Protein AF-A0AAU9JAR5-F1 (afdb_monomer_lite)

Organism: NCBI:txid1481888

Foldseek 3Di:
DVVVVVLVVVLCVCVVLVVPLQNVLSVLVVVVVVVVPPDDDDDDDDDPQPDDPVVLVVVPPVSVVVNVVVVVVVVVVVVVLVVVLVVLVVVVVVLVVVLVVCVVVVPVVVNVVVVVVVVVSVVVSCVSVVPPPPCPVPPLPPDLVVLVVLLVQLVVCLVVVVVSVNLVSLVVLLVSLLVDDPVCNQVSLLSNLVSVSNVPCLLVQLPDPDSSSLLSSLSVLLSSLLDPSSLCSQCPPPVLSSLVSLLCQLVVDDAQHSNNLSSLSNLLSNLLADLVSLLSCLVVVVLVCLLPVHQLCCQVVVPDHDLSSLLSSLSSNLSSLQHPNNLVCLQPPNVLVVSLVSLLSRLQRLPHDLNSNLSSLLVNLSSVVNDDPVCLVVVLVSLVSSLVSLVPDPPDDPLSNVLSVVSSVCSNVSARADEPRPDDDPPDDPHPHRDDPSVDDCVVVVVD

Structure (mmCIF, N/CA/C/O backbone):
data_AF-A0AAU9JAR5-F1
#
_entry.id   AF-A0AAU9JAR5-F1
#
loop_
_atom_site.group_PDB
_atom_site.id
_atom_site.type_symbol
_atom_site.label_atom_id
_atom_site.label_alt_id
_atom_site.label_comp_id
_atom_site.label_asym_id
_atom_site.label_entity_id
_atom_site.label_seq_id
_atom_site.pdbx_PDB_ins_code
_atom_site.Cartn_x
_atom_site.Cartn_y
_atom_site.Cartn_z
_atom_site.occupancy
_atom_site.B_iso_or_equiv
_atom_site.auth_seq_id
_atom_site.auth_comp_id
_atom_site.auth_asym_id
_atom_site.auth_atom_id
_atom_site.pdbx_PDB_model_num
ATOM 1 N N . MET A 1 1 ? -8.017 31.859 9.453 1.00 36.22 1 MET A N 1
ATOM 2 C CA . MET A 1 1 ? -8.599 32.103 8.118 1.00 36.22 1 MET A CA 1
ATOM 3 C C . MET A 1 1 ? -8.003 31.166 7.077 1.00 36.22 1 MET A C 1
ATOM 5 O O . MET A 1 1 ? -8.760 30.722 6.234 1.00 36.22 1 MET A O 1
ATOM 9 N N . GLU A 1 2 ? -6.726 30.785 7.183 1.00 38.53 2 GLU A N 1
ATOM 10 C CA . GLU A 1 2 ? -6.069 29.878 6.222 1.00 38.53 2 GLU A CA 1
ATOM 11 C C . GLU A 1 2 ? -6.663 28.449 6.184 1.00 38.53 2 GLU A C 1
ATOM 13 O O . GLU A 1 2 ? -6.839 27.905 5.105 1.00 38.53 2 GLU A O 1
ATOM 18 N N . ASP A 1 3 ? -7.097 27.876 7.316 1.00 60.53 3 ASP A N 1
ATOM 19 C CA . ASP A 1 3 ? -7.613 26.487 7.370 1.00 60.53 3 ASP A CA 1
ATOM 20 C C . ASP A 1 3 ? -8.984 26.292 6.674 1.00 60.53 3 ASP A C 1
ATOM 22 O O . ASP A 1 3 ? -9.252 25.236 6.111 1.00 60.53 3 ASP A O 1
ATOM 26 N N . LEU A 1 4 ? -9.857 27.310 6.658 1.00 65.69 4 LEU A N 1
ATOM 27 C CA . LEU A 1 4 ? -11.181 27.192 6.021 1.00 65.69 4 LEU A CA 1
ATOM 28 C C . LEU A 1 4 ? -11.080 27.289 4.493 1.00 65.69 4 LEU A C 1
ATOM 30 O O . LEU A 1 4 ? -11.737 26.537 3.782 1.00 65.69 4 LEU A O 1
ATOM 34 N N . HIS A 1 5 ? -10.214 28.180 4.006 1.00 60.34 5 HIS A N 1
ATOM 35 C CA . HIS A 1 5 ? -9.987 28.366 2.578 1.00 60.34 5 HIS A CA 1
ATOM 36 C C . HIS A 1 5 ? -9.327 27.131 1.956 1.00 60.34 5 HIS A C 1
ATOM 38 O O . HIS A 1 5 ? -9.782 26.656 0.923 1.00 60.34 5 HIS A O 1
ATOM 44 N N . THR A 1 6 ? -8.332 26.533 2.624 1.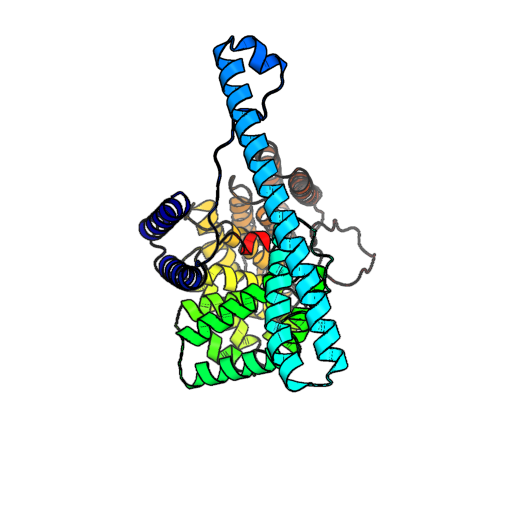00 61.34 6 THR A N 1
ATOM 45 C CA . THR A 1 6 ? -7.733 25.264 2.179 1.00 61.34 6 THR A CA 1
ATOM 46 C C . THR A 1 6 ? -8.759 24.130 2.150 1.00 61.34 6 THR A C 1
ATOM 48 O O . THR A 1 6 ? -8.786 23.354 1.202 1.00 61.34 6 THR A O 1
ATOM 51 N N . GLN A 1 7 ? -9.649 24.040 3.144 1.00 77.00 7 GLN A N 1
ATOM 52 C CA . GLN A 1 7 ? -10.715 23.031 3.150 1.00 77.00 7 GLN A CA 1
ATOM 53 C C . GLN A 1 7 ? -11.737 23.242 2.025 1.00 77.00 7 GLN A C 1
ATOM 55 O O . GLN A 1 7 ? -12.214 22.263 1.457 1.00 77.00 7 GLN A O 1
ATOM 60 N N . GLU A 1 8 ? -12.079 24.489 1.696 1.00 75.25 8 GLU A N 1
ATOM 61 C CA . GLU A 1 8 ? -12.925 24.811 0.541 1.00 75.25 8 GLU A CA 1
ATOM 62 C C . GLU A 1 8 ? -12.232 24.461 -0.776 1.00 75.25 8 GLU A C 1
ATOM 64 O O . GLU A 1 8 ? -12.854 23.813 -1.610 1.00 75.25 8 GLU A O 1
ATOM 69 N N . LEU A 1 9 ? -10.938 24.765 -0.917 1.00 66.75 9 LEU A N 1
ATOM 70 C CA . LEU A 1 9 ? -10.139 24.395 -2.089 1.00 66.75 9 LEU A CA 1
ATOM 71 C C . LEU A 1 9 ? -10.027 22.875 -2.259 1.00 66.75 9 LEU A C 1
ATOM 73 O O . LEU A 1 9 ? -10.159 22.376 -3.372 1.00 66.75 9 LEU A O 1
ATOM 77 N N . ILE A 1 10 ? -9.844 22.117 -1.171 1.00 69.94 10 ILE A N 1
ATOM 78 C CA . ILE A 1 10 ? -9.844 20.646 -1.216 1.00 69.94 10 ILE A CA 1
ATOM 79 C C . ILE 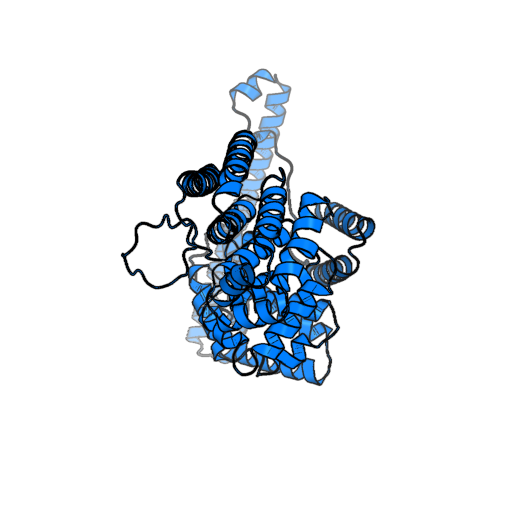A 1 10 ? -11.231 20.131 -1.617 1.00 69.94 10 ILE A C 1
ATOM 81 O O . ILE A 1 10 ? -11.331 19.254 -2.470 1.00 69.94 10 ILE A O 1
ATOM 85 N N . LYS A 1 11 ? -12.321 20.679 -1.064 1.00 81.44 11 LYS A N 1
ATOM 86 C CA . LYS A 1 11 ? -13.685 20.286 -1.463 1.00 81.44 11 LYS A CA 1
ATOM 87 C C . LYS A 1 11 ? -13.966 20.608 -2.922 1.00 81.44 11 LYS A C 1
ATOM 89 O O . LYS A 1 11 ? -14.567 19.785 -3.607 1.00 81.44 11 LYS A O 1
ATOM 94 N N . GLU A 1 12 ? -13.547 21.776 -3.387 1.00 64.62 12 GLU A N 1
ATOM 95 C CA . GLU A 1 12 ? -13.691 22.209 -4.772 1.00 64.62 12 GLU A CA 1
ATOM 96 C C . GLU A 1 12 ? -12.890 21.298 -5.702 1.00 64.62 12 GLU A C 1
ATOM 98 O O . GLU A 1 12 ? -13.456 20.785 -6.659 1.00 64.62 12 GLU A O 1
ATOM 103 N N . TYR A 1 13 ? -11.637 20.983 -5.358 1.00 72.62 13 TYR A N 1
ATOM 104 C CA . TYR A 1 13 ? -10.805 20.015 -6.073 1.00 72.62 13 TYR A CA 1
ATOM 105 C C . TYR A 1 13 ? -11.474 18.636 -6.151 1.00 72.62 13 TYR A C 1
ATOM 107 O O . TYR A 1 13 ? -11.646 18.083 -7.237 1.00 72.62 13 TYR A O 1
ATOM 115 N N . LEU A 1 14 ? -11.912 18.092 -5.012 1.00 68.19 14 LEU A N 1
ATOM 116 C CA . LEU A 1 14 ? -12.557 16.779 -4.949 1.00 68.19 14 LEU A CA 1
ATOM 117 C C . LEU A 1 14 ? -13.881 16.752 -5.726 1.00 68.19 14 LEU A C 1
ATOM 119 O O . LEU A 1 14 ? -14.188 15.762 -6.383 1.00 68.19 14 LEU A O 1
ATOM 123 N N . THR A 1 15 ? -14.646 17.845 -5.692 1.00 73.94 15 THR A N 1
ATOM 124 C CA . THR A 1 15 ? -15.900 17.982 -6.447 1.00 73.94 15 THR A CA 1
ATOM 125 C C . THR A 1 15 ? -15.630 18.095 -7.946 1.00 73.94 15 THR A C 1
ATOM 127 O O . THR A 1 15 ? -16.274 17.411 -8.737 1.00 73.94 15 THR A O 1
ATOM 130 N N . TYR A 1 16 ? -14.661 18.925 -8.335 1.00 63.78 16 TYR A N 1
ATOM 131 C CA . TYR A 1 16 ? -14.277 19.167 -9.724 1.00 63.78 16 TYR A CA 1
ATOM 132 C C . TYR A 1 16 ? -13.780 17.892 -10.410 1.00 63.78 16 TYR A C 1
ATOM 134 O O . TYR A 1 16 ? -14.128 17.628 -11.559 1.00 63.78 16 TYR A O 1
ATOM 142 N N . HIS A 1 17 ? -13.014 17.071 -9.690 1.00 60.94 17 HIS A N 1
ATOM 143 C CA . HIS A 1 17 ? -12.482 15.811 -10.204 1.00 60.94 17 HIS A CA 1
ATOM 144 C C . HIS A 1 17 ? -13.424 14.609 -10.039 1.00 60.94 17 HIS A C 1
ATOM 146 O O . HIS A 1 17 ? -13.068 13.511 -10.451 1.00 60.94 17 HIS A O 1
ATOM 152 N N . GLY A 1 18 ? -14.629 14.798 -9.490 1.00 67.75 18 GLY A N 1
ATOM 153 C CA . GLY A 1 18 ? -15.628 13.732 -9.379 1.00 67.75 18 GLY A CA 1
ATOM 154 C C . GLY A 1 18 ? -15.388 12.727 -8.248 1.00 67.75 18 GLY A C 1
ATOM 155 O O . GLY A 1 18 ? -16.130 11.749 -8.162 1.00 67.75 18 GLY A O 1
ATOM 156 N N . PHE A 1 19 ? -14.446 13.010 -7.339 1.00 76.50 19 PHE A N 1
ATOM 157 C CA . PHE A 1 19 ? -14.057 12.163 -6.206 1.00 76.50 19 PHE A CA 1
ATOM 158 C C . PHE A 1 19 ? -15.104 12.162 -5.077 1.00 76.50 19 PHE A C 1
ATOM 160 O O . PHE A 1 19 ? -14.820 12.492 -3.922 1.00 76.50 19 PHE A O 1
ATOM 167 N N . SER A 1 20 ? -16.341 11.800 -5.408 1.00 75.38 20 SER A N 1
ATOM 168 C CA . SER A 1 20 ? -17.511 11.822 -4.520 1.00 75.38 20 SER A CA 1
ATOM 169 C C . SER A 1 20 ? -17.309 10.994 -3.245 1.00 75.38 20 SER A C 1
ATOM 171 O O . SER A 1 20 ? -17.613 11.460 -2.148 1.00 75.38 20 SER A O 1
ATOM 173 N N . SER A 1 21 ? -16.693 9.817 -3.370 1.00 63.91 21 SER A N 1
ATOM 174 C CA . SER A 1 21 ? -16.364 8.932 -2.245 1.00 63.91 21 SER A CA 1
ATOM 175 C C . SER A 1 21 ? -15.329 9.547 -1.287 1.00 63.91 21 SER A C 1
ATOM 177 O O . SER A 1 21 ? -15.489 9.518 -0.063 1.00 63.91 21 SER A O 1
ATOM 179 N N . THR A 1 22 ? -14.280 10.163 -1.838 1.00 75.81 22 THR A N 1
ATOM 180 C CA . THR A 1 22 ? -13.228 10.849 -1.073 1.00 75.81 22 THR A CA 1
ATOM 181 C C . THR A 1 22 ? -13.774 12.108 -0.404 1.00 75.81 22 THR A C 1
ATOM 183 O O . THR A 1 22 ? -13.434 12.387 0.743 1.00 75.81 22 THR A O 1
ATOM 186 N N . LEU A 1 23 ? -14.670 12.837 -1.074 1.00 81.00 23 LEU A N 1
ATOM 187 C CA . LEU A 1 23 ? -15.346 14.008 -0.522 1.00 81.00 23 LEU A CA 1
ATOM 188 C C . LEU A 1 23 ? -16.224 13.647 0.685 1.00 81.00 23 LEU A C 1
ATOM 190 O O . LEU A 1 23 ? -16.229 14.375 1.678 1.00 81.00 23 LEU A O 1
ATOM 194 N N . GLU A 1 24 ? -16.951 12.529 0.639 1.00 79.56 24 GLU A N 1
ATOM 195 C CA . GLU A 1 24 ? -17.716 12.034 1.790 1.00 79.56 24 GLU A CA 1
ATOM 196 C C . GLU A 1 24 ? -16.809 11.701 2.981 1.00 79.56 24 GLU A C 1
ATOM 198 O O . GLU A 1 24 ? -17.099 12.128 4.102 1.00 79.56 24 GLU A O 1
ATOM 203 N N . CYS A 1 25 ? -15.683 11.020 2.736 1.00 72.69 25 CYS A N 1
ATOM 204 C CA . CYS A 1 25 ? -14.697 10.692 3.770 1.00 72.69 25 CYS A CA 1
ATOM 205 C C . CYS A 1 25 ? -14.067 11.955 4.372 1.00 72.69 25 CYS A C 1
ATOM 207 O O . CYS A 1 25 ? -14.055 12.118 5.590 1.00 72.69 25 CYS A O 1
ATOM 209 N N . PHE A 1 26 ? -13.632 12.892 3.525 1.00 78.56 26 PHE A N 1
ATOM 210 C CA . PHE A 1 26 ? -13.079 14.178 3.947 1.00 78.56 26 PHE A CA 1
ATOM 211 C C . PHE A 1 26 ? -14.084 14.970 4.796 1.00 78.56 26 PHE A C 1
ATOM 213 O O . PHE A 1 26 ? -13.736 15.544 5.825 1.00 78.56 26 PHE A O 1
ATOM 220 N N . ASN A 1 27 ? -15.367 14.961 4.425 1.00 80.19 27 ASN A N 1
ATOM 221 C CA . ASN A 1 27 ? -16.417 15.603 5.214 1.00 80.19 27 ASN A CA 1
ATOM 222 C C . ASN A 1 27 ? -16.687 14.892 6.550 1.00 80.19 27 ASN A C 1
ATOM 224 O O . ASN A 1 27 ? -16.972 15.570 7.539 1.00 80.19 27 ASN A O 1
ATOM 228 N N . ALA A 1 28 ? -16.619 13.560 6.599 1.00 75.06 28 ALA A N 1
ATOM 229 C CA . ALA A 1 28 ? -16.733 12.801 7.844 1.00 75.06 28 ALA A CA 1
ATOM 230 C C . ALA A 1 28 ? -15.563 13.112 8.792 1.00 75.06 28 ALA A C 1
ATOM 232 O O . ALA A 1 28 ? -15.775 13.360 9.978 1.00 75.06 28 ALA A O 1
ATOM 233 N N . GLU A 1 29 ? -14.352 13.219 8.250 1.00 71.94 29 GLU A N 1
ATOM 234 C CA . GLU A 1 29 ? -13.155 13.581 9.002 1.00 71.94 29 GLU A CA 1
ATOM 235 C C . GLU A 1 29 ? -13.172 15.041 9.477 1.00 71.94 29 GLU A C 1
ATOM 237 O O . GLU A 1 29 ? -12.789 15.348 10.604 1.00 71.94 29 GLU A O 1
ATOM 242 N N . LEU A 1 30 ? -13.683 15.972 8.667 1.00 77.56 30 LEU A N 1
ATOM 243 C CA . LEU A 1 30 ? -13.890 17.351 9.112 1.00 77.56 30 LEU A CA 1
ATOM 244 C C . LEU A 1 30 ? -14.913 17.437 10.248 1.00 77.56 30 LEU A C 1
ATOM 246 O O . LEU A 1 30 ? -14.733 18.240 11.164 1.00 77.56 30 LEU A O 1
ATOM 250 N N . LYS A 1 31 ? -15.968 16.613 10.218 1.00 72.31 31 LYS A N 1
ATOM 251 C CA . LYS A 1 31 ? -16.957 16.536 11.302 1.00 72.31 31 LYS A CA 1
ATOM 252 C C . LYS A 1 31 ? -16.345 15.964 12.584 1.00 72.31 31 LYS A C 1
ATOM 254 O O . LYS A 1 31 ? -16.583 16.532 13.647 1.00 72.31 31 LYS A O 1
ATOM 259 N N . SER A 1 32 ? -15.505 14.931 12.495 1.00 58.56 32 SER A N 1
ATOM 260 C CA . SER A 1 32 ? -14.805 14.377 13.665 1.00 58.56 32 SER A CA 1
ATOM 261 C C . SER A 1 32 ? -13.747 15.346 14.218 1.00 58.56 32 SER A C 1
ATOM 263 O O . SER A 1 32 ? -13.660 15.557 15.429 1.00 58.56 32 SER A O 1
ATOM 265 N N . LYS A 1 33 ? -13.023 16.063 13.345 1.00 57.44 33 LYS A N 1
ATOM 266 C CA . LYS A 1 33 ? -12.099 17.147 13.727 1.00 57.44 33 LYS A CA 1
ATOM 267 C C . LYS A 1 33 ? -12.827 18.360 14.322 1.00 57.44 33 LYS A C 1
ATOM 269 O O . LYS A 1 33 ? -12.288 18.990 15.226 1.00 57.44 33 LYS A O 1
ATOM 274 N N . ALA A 1 34 ? -14.045 18.694 13.888 1.00 53.12 34 ALA A N 1
ATOM 275 C CA . ALA A 1 34 ? -14.833 19.796 14.459 1.00 53.12 34 ALA A CA 1
ATOM 276 C C . ALA A 1 34 ? -15.267 19.530 15.912 1.00 53.12 34 ALA A C 1
ATOM 278 O O . ALA A 1 34 ? -15.337 20.464 16.708 1.00 53.12 34 ALA A O 1
ATOM 279 N N . ILE A 1 35 ? -15.472 18.263 16.278 1.00 47.44 35 ILE A N 1
ATOM 280 C CA . ILE A 1 35 ? -15.724 17.841 17.666 1.00 47.44 35 ILE A CA 1
ATOM 281 C C . ILE A 1 35 ? -14.428 17.924 18.508 1.00 47.44 35 ILE A C 1
ATOM 283 O O . ILE A 1 35 ? -14.481 18.136 19.717 1.00 47.44 35 ILE A O 1
ATOM 287 N N . SER A 1 36 ? -13.254 17.870 17.864 1.00 41.25 36 SER A N 1
ATOM 288 C CA . SER A 1 36 ? -11.919 17.976 18.482 1.00 41.25 36 SER A CA 1
ATOM 289 C C . SER A 1 36 ? -11.354 19.418 18.557 1.00 41.25 36 SER A C 1
ATOM 291 O O . SER A 1 36 ? -10.522 19.734 19.409 1.00 41.25 36 SER A O 1
ATOM 293 N N . LYS A 1 37 ? -11.829 20.352 17.719 1.00 38.41 37 LYS A N 1
ATOM 294 C CA . LYS A 1 37 ? -11.284 21.720 17.556 1.00 38.41 37 LYS A CA 1
ATOM 295 C C . LYS A 1 37 ? -11.807 22.770 18.562 1.00 38.41 37 LYS A C 1
ATOM 297 O O . LYS A 1 37 ? -11.993 23.932 18.206 1.00 38.41 37 LYS A O 1
ATOM 302 N N . GLN A 1 38 ? -11.940 22.429 19.848 1.00 36.97 38 GLN A N 1
ATOM 303 C CA . GLN A 1 38 ? -11.940 23.451 20.918 1.00 36.97 38 GLN A CA 1
ATOM 304 C C . GLN A 1 38 ? -10.526 23.914 21.322 1.00 36.97 38 GLN A C 1
ATOM 306 O O . GLN A 1 38 ? -10.379 24.763 22.201 1.00 36.97 38 GLN A O 1
ATOM 311 N N . THR A 1 39 ? -9.472 23.451 20.645 1.00 40.12 39 THR A N 1
ATOM 312 C CA . THR A 1 39 ? -8.097 23.869 20.941 1.00 40.12 39 THR A CA 1
ATOM 313 C C . THR A 1 39 ? -7.250 24.117 19.695 1.00 40.12 39 THR A C 1
ATOM 315 O O . THR A 1 39 ? -6.986 23.211 18.916 1.00 40.12 39 THR A O 1
ATOM 318 N N . LYS A 1 40 ? -6.736 25.356 19.654 1.00 35.09 40 LYS A N 1
ATOM 319 C CA . LYS A 1 40 ? -5.548 25.887 18.957 1.00 35.09 40 LYS A CA 1
ATOM 320 C C . LYS A 1 40 ? -5.697 26.416 17.516 1.00 35.09 40 LYS A C 1
ATOM 322 O O . LYS A 1 40 ? -6.139 25.748 16.592 1.00 35.09 40 LYS A O 1
ATOM 327 N N . LYS A 1 41 ? -5.256 27.678 17.384 1.00 35.94 41 LYS A N 1
ATOM 328 C CA . LYS A 1 41 ? -4.983 28.467 16.168 1.00 35.94 41 LYS A CA 1
ATOM 329 C C . LYS A 1 41 ? -3.613 28.093 15.577 1.00 35.94 41 LYS A C 1
ATOM 331 O O . LYS A 1 41 ? -2.696 27.890 16.374 1.00 35.94 41 LYS A O 1
ATOM 336 N N . PRO A 1 42 ? -3.410 28.205 14.253 1.00 39.31 42 PRO A N 1
ATOM 337 C CA . PRO A 1 42 ? -2.093 28.419 13.673 1.00 39.31 42 PRO A CA 1
ATOM 338 C C . PRO A 1 42 ? -1.849 29.895 13.319 1.00 39.31 42 PRO A C 1
ATOM 340 O O . PRO A 1 42 ? -2.777 30.673 13.075 1.00 39.31 42 PRO A O 1
ATOM 343 N N . THR A 1 43 ? -0.566 30.250 13.323 1.00 33.44 43 THR A N 1
ATOM 344 C CA . THR A 1 43 ? 0.006 31.567 13.024 1.00 33.44 43 THR A CA 1
ATOM 345 C C . THR A 1 43 ? 1.077 31.346 11.966 1.00 33.44 43 THR A C 1
ATOM 347 O O . THR A 1 43 ? 1.978 30.560 12.236 1.00 33.44 43 THR A O 1
ATOM 350 N N . THR A 1 44 ? 1.054 32.074 10.849 1.00 33.12 44 THR A N 1
ATOM 351 C CA . THR A 1 44 ? 2.252 32.310 10.027 1.00 33.12 44 THR A CA 1
ATOM 352 C C . THR A 1 44 ? 2.139 33.627 9.261 1.00 33.12 44 THR A C 1
ATOM 354 O O . THR A 1 44 ? 1.469 33.717 8.244 1.00 33.12 44 THR A O 1
ATOM 357 N N . SER A 1 45 ? 2.870 34.648 9.707 1.00 34.12 45 SER A N 1
ATOM 358 C CA . SER A 1 45 ? 3.370 35.711 8.830 1.00 34.12 45 SER A CA 1
ATOM 359 C C . SER A 1 45 ? 4.772 36.081 9.308 1.00 34.12 45 SER A C 1
ATOM 361 O O . SER A 1 45 ? 4.943 36.470 10.462 1.00 34.12 45 SER A O 1
ATOM 363 N N . LYS A 1 46 ? 5.775 35.896 8.445 1.00 38.84 46 LYS A N 1
ATOM 364 C CA . LYS A 1 46 ? 7.195 36.148 8.730 1.00 38.84 46 LYS A CA 1
ATOM 365 C C . LYS A 1 46 ? 7.412 37.624 9.103 1.00 38.84 46 LYS A C 1
ATOM 367 O O . LYS A 1 46 ? 7.147 38.509 8.294 1.00 38.84 46 LYS A O 1
ATOM 372 N N . GLU A 1 47 ? 7.880 37.881 10.326 1.00 44.00 47 GLU A N 1
ATOM 373 C CA . GLU A 1 47 ? 8.161 39.222 10.850 1.00 44.00 47 GLU A CA 1
ATOM 374 C C . GLU A 1 47 ? 9.571 39.705 10.470 1.00 44.00 47 GLU A C 1
ATOM 376 O O . GLU A 1 47 ? 10.567 39.006 10.627 1.00 44.00 47 GLU A O 1
ATOM 381 N N . ILE A 1 48 ? 9.653 40.978 10.082 1.00 42.81 48 ILE A N 1
ATOM 382 C CA . ILE A 1 48 ? 10.846 41.777 9.727 1.00 42.81 48 ILE A CA 1
ATOM 383 C C . ILE A 1 48 ? 11.959 41.770 10.813 1.00 42.81 48 ILE A C 1
ATOM 385 O O . ILE A 1 48 ? 13.090 42.191 10.570 1.00 42.81 48 ILE A O 1
ATOM 389 N N . GLY A 1 49 ? 11.679 41.261 12.017 1.00 44.44 49 GLY A N 1
ATOM 390 C CA . GLY A 1 49 ? 12.581 41.255 13.174 1.00 44.44 49 GLY A CA 1
ATOM 391 C C . GLY A 1 49 ? 13.773 40.289 13.116 1.00 44.44 49 GLY A C 1
ATOM 392 O O . GLY A 1 49 ? 14.594 40.321 14.032 1.00 44.44 49 GLY A O 1
ATOM 393 N N . GLU A 1 50 ? 13.882 39.447 12.085 1.00 42.97 50 GLU A N 1
ATOM 394 C CA . GLU A 1 50 ? 14.995 38.496 11.902 1.00 42.97 50 GLU A CA 1
ATOM 395 C C . GLU A 1 50 ? 16.132 39.025 11.009 1.00 42.97 50 GLU A C 1
ATOM 397 O O . GLU A 1 50 ? 17.157 38.363 10.850 1.00 42.97 50 GLU A O 1
ATOM 402 N N . MET A 1 51 ? 16.008 40.233 10.444 1.00 45.66 51 MET A N 1
ATOM 403 C CA . MET A 1 51 ? 17.047 40.771 9.563 1.00 45.66 51 MET A CA 1
ATOM 404 C C . MET A 1 51 ? 18.310 41.246 10.323 1.00 45.66 51 MET A C 1
ATOM 406 O O . MET A 1 51 ? 18.213 41.858 11.396 1.00 45.66 51 MET A O 1
ATOM 410 N N . PRO A 1 52 ? 19.519 41.033 9.759 1.00 53.22 52 PRO A N 1
ATOM 411 C CA . PRO A 1 52 ? 20.782 41.476 10.352 1.00 53.22 52 PRO A CA 1
ATOM 412 C C . PRO A 1 52 ? 20.831 42.987 10.643 1.00 53.22 52 PRO A C 1
ATOM 414 O O . PRO A 1 52 ? 20.310 43.801 9.884 1.00 53.22 52 PRO A O 1
ATOM 417 N N . ARG A 1 53 ? 21.543 43.394 11.711 1.00 48.97 53 ARG A N 1
ATOM 418 C CA . ARG A 1 53 ? 21.697 44.809 12.143 1.00 48.97 53 ARG A CA 1
ATOM 419 C C . ARG A 1 53 ? 22.095 45.768 11.014 1.00 48.97 53 ARG A C 1
ATOM 421 O O . ARG A 1 53 ? 21.589 46.887 10.983 1.00 48.97 53 ARG A O 1
ATOM 428 N N . LEU A 1 54 ? 22.950 45.317 10.098 1.00 48.31 54 LEU A N 1
ATOM 429 C CA . LEU A 1 54 ? 23.397 46.078 8.928 1.00 48.31 54 LEU A CA 1
ATOM 430 C C . LEU A 1 54 ? 22.237 46.479 7.999 1.00 48.31 54 LEU A C 1
ATOM 432 O O . LEU A 1 54 ? 22.223 47.601 7.507 1.00 48.31 54 LEU A O 1
ATOM 436 N N . TYR A 1 55 ? 21.226 45.620 7.849 1.00 46.22 55 TYR A N 1
ATOM 437 C CA . TYR A 1 55 ? 20.061 45.846 6.986 1.00 46.22 55 TYR A CA 1
ATOM 438 C C . TYR A 1 55 ? 19.082 46.884 7.556 1.00 46.22 55 TYR A C 1
ATOM 440 O O . TYR A 1 55 ? 18.447 47.632 6.825 1.00 46.22 55 TYR A O 1
ATOM 448 N N . THR A 1 56 ? 18.977 46.985 8.883 1.00 49.44 56 THR A N 1
ATOM 449 C CA . THR A 1 56 ? 18.161 48.031 9.530 1.00 49.44 56 THR A CA 1
ATOM 450 C C . THR A 1 56 ? 18.829 49.407 9.535 1.00 49.44 56 THR A C 1
ATOM 452 O O . THR A 1 56 ? 18.147 50.410 9.710 1.00 49.44 56 THR A O 1
ATOM 455 N N . ILE A 1 57 ? 20.153 49.473 9.349 1.00 54.97 57 ILE A N 1
ATOM 456 C CA . ILE A 1 57 ? 20.899 50.740 9.272 1.00 54.97 57 ILE A CA 1
ATOM 457 C C . ILE A 1 57 ? 20.734 51.382 7.886 1.00 54.97 57 ILE A C 1
ATOM 459 O O . ILE A 1 57 ? 20.688 52.607 7.796 1.00 54.97 57 ILE A O 1
ATOM 463 N N . SER A 1 58 ? 20.573 50.581 6.827 1.00 52.09 58 SER A N 1
ATOM 464 C CA . SER A 1 58 ? 20.325 51.066 5.462 1.00 52.09 58 SER A CA 1
ATOM 465 C C . SER A 1 58 ? 18.893 51.565 5.218 1.00 52.09 58 SER A C 1
ATOM 467 O O . SER A 1 58 ? 18.661 52.237 4.219 1.00 52.09 58 SER A O 1
ATOM 469 N N . LEU A 1 59 ? 17.946 51.286 6.125 1.00 57.41 59 LEU A N 1
ATOM 470 C CA . LEU A 1 59 ? 16.530 51.691 6.031 1.00 57.41 59 LEU A CA 1
ATOM 471 C C . LEU A 1 59 ? 16.212 53.062 6.673 1.00 57.41 59 LEU A C 1
ATOM 473 O O . LEU A 1 59 ? 15.047 53.444 6.749 1.00 57.41 59 LEU A O 1
ATOM 477 N N . GLY A 1 60 ? 17.216 53.811 7.142 1.00 66.38 60 GLY A N 1
ATOM 478 C CA . GLY A 1 60 ? 17.023 55.159 7.701 1.00 66.38 60 GLY A CA 1
ATOM 479 C C . GLY A 1 60 ? 16.398 55.200 9.107 1.00 66.38 60 GLY A C 1
ATOM 480 O O . GLY A 1 60 ? 16.415 54.212 9.845 1.00 66.38 60 GLY A O 1
ATOM 481 N N . GLU A 1 61 ? 15.899 56.371 9.521 1.00 63.88 61 GLU A N 1
ATOM 482 C CA . GLU A 1 61 ? 15.333 56.597 10.867 1.00 63.88 61 GLU A CA 1
ATOM 483 C C . GLU A 1 61 ? 14.026 55.823 11.108 1.00 63.88 61 GLU A C 1
ATOM 485 O O . GLU A 1 61 ? 13.822 55.292 12.203 1.00 63.88 61 GLU A O 1
ATOM 490 N N . ASP A 1 62 ? 13.214 55.632 10.067 1.00 64.06 62 ASP A N 1
ATOM 491 C CA . ASP A 1 62 ? 11.957 54.877 10.138 1.00 64.06 62 ASP A CA 1
ATOM 492 C C . ASP A 1 62 ? 12.191 53.382 10.420 1.00 64.06 62 ASP A C 1
ATOM 494 O O . ASP A 1 62 ? 11.495 52.768 11.235 1.00 64.06 62 ASP A O 1
ATOM 498 N N . GLY A 1 63 ? 13.241 52.795 9.831 1.00 62.22 63 GLY A N 1
ATOM 499 C CA . GLY A 1 63 ? 13.647 51.412 10.109 1.00 62.22 63 GLY A CA 1
ATOM 500 C C . GLY A 1 63 ? 14.139 51.206 11.547 1.00 62.22 63 GLY A C 1
ATOM 501 O O . GLY A 1 63 ? 13.927 50.144 12.143 1.00 62.22 63 GLY A O 1
ATOM 502 N N . LYS A 1 64 ? 14.752 52.236 12.149 1.00 62.72 64 LYS A N 1
ATOM 503 C CA . LYS A 1 64 ? 15.162 52.211 13.561 1.00 62.72 64 LYS A CA 1
ATOM 504 C C . LYS A 1 64 ? 13.953 52.303 14.492 1.00 62.72 64 LYS A C 1
ATOM 506 O O . LYS A 1 64 ? 13.882 51.517 15.436 1.00 62.72 64 LYS A O 1
ATOM 511 N N . ALA A 1 65 ? 12.994 53.187 14.213 1.00 70.75 65 ALA A N 1
ATOM 512 C CA . ALA A 1 65 ? 11.778 53.338 15.015 1.00 70.75 65 ALA A CA 1
ATOM 513 C C . ALA A 1 65 ? 10.914 52.061 15.013 1.00 70.75 65 ALA A C 1
ATOM 515 O O . ALA A 1 65 ? 10.503 51.587 16.075 1.00 70.75 65 ALA A O 1
ATOM 516 N N . ALA A 1 66 ? 10.723 51.431 13.847 1.00 68.94 66 ALA A N 1
ATOM 517 C CA . ALA A 1 66 ? 9.988 50.167 13.729 1.00 68.94 66 ALA A CA 1
ATOM 518 C C . ALA A 1 66 ? 10.648 49.026 14.525 1.00 68.94 66 ALA A C 1
ATOM 520 O O . ALA A 1 66 ? 9.974 48.229 15.188 1.00 68.94 66 ALA A O 1
ATOM 521 N N . ARG A 1 67 ? 11.986 48.969 14.523 1.00 69.38 67 ARG A N 1
ATOM 522 C CA . ARG A 1 67 ? 12.749 47.998 15.313 1.00 69.38 67 ARG A CA 1
ATOM 523 C C . ARG A 1 67 ? 12.626 48.248 16.814 1.00 69.38 67 ARG A C 1
ATOM 525 O O . ARG A 1 67 ? 12.449 47.285 17.554 1.00 69.38 67 ARG A O 1
ATOM 532 N N . VAL A 1 68 ? 12.729 49.500 17.265 1.00 74.50 68 VAL A N 1
ATOM 533 C CA . VAL A 1 68 ? 12.580 49.855 18.688 1.00 74.50 68 VAL A CA 1
ATOM 534 C C . VAL A 1 68 ? 11.184 49.479 19.181 1.00 74.50 68 VAL A C 1
ATOM 536 O O . VAL A 1 68 ? 11.085 48.744 20.157 1.00 74.50 68 VAL A O 1
ATOM 539 N N . SER A 1 69 ? 10.130 49.825 18.438 1.00 74.00 69 SER A N 1
ATOM 540 C CA . SER A 1 69 ? 8.756 49.423 18.774 1.00 74.00 69 SER A CA 1
ATOM 541 C C . SER A 1 69 ? 8.579 47.897 18.831 1.00 74.00 69 SER A C 1
ATOM 543 O O . SER A 1 69 ? 7.892 47.363 19.703 1.00 74.00 69 SER A O 1
ATOM 545 N N . THR A 1 70 ? 9.240 47.157 17.935 1.00 72.06 70 THR A N 1
ATOM 546 C CA . THR A 1 70 ? 9.224 45.684 17.954 1.00 72.06 70 THR A CA 1
ATOM 547 C C . THR A 1 70 ? 9.952 45.124 19.180 1.00 72.06 70 THR A C 1
ATOM 549 O O . THR A 1 70 ? 9.494 44.157 19.789 1.00 72.06 70 THR A O 1
ATOM 552 N N . LEU A 1 71 ? 11.079 45.725 19.570 1.00 75.19 71 LEU A N 1
ATOM 553 C CA . LEU A 1 71 ? 11.826 45.333 20.765 1.00 75.19 71 LEU A CA 1
ATOM 554 C C . LEU A 1 71 ? 11.057 45.650 22.053 1.00 75.19 71 LEU A C 1
ATOM 556 O O . LEU A 1 71 ? 11.058 44.818 22.954 1.00 75.19 71 LEU A O 1
ATOM 560 N N . GLU A 1 72 ? 10.357 46.782 22.123 1.00 79.69 72 GLU A N 1
ATOM 561 C CA . GLU A 1 72 ? 9.478 47.136 23.247 1.00 79.69 72 GLU A CA 1
ATOM 562 C C . GLU A 1 72 ? 8.328 46.134 23.396 1.00 79.69 72 GLU A C 1
ATOM 564 O O . GLU A 1 72 ? 8.103 45.613 24.486 1.00 79.69 72 GLU A O 1
ATOM 569 N N . LYS A 1 73 ? 7.671 45.754 22.291 1.00 77.12 73 LYS A N 1
ATOM 570 C CA . LYS A 1 73 ? 6.652 44.690 22.304 1.00 77.12 73 LYS A CA 1
ATOM 571 C C . LYS A 1 73 ? 7.218 43.343 22.757 1.00 77.12 73 LYS A C 1
ATOM 573 O O . LYS A 1 73 ? 6.559 42.610 23.492 1.00 77.12 73 LYS A O 1
ATOM 578 N N . ARG A 1 74 ? 8.439 42.993 22.335 1.00 71.38 74 ARG A N 1
ATOM 579 C CA . ARG A 1 74 ? 9.118 41.768 22.795 1.00 71.38 74 ARG A CA 1
ATOM 580 C C . ARG A 1 74 ? 9.432 41.823 24.287 1.00 71.38 74 ARG A C 1
ATOM 582 O O . ARG A 1 74 ? 9.274 40.805 24.954 1.00 71.38 74 ARG A O 1
ATOM 589 N N . LEU A 1 75 ? 9.839 42.982 24.801 1.00 79.06 75 LEU A N 1
ATOM 590 C CA . LEU A 1 75 ? 10.087 43.187 26.225 1.00 79.06 75 LEU A CA 1
ATOM 591 C C . LEU A 1 75 ? 8.794 43.029 27.038 1.00 79.06 75 LEU A C 1
ATOM 593 O O . LEU A 1 75 ? 8.775 42.241 27.977 1.00 79.06 75 LEU A O 1
ATOM 597 N N . GLU A 1 76 ? 7.698 43.669 26.623 1.00 84.50 76 GLU A N 1
ATOM 598 C CA . GLU A 1 76 ? 6.390 43.537 27.283 1.00 84.50 76 GLU A CA 1
ATOM 599 C C . GLU A 1 76 ? 5.893 42.078 27.273 1.00 84.50 76 GLU A C 1
ATOM 601 O O . GLU A 1 76 ? 5.400 41.555 28.275 1.00 84.50 76 GLU A O 1
ATOM 606 N N . ASN A 1 77 ? 6.070 41.371 26.152 1.00 71.06 77 ASN A N 1
ATOM 607 C CA . ASN A 1 77 ? 5.735 39.949 26.053 1.00 71.06 77 ASN A CA 1
ATOM 608 C C . ASN A 1 77 ? 6.621 39.077 26.954 1.00 71.06 77 ASN A C 1
ATOM 610 O O . ASN A 1 77 ? 6.129 38.117 27.551 1.00 71.06 77 ASN A O 1
ATOM 614 N N . ALA A 1 78 ? 7.909 39.404 27.084 1.00 70.56 78 ALA A N 1
ATOM 615 C CA . ALA A 1 78 ? 8.817 38.714 27.993 1.00 70.56 78 ALA A CA 1
ATOM 616 C C . ALA A 1 78 ? 8.433 38.948 29.464 1.00 70.56 78 ALA A C 1
ATOM 618 O O . ALA A 1 78 ? 8.467 38.007 30.256 1.00 70.56 78 ALA A O 1
ATOM 619 N N . GLU A 1 79 ? 8.002 40.158 29.829 1.00 79.94 79 GLU A N 1
ATOM 620 C CA . GLU A 1 79 ? 7.504 40.472 31.173 1.00 79.94 79 GLU A CA 1
ATOM 621 C C . GLU A 1 79 ? 6.208 39.718 31.496 1.00 79.94 79 GLU A C 1
ATOM 623 O O . GLU A 1 79 ? 6.120 39.077 32.546 1.00 79.94 79 GLU A O 1
ATOM 628 N N . LYS A 1 80 ? 5.246 39.683 30.563 1.00 80.25 80 LYS A N 1
ATOM 629 C CA . LYS A 1 80 ? 4.023 38.869 30.695 1.00 80.25 80 LYS A CA 1
ATOM 630 C C . LYS A 1 80 ? 4.339 37.379 30.817 1.00 80.25 80 LYS A C 1
ATOM 632 O O . LYS A 1 80 ? 3.732 36.679 31.627 1.00 80.25 80 LYS A O 1
ATOM 637 N N . SER A 1 81 ? 5.303 36.887 30.038 1.00 73.00 81 SER A N 1
ATOM 638 C CA . SER A 1 81 ? 5.767 35.499 30.114 1.00 73.00 81 SER A CA 1
ATOM 639 C C . SER A 1 81 ? 6.384 35.191 31.481 1.00 73.00 81 SER A C 1
ATOM 641 O O . SER A 1 81 ? 5.995 34.219 32.127 1.00 73.00 81 SER A O 1
ATOM 643 N N . LYS A 1 82 ? 7.261 36.067 31.987 1.00 78.88 82 LYS A N 1
ATOM 644 C CA . LYS A 1 82 ? 7.859 35.960 33.325 1.00 78.88 82 LYS A CA 1
ATOM 645 C C . LYS A 1 82 ? 6.793 35.902 34.422 1.00 78.88 82 LYS A C 1
ATOM 647 O O . LYS A 1 82 ? 6.878 35.052 35.307 1.00 78.88 82 LYS A O 1
ATOM 652 N N . GLU A 1 83 ? 5.792 36.779 34.382 1.00 80.88 83 GLU A N 1
ATOM 653 C CA . GLU A 1 83 ? 4.707 36.780 35.370 1.00 80.88 83 GLU A CA 1
ATOM 654 C C . GLU A 1 83 ? 3.879 35.487 35.305 1.00 80.88 83 GLU A C 1
ATOM 656 O O . GLU A 1 83 ? 3.560 34.885 36.335 1.00 80.88 83 GLU A O 1
ATOM 661 N N . ASN A 1 84 ? 3.602 34.999 34.093 1.00 74.25 84 ASN A N 1
ATOM 662 C CA . ASN A 1 84 ? 2.903 33.737 33.880 1.00 74.25 84 ASN A CA 1
ATOM 663 C C . ASN A 1 84 ? 3.710 32.538 34.416 1.00 74.25 84 ASN A C 1
ATOM 665 O O . ASN A 1 84 ? 3.154 31.680 35.102 1.00 74.25 84 ASN A O 1
ATOM 669 N N . ILE A 1 85 ? 5.025 32.497 34.183 1.00 73.44 85 ILE A N 1
ATOM 670 C CA . ILE A 1 85 ? 5.933 31.479 34.735 1.00 73.44 85 ILE A CA 1
ATOM 671 C C . ILE A 1 85 ? 5.872 31.484 36.266 1.00 73.44 85 ILE A C 1
ATOM 673 O O . ILE A 1 85 ? 5.644 30.440 36.877 1.00 73.44 85 ILE A O 1
ATOM 677 N N . LEU A 1 86 ? 5.993 32.656 36.898 1.00 80.06 86 LEU A N 1
ATOM 678 C CA . LEU A 1 86 ? 5.942 32.781 38.358 1.00 80.06 86 LEU A CA 1
ATOM 679 C C . LEU A 1 86 ? 4.596 32.320 38.932 1.00 80.06 86 LEU A C 1
ATOM 681 O O . LEU A 1 86 ? 4.561 31.612 39.940 1.00 80.06 86 LEU A O 1
ATOM 685 N N . ARG A 1 87 ? 3.481 32.679 38.286 1.00 81.75 87 ARG A N 1
ATOM 686 C CA . ARG A 1 87 ? 2.138 32.262 38.710 1.00 81.75 87 ARG A CA 1
ATOM 687 C C . ARG A 1 87 ? 1.950 30.748 38.620 1.00 81.75 87 ARG A C 1
ATOM 689 O O . ARG A 1 87 ? 1.363 30.157 39.522 1.00 81.75 87 ARG A O 1
ATOM 696 N N . ASN A 1 88 ? 2.433 30.119 37.552 1.00 75.94 88 ASN A N 1
ATOM 697 C CA . ASN A 1 88 ? 2.330 28.668 37.388 1.00 75.94 88 ASN A CA 1
ATOM 698 C C . ASN A 1 88 ? 3.300 27.910 38.301 1.00 75.94 88 ASN A C 1
ATOM 700 O O . ASN A 1 88 ? 2.930 26.861 38.819 1.00 75.94 88 ASN A O 1
ATOM 704 N N . GLY A 1 89 ? 4.472 28.478 38.596 1.00 76.62 89 GLY A N 1
ATOM 705 C CA . GLY A 1 89 ? 5.366 27.967 39.634 1.00 76.62 89 GLY A CA 1
ATOM 706 C C . GLY A 1 89 ? 4.687 27.907 41.006 1.00 76.62 89 GLY A C 1
ATOM 707 O O . GLY A 1 89 ? 4.767 26.887 41.680 1.00 76.62 89 GLY A O 1
ATOM 708 N N . ARG A 1 90 ? 3.931 28.945 41.399 1.00 83.00 90 ARG A N 1
ATOM 709 C CA . ARG A 1 90 ? 3.154 28.926 42.657 1.00 83.00 90 ARG A CA 1
ATOM 710 C C . ARG A 1 90 ? 2.101 27.818 42.682 1.00 83.00 90 ARG A C 1
ATOM 712 O O . ARG A 1 90 ? 2.022 27.092 43.664 1.00 83.00 90 ARG A O 1
ATOM 719 N N . LYS A 1 91 ? 1.359 27.633 41.586 1.00 80.31 91 LYS A N 1
ATOM 720 C CA . LYS A 1 91 ? 0.378 26.541 41.460 1.00 80.31 91 LYS A CA 1
ATOM 721 C C . LYS A 1 91 ? 1.016 25.158 41.547 1.00 80.31 91 LYS A C 1
ATOM 723 O O . LYS A 1 91 ? 0.422 24.251 42.113 1.00 80.31 91 LYS A O 1
ATOM 728 N N . LEU A 1 92 ? 2.219 24.989 40.994 1.00 83.12 92 LEU A N 1
ATOM 729 C CA . LEU A 1 92 ? 2.962 23.738 41.119 1.00 83.12 92 LEU A CA 1
ATOM 730 C C . LEU A 1 92 ? 3.252 23.428 42.593 1.00 83.12 92 LEU A C 1
ATOM 732 O O . LEU A 1 92 ? 2.995 22.315 43.039 1.00 83.12 92 LEU A O 1
ATOM 736 N N . PHE A 1 93 ? 3.720 24.420 43.356 1.00 81.31 93 PHE A N 1
ATOM 737 C CA . PHE A 1 93 ? 3.928 24.264 44.797 1.00 81.31 93 PHE A CA 1
ATOM 738 C C . PHE A 1 93 ? 2.625 23.971 45.553 1.00 81.31 93 PHE A C 1
ATOM 740 O O . PHE A 1 93 ? 2.632 23.111 46.427 1.00 81.31 93 PHE A O 1
ATOM 747 N N . GLU A 1 94 ? 1.509 24.614 45.199 1.00 84.69 94 GLU A N 1
ATOM 748 C CA . GLU A 1 94 ? 0.191 24.319 45.786 1.00 84.69 94 GLU A CA 1
ATOM 749 C C . GLU A 1 94 ? -0.223 22.854 45.562 1.00 84.69 94 GLU A C 1
ATOM 751 O O . GLU A 1 94 ? -0.636 22.189 46.508 1.00 84.69 94 GLU A O 1
ATOM 756 N N . ILE A 1 95 ? -0.046 22.326 44.343 1.00 85.00 95 ILE A N 1
ATOM 757 C CA . ILE A 1 95 ? -0.333 20.917 44.017 1.00 85.00 95 ILE A CA 1
ATOM 758 C C . ILE A 1 95 ? 0.541 19.977 44.851 1.00 85.00 95 ILE A C 1
ATOM 760 O O . ILE A 1 95 ? 0.045 18.979 45.375 1.00 85.00 95 ILE A O 1
ATOM 764 N N . VAL A 1 96 ? 1.836 20.282 44.988 1.00 83.38 96 VAL A N 1
ATOM 765 C CA . VAL A 1 96 ? 2.767 19.469 45.787 1.00 83.38 96 VAL A CA 1
ATOM 766 C C . VAL A 1 96 ? 2.340 19.439 47.255 1.00 83.38 96 VAL A C 1
ATOM 768 O O . VAL A 1 96 ? 2.268 18.361 47.838 1.00 83.38 96 VAL A O 1
ATOM 771 N N . VAL A 1 97 ? 2.010 20.595 47.837 1.00 84.44 97 VAL A N 1
ATOM 772 C CA . VAL A 1 97 ? 1.570 20.695 49.237 1.00 84.44 97 VAL A CA 1
ATOM 773 C C . VAL A 1 97 ? 0.265 19.930 49.469 1.00 84.44 97 VAL A C 1
ATOM 775 O O . VAL A 1 97 ? 0.206 19.129 50.398 1.00 84.44 97 VAL A O 1
ATOM 778 N N . ASP A 1 98 ? -0.746 20.102 48.611 1.00 83.56 98 ASP A N 1
ATOM 779 C CA . ASP A 1 98 ? -2.027 19.390 48.761 1.00 83.56 98 ASP A CA 1
ATOM 780 C C . ASP A 1 98 ? -1.859 17.873 48.567 1.00 83.56 98 ASP A C 1
ATOM 782 O O . ASP A 1 98 ? -2.471 17.083 49.278 1.00 83.56 98 ASP A O 1
ATOM 786 N N . THR A 1 99 ? -0.968 17.438 47.667 1.00 81.19 99 THR A N 1
ATOM 787 C CA . THR A 1 99 ? -0.674 16.007 47.476 1.00 81.19 99 THR A CA 1
ATOM 788 C C . THR A 1 99 ? -0.027 15.390 48.718 1.00 81.19 99 THR A C 1
ATOM 790 O O . THR A 1 99 ? -0.380 14.272 49.088 1.00 81.19 99 THR A O 1
ATOM 793 N N . ILE A 1 100 ? 0.896 16.104 49.372 1.00 80.12 100 ILE A N 1
ATOM 794 C CA . ILE A 1 100 ? 1.523 15.650 50.624 1.00 80.12 100 ILE A CA 1
ATOM 795 C C . ILE A 1 100 ? 0.471 15.549 51.737 1.00 80.12 100 ILE A C 1
ATOM 797 O O . ILE A 1 100 ? 0.405 14.523 52.408 1.00 80.12 100 ILE A O 1
ATOM 801 N N . GLN A 1 101 ? -0.400 16.552 51.878 1.00 80.38 101 GLN A N 1
ATOM 802 C CA . GLN A 1 101 ? -1.473 16.551 52.882 1.00 80.38 101 GLN A CA 1
ATOM 803 C C . GLN A 1 101 ? -2.462 15.393 52.677 1.00 80.38 101 GLN A C 1
ATOM 805 O O . GLN A 1 101 ? -2.792 14.683 53.622 1.00 80.38 101 GLN A O 1
ATOM 810 N N . LEU A 1 102 ? -2.874 15.124 51.434 1.00 80.44 102 LEU A N 1
ATOM 811 C CA . LEU A 1 102 ? -3.759 13.993 51.124 1.00 80.44 102 LEU A CA 1
ATOM 812 C C . LEU A 1 102 ? -3.121 12.629 51.413 1.00 80.44 102 LEU A C 1
ATOM 814 O O . LEU A 1 102 ? -3.829 11.683 51.764 1.00 80.44 102 LEU A O 1
ATOM 818 N N . LEU A 1 103 ? -1.801 12.512 51.236 1.00 75.31 103 LEU A N 1
ATOM 819 C CA . LEU A 1 103 ? -1.056 11.300 51.576 1.00 75.31 103 LEU A CA 1
ATOM 820 C C . LEU A 1 103 ? -0.971 11.102 53.095 1.00 75.31 103 LEU A C 1
ATOM 822 O O . LEU A 1 103 ? -1.097 9.970 53.560 1.00 75.31 103 LEU A O 1
ATOM 826 N N . GLU A 1 104 ? -0.809 12.180 53.866 1.00 77.12 104 GLU A N 1
ATOM 827 C CA . GLU A 1 104 ? -0.836 12.140 55.335 1.00 77.12 104 GLU A CA 1
ATOM 828 C C . GLU A 1 104 ? -2.223 11.761 55.882 1.00 77.12 104 GLU A C 1
ATOM 830 O O . GLU A 1 104 ? -2.320 11.000 56.844 1.00 77.12 104 GLU A O 1
ATOM 835 N N . GLU A 1 105 ? -3.300 12.220 55.239 1.00 79.50 105 GLU A N 1
ATOM 836 C CA . GLU A 1 105 ? -4.689 11.950 55.642 1.00 79.50 105 GLU A CA 1
ATOM 837 C C . GLU A 1 105 ? -5.185 10.523 55.308 1.00 79.50 105 GLU A C 1
ATOM 839 O O . GLU A 1 105 ? -6.292 10.152 55.701 1.00 79.50 105 GLU A O 1
ATOM 844 N N . GLN A 1 106 ? -4.398 9.708 54.587 1.00 70.69 106 GLN A N 1
ATOM 845 C CA . GLN A 1 106 ? -4.713 8.322 54.173 1.00 70.69 106 GLN A CA 1
ATOM 846 C C . GLN A 1 106 ? -6.073 8.132 53.464 1.00 70.69 106 GLN A C 1
ATOM 848 O O . GLN A 1 106 ? -6.617 7.024 53.393 1.00 70.69 106 GLN A O 1
ATOM 853 N N . ASN A 1 107 ? -6.635 9.193 52.886 1.00 67.88 107 ASN A N 1
ATOM 854 C CA . ASN A 1 107 ? -7.959 9.153 52.276 1.00 67.88 107 ASN A CA 1
ATOM 855 C C . ASN A 1 107 ? -7.888 8.721 50.800 1.00 67.88 107 ASN A C 1
ATOM 857 O O . ASN A 1 107 ? -7.909 9.534 49.874 1.00 67.88 107 ASN A O 1
ATOM 861 N N . SER A 1 108 ? -7.798 7.405 50.588 1.00 62.38 108 SER A N 1
ATOM 862 C CA . SER A 1 108 ? -7.528 6.779 49.280 1.00 62.38 108 SER A CA 1
ATOM 863 C C . SER A 1 108 ? -8.542 7.134 48.181 1.00 62.38 108 SER A C 1
ATOM 865 O O . SER A 1 108 ? -8.177 7.184 47.006 1.00 62.38 108 SER A O 1
ATOM 867 N N . GLN A 1 109 ? -9.798 7.423 48.540 1.00 66.38 109 GLN A N 1
ATOM 868 C CA . GLN A 1 109 ? -10.837 7.777 47.568 1.00 66.38 109 GLN A CA 1
ATOM 869 C C . GLN A 1 109 ? -10.714 9.236 47.101 1.00 66.38 109 GLN A C 1
ATOM 871 O O . GLN A 1 109 ? -10.745 9.505 45.903 1.00 66.38 109 GLN A O 1
ATOM 876 N N . ALA A 1 110 ? -10.478 10.174 48.026 1.00 65.31 110 ALA A N 1
ATOM 877 C CA . ALA A 1 110 ? -10.257 11.586 47.696 1.00 65.31 110 ALA A CA 1
ATOM 878 C C . ALA A 1 110 ? -8.968 11.801 46.877 1.00 65.31 110 ALA A C 1
ATOM 880 O O . ALA A 1 110 ? -8.879 12.720 46.059 1.00 65.31 110 ALA A O 1
ATOM 881 N N . TYR A 1 111 ? -7.981 10.923 47.076 1.00 68.62 111 TYR A N 1
ATOM 882 C CA . TYR A 1 111 ? -6.723 10.908 46.337 1.00 68.62 111 TYR A CA 1
ATOM 883 C C . TYR A 1 111 ? -6.926 10.581 44.845 1.00 68.62 111 TYR A C 1
ATOM 885 O O . TYR A 1 111 ? -6.409 11.290 43.981 1.00 68.62 111 TYR A O 1
ATOM 893 N N . GLN A 1 112 ? -7.734 9.561 44.527 1.00 66.69 112 GLN A N 1
ATOM 894 C CA . GLN A 1 112 ? -8.026 9.143 43.145 1.00 66.69 112 GLN A CA 1
ATOM 895 C C . GLN A 1 112 ? -8.718 10.252 42.335 1.00 66.69 112 GLN A C 1
ATOM 897 O O . GLN A 1 112 ? -8.310 10.547 41.207 1.00 66.69 112 GLN A O 1
ATOM 902 N N . ASP A 1 113 ? -9.699 10.932 42.934 1.00 71.69 113 ASP A N 1
ATOM 903 C CA . ASP A 1 113 ? -10.463 11.986 42.260 1.00 71.69 113 ASP A CA 1
ATOM 904 C C . ASP A 1 113 ? -9.587 13.211 41.941 1.00 71.69 113 ASP A C 1
ATOM 906 O O . ASP A 1 113 ? -9.620 13.749 40.826 1.00 71.69 113 ASP A O 1
ATOM 910 N N . LYS A 1 114 ? -8.727 13.615 42.887 1.00 76.12 114 LYS A N 1
ATOM 911 C CA . LYS A 1 114 ? -7.829 14.770 42.730 1.00 76.12 114 LYS A CA 1
ATOM 912 C C . LYS A 1 114 ? -6.623 14.495 41.823 1.00 76.12 114 LYS A C 1
ATOM 914 O O . LYS A 1 114 ? -6.190 15.411 41.121 1.00 76.12 114 LYS A O 1
ATOM 919 N N . ILE A 1 115 ? -6.117 13.258 41.740 1.00 73.12 115 ILE A N 1
ATOM 920 C CA . ILE A 1 115 ? -4.988 12.903 40.853 1.00 73.12 115 ILE A CA 1
ATOM 921 C C . ILE A 1 115 ? -5.282 13.250 39.394 1.00 73.12 115 ILE A C 1
ATOM 923 O O . ILE A 1 115 ? -4.419 13.787 38.696 1.00 73.12 115 ILE A O 1
ATOM 927 N N . SER A 1 116 ? -6.490 12.946 38.914 1.00 68.75 116 SER A N 1
ATOM 928 C CA . SER A 1 116 ? -6.866 13.216 37.522 1.00 68.75 116 SER A CA 1
ATOM 929 C C . SER A 1 116 ? -6.811 14.718 37.199 1.00 68.75 116 SER A C 1
ATOM 931 O O . SER A 1 116 ? -6.379 15.122 36.115 1.00 68.75 116 SER A O 1
ATOM 933 N N . VAL A 1 117 ? -7.175 15.552 38.177 1.00 75.38 117 VAL A N 1
ATOM 934 C CA . VAL A 1 117 ? -7.139 17.014 38.100 1.00 75.38 117 VAL A CA 1
ATOM 935 C C . VAL A 1 117 ? -5.697 17.520 38.151 1.00 75.38 117 VAL A C 1
ATOM 937 O O . VAL A 1 117 ? -5.323 18.358 37.328 1.00 75.38 117 VAL A O 1
ATOM 940 N N . TYR A 1 118 ? -4.857 16.968 39.030 1.00 80.19 118 TYR A N 1
ATOM 941 C CA . TYR A 1 118 ? -3.441 17.337 39.124 1.00 80.19 118 TYR A CA 1
ATOM 942 C C . TYR A 1 118 ? -2.640 16.950 37.896 1.00 80.19 118 TYR A C 1
ATOM 944 O O . TYR A 1 118 ? -1.869 17.772 37.412 1.00 80.19 118 TYR A O 1
ATOM 952 N N . LYS A 1 119 ? -2.895 15.787 37.294 1.00 72.19 119 LYS A N 1
ATOM 953 C CA . LYS A 1 119 ? -2.281 15.416 36.011 1.00 72.19 119 LYS A CA 1
ATOM 954 C C . LYS A 1 119 ? -2.587 16.443 34.916 1.00 72.19 119 LYS A C 1
ATOM 956 O O . LYS A 1 119 ? -1.679 16.880 34.214 1.00 72.19 119 LYS A O 1
ATOM 961 N N . LYS A 1 120 ? -3.841 16.903 34.816 1.00 68.88 120 LYS A N 1
ATOM 962 C CA . LYS A 1 120 ? -4.242 17.944 33.849 1.00 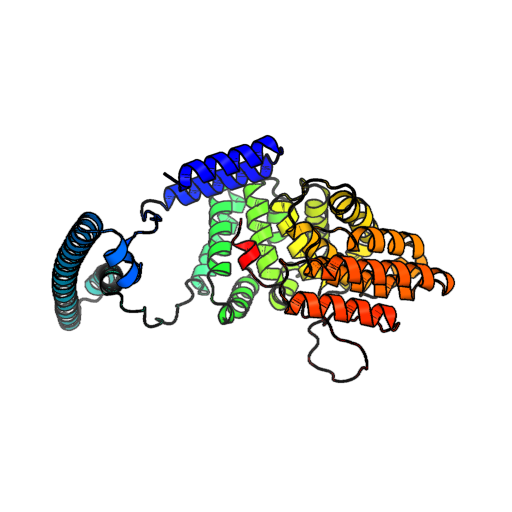68.88 120 LYS A CA 1
ATOM 963 C C . LYS A 1 120 ? -3.598 19.301 34.145 1.00 68.88 120 LYS A C 1
ATOM 965 O O . LYS A 1 120 ? -3.178 19.999 33.224 1.00 68.88 120 LYS A O 1
ATOM 970 N N . GLN A 1 121 ? -3.515 19.690 35.417 1.00 73.00 121 GLN A N 1
ATOM 971 C CA . GLN A 1 121 ? -2.886 20.951 35.818 1.00 73.00 121 GLN A CA 1
ATOM 972 C C . GLN A 1 121 ? -1.365 20.930 35.608 1.00 73.00 121 GLN A C 1
ATOM 974 O O . GLN A 1 121 ? -0.818 21.912 35.114 1.00 73.00 121 GLN A O 1
ATOM 979 N N . LEU A 1 122 ? -0.700 19.810 35.901 1.00 73.94 122 LEU A N 1
ATOM 980 C CA . LEU A 1 122 ? 0.731 19.607 35.672 1.00 73.94 122 LEU A CA 1
ATOM 981 C C . LEU A 1 122 ? 1.076 19.643 34.184 1.00 73.94 122 LEU A C 1
ATOM 983 O O . LEU A 1 122 ? 1.989 20.372 33.811 1.00 73.94 122 LEU A O 1
ATOM 987 N N . ALA A 1 123 ? 0.302 18.963 33.333 1.00 65.75 123 ALA A N 1
ATOM 988 C CA . ALA A 1 123 ? 0.486 19.017 31.881 1.00 65.75 123 ALA A CA 1
ATOM 989 C C . ALA A 1 123 ? 0.379 20.457 31.345 1.00 65.75 123 ALA A C 1
ATOM 991 O O . ALA A 1 123 ? 1.200 20.904 30.545 1.00 65.75 123 ALA A O 1
ATOM 992 N N . LYS A 1 124 ? -0.588 21.231 31.858 1.00 72.00 124 LYS A N 1
ATOM 993 C CA . LYS A 1 124 ? -0.753 22.648 31.507 1.00 72.00 124 LYS A CA 1
ATOM 994 C C . LYS A 1 124 ? 0.414 23.517 31.992 1.00 72.00 124 LYS A C 1
ATOM 996 O O . LYS A 1 124 ? 0.823 24.435 31.289 1.00 72.00 124 LYS A O 1
ATOM 1001 N N . ILE A 1 125 ? 0.944 23.257 33.187 1.00 73.75 125 ILE A N 1
ATOM 1002 C CA . ILE A 1 125 ? 2.109 23.977 33.723 1.00 73.75 125 ILE A CA 1
ATOM 1003 C C . ILE A 1 125 ? 3.370 23.629 32.915 1.00 73.75 125 ILE A C 1
ATOM 1005 O O . ILE A 1 125 ? 4.131 24.531 32.579 1.00 73.75 125 ILE A O 1
ATOM 1009 N N . GLN A 1 126 ? 3.564 22.360 32.546 1.00 68.62 126 GLN A N 1
ATOM 1010 C CA . GLN A 1 126 ? 4.680 21.899 31.711 1.00 68.62 126 GLN A CA 1
ATOM 1011 C C . GLN A 1 126 ? 4.683 22.572 30.334 1.00 68.62 126 GLN A C 1
ATOM 1013 O O . GLN A 1 126 ? 5.722 23.080 29.913 1.00 68.62 126 GLN A O 1
ATOM 1018 N N . GLU A 1 127 ? 3.518 22.659 29.683 1.00 69.50 127 GLU A N 1
ATOM 1019 C CA . GLU A 1 127 ? 3.355 23.376 28.413 1.00 69.50 127 GLU A CA 1
ATOM 1020 C C . GLU A 1 127 ? 3.754 24.855 28.540 1.00 69.50 127 GLU A C 1
ATOM 1022 O O . GLU A 1 127 ? 4.480 25.382 27.699 1.00 69.50 127 GLU A O 1
ATOM 1027 N N . ILE A 1 128 ? 3.327 25.527 29.616 1.00 68.38 128 ILE A N 1
ATOM 1028 C CA . ILE A 1 128 ? 3.618 26.952 29.832 1.00 68.38 128 ILE A CA 1
ATOM 1029 C C . ILE A 1 128 ? 5.104 27.200 30.133 1.00 68.38 128 ILE A C 1
ATOM 1031 O O . ILE A 1 128 ? 5.637 28.242 29.754 1.00 68.38 128 ILE A O 1
ATOM 1035 N N . LEU A 1 129 ? 5.776 26.271 30.815 1.00 67.38 129 LEU A N 1
ATOM 1036 C CA . LEU A 1 129 ? 7.184 26.416 31.193 1.00 67.38 129 LEU A CA 1
ATOM 1037 C C . LEU A 1 129 ? 8.162 26.032 30.073 1.00 67.38 129 LEU A C 1
ATOM 1039 O O . LEU A 1 129 ? 9.366 26.205 30.252 1.00 67.38 129 LEU A O 1
ATOM 1043 N N . GLY A 1 130 ? 7.679 25.509 28.939 1.00 59.66 130 GLY A N 1
ATOM 1044 C CA . GLY A 1 130 ? 8.539 25.073 27.833 1.00 59.66 130 GLY A CA 1
ATOM 1045 C C . GLY A 1 130 ? 9.518 23.966 28.233 1.00 59.66 130 GLY A C 1
ATOM 1046 O O . GLY A 1 130 ? 10.526 23.750 27.560 1.00 59.66 130 GLY A O 1
ATOM 1047 N N . LEU A 1 131 ? 9.242 23.277 29.344 1.00 58.88 131 LEU A N 1
ATOM 1048 C CA . LEU A 1 131 ? 9.995 22.106 29.750 1.00 58.88 131 LEU A CA 1
ATOM 1049 C C . LEU A 1 131 ? 9.680 21.029 28.718 1.00 58.88 131 LEU A C 1
ATOM 1051 O O . LEU A 1 131 ? 8.517 20.652 28.559 1.00 58.88 131 LEU A O 1
ATOM 1055 N N . ARG A 1 132 ? 10.709 20.556 27.997 1.00 46.12 132 ARG A N 1
ATOM 1056 C CA . ARG A 1 132 ? 10.581 19.324 27.216 1.00 46.12 132 ARG A CA 1
ATOM 1057 C C . ARG A 1 132 ? 9.989 18.293 28.158 1.00 46.12 132 ARG A C 1
ATOM 1059 O O . ARG A 1 132 ? 10.504 18.109 29.262 1.00 46.12 132 ARG A O 1
ATOM 1066 N N . VAL A 1 133 ? 8.886 17.693 27.724 1.00 45.28 133 VAL A N 1
ATOM 1067 C CA . VAL A 1 133 ? 8.342 16.486 28.326 1.00 45.28 133 VAL A CA 1
ATOM 1068 C C . VAL A 1 133 ? 9.551 15.569 28.479 1.00 45.28 133 VAL A C 1
ATOM 1070 O O . VAL A 1 133 ? 10.101 15.119 27.476 1.00 45.28 133 VAL A O 1
ATOM 1073 N N . TYR A 1 134 ? 10.041 15.375 29.712 1.00 38.59 134 TYR A N 1
ATOM 1074 C CA . TYR A 1 134 ? 10.739 14.131 30.003 1.00 38.59 134 TYR A CA 1
ATOM 1075 C C . TYR A 1 134 ? 9.780 13.093 29.478 1.00 38.59 134 TYR A C 1
ATOM 1077 O O . TYR A 1 134 ? 8.616 13.142 29.891 1.00 38.59 134 TYR A O 1
ATOM 1085 N N . GLU A 1 135 ? 10.237 12.300 28.509 1.00 38.72 135 GLU A N 1
ATOM 1086 C CA . GLU A 1 135 ? 9.565 11.108 28.024 1.00 38.72 135 GLU A CA 1
ATOM 1087 C C . GLU A 1 135 ? 9.142 10.338 29.270 1.00 38.72 135 GLU A C 1
ATOM 1089 O O . GLU A 1 135 ? 9.876 9.547 29.851 1.00 38.72 135 GLU A O 1
ATOM 1094 N N . THR A 1 136 ? 7.951 10.669 29.757 1.00 37.94 136 THR A N 1
ATOM 1095 C CA . THR A 1 136 ? 7.159 9.772 30.552 1.00 37.94 136 THR A CA 1
ATOM 1096 C C . THR A 1 136 ? 6.997 8.683 29.540 1.00 37.94 136 THR A C 1
ATOM 1098 O O . THR A 1 136 ? 6.382 8.948 28.502 1.00 37.94 136 THR A O 1
ATOM 1101 N N . GLU A 1 137 ? 7.704 7.569 29.767 1.00 38.38 137 GLU A N 1
ATOM 1102 C CA . GLU A 1 137 ? 7.508 6.310 29.069 1.00 38.38 137 GLU A CA 1
ATOM 1103 C C . GLU A 1 137 ? 6.066 6.330 28.624 1.00 38.38 137 GLU A C 1
ATOM 1105 O O . GLU A 1 137 ? 5.172 6.379 29.475 1.00 38.38 137 GLU A O 1
ATOM 1110 N N . SER A 1 138 ? 5.852 6.535 27.322 1.00 44.12 138 SER A N 1
ATOM 1111 C CA . SER A 1 138 ? 4.512 6.629 26.791 1.00 44.12 138 SER A CA 1
ATOM 1112 C C . SER A 1 138 ? 3.904 5.295 27.162 1.00 44.12 138 SER A C 1
ATOM 1114 O O . SER A 1 138 ? 4.239 4.271 26.563 1.00 44.12 138 SER A O 1
ATOM 1116 N N . ILE A 1 139 ? 3.126 5.290 28.250 1.00 43.59 139 ILE A N 1
ATOM 1117 C CA . ILE A 1 139 ? 2.274 4.185 28.622 1.00 43.59 139 ILE A CA 1
ATOM 1118 C C . ILE A 1 139 ? 1.400 4.113 27.394 1.00 43.59 139 ILE A C 1
ATOM 1120 O O . ILE A 1 139 ? 0.566 4.994 27.179 1.00 43.59 139 ILE A O 1
ATOM 1124 N N . SER A 1 140 ? 1.726 3.166 26.519 1.00 51.31 140 SER A N 1
ATOM 1125 C CA . SER A 1 140 ? 0.938 2.858 25.348 1.00 51.31 140 SER A CA 1
ATOM 1126 C C . SER A 1 140 ? -0.501 2.806 25.843 1.00 51.31 140 SER A C 1
ATOM 1128 O O . SER A 1 140 ? -0.829 1.974 26.691 1.00 51.31 140 SER A O 1
ATOM 1130 N N . ILE A 1 141 ? -1.331 3.764 25.412 1.00 57.44 141 ILE A N 1
ATOM 1131 C CA . ILE A 1 141 ? -2.759 3.806 25.768 1.00 57.44 141 ILE A CA 1
ATOM 1132 C C . ILE A 1 141 ? -3.390 2.447 25.413 1.00 57.44 141 ILE A C 1
ATOM 1134 O O . ILE A 1 141 ? -4.255 1.939 26.123 1.00 57.44 141 ILE A O 1
ATOM 1138 N N . LEU A 1 142 ? -2.829 1.809 24.384 1.00 67.19 142 LEU A N 1
ATOM 1139 C CA . LEU A 1 142 ? -3.040 0.437 23.961 1.00 67.19 142 LEU A CA 1
ATOM 1140 C C . LEU A 1 142 ? -2.352 -0.532 24.931 1.00 67.19 142 LEU A C 1
ATOM 1142 O O . LEU A 1 142 ? -1.266 -1.052 24.674 1.00 67.19 142 LEU A O 1
ATOM 1146 N N . ASN A 1 143 ? -3.004 -0.748 26.070 1.00 81.56 143 ASN A N 1
ATOM 1147 C CA . ASN A 1 143 ? -2.795 -1.920 26.912 1.00 81.56 143 ASN A CA 1
ATOM 1148 C C . ASN A 1 143 ? -3.836 -3.009 26.557 1.00 81.56 143 ASN A C 1
ATOM 1150 O O . ASN A 1 143 ? -4.847 -2.698 25.917 1.00 81.56 143 ASN A O 1
ATOM 1154 N N . PRO A 1 144 ? -3.637 -4.275 26.974 1.00 85.31 144 PRO A N 1
ATOM 1155 C CA . PRO A 1 144 ? -4.556 -5.365 26.634 1.00 85.31 144 PRO A CA 1
ATOM 1156 C C . PRO A 1 144 ? -6.014 -5.093 27.033 1.00 85.31 144 PRO A C 1
ATOM 1158 O O . PRO A 1 144 ? -6.928 -5.385 26.269 1.00 85.31 144 PRO A O 1
ATOM 1161 N N . ASN A 1 145 ? -6.250 -4.463 28.191 1.00 86.12 145 ASN A N 1
ATOM 1162 C CA . ASN A 1 145 ? -7.606 -4.159 28.660 1.00 86.12 145 ASN A CA 1
ATOM 1163 C C . ASN A 1 145 ? -8.317 -3.152 27.750 1.00 86.12 145 ASN A C 1
ATOM 1165 O O . ASN A 1 145 ? -9.495 -3.322 27.443 1.00 86.12 145 ASN A O 1
ATOM 1169 N N . TYR A 1 146 ? -7.603 -2.120 27.303 1.00 86.88 146 TYR A N 1
ATOM 1170 C CA . TYR A 1 146 ? -8.140 -1.133 26.372 1.00 86.88 146 TYR A CA 1
ATOM 1171 C C . TYR A 1 146 ? -8.463 -1.767 25.015 1.00 86.88 146 TYR A C 1
ATOM 1173 O O . TYR A 1 146 ? -9.534 -1.536 24.461 1.00 86.88 146 TYR A O 1
ATOM 1181 N N . ILE A 1 147 ? -7.589 -2.639 24.507 1.00 89.50 147 ILE A N 1
ATOM 1182 C CA . ILE A 1 147 ? -7.833 -3.364 23.253 1.00 89.50 147 ILE A CA 1
ATOM 1183 C C . ILE A 1 147 ? -9.052 -4.280 23.374 1.00 89.50 147 ILE A C 1
ATOM 1185 O O . ILE A 1 147 ? -9.881 -4.303 22.466 1.00 89.50 147 ILE A O 1
ATOM 1189 N N . GLN A 1 148 ? -9.226 -4.963 24.507 1.00 89.56 148 GLN A N 1
ATOM 1190 C CA . GLN A 1 148 ? -10.424 -5.762 24.778 1.00 89.56 148 GLN A CA 1
ATOM 1191 C C . GLN A 1 148 ? -11.701 -4.911 24.849 1.00 89.56 148 GLN A C 1
ATOM 1193 O O . GLN A 1 148 ? -12.753 -5.322 24.349 1.00 89.56 148 GLN A O 1
ATOM 1198 N N . GLU A 1 149 ? -11.628 -3.702 25.412 1.00 90.94 149 GLU A N 1
ATOM 1199 C CA . GLU A 1 149 ? -12.745 -2.754 25.400 1.00 90.94 149 GLU A CA 1
ATOM 1200 C C . GLU A 1 149 ? -13.102 -2.334 23.965 1.00 90.94 149 GLU A C 1
ATOM 1202 O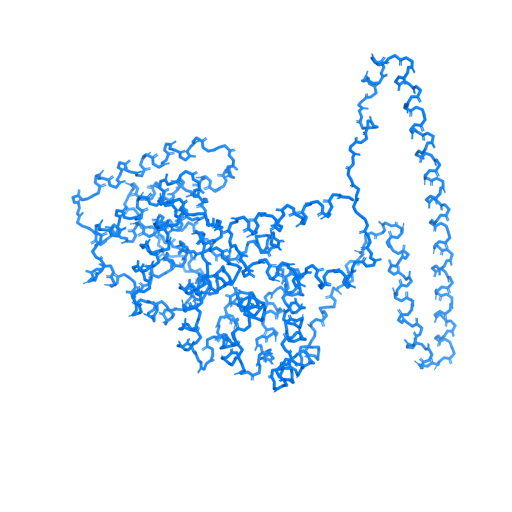 O . GLU A 1 149 ? -14.269 -2.411 23.573 1.00 90.94 149 GLU A O 1
ATOM 1207 N N . MET A 1 150 ? -12.108 -1.948 23.158 1.00 92.31 150 MET A N 1
ATOM 1208 C CA . MET A 1 150 ? -12.307 -1.556 21.756 1.00 92.31 150 MET A CA 1
ATOM 1209 C C . MET A 1 150 ? -12.868 -2.712 20.923 1.00 92.31 150 MET A C 1
ATOM 1211 O O . MET A 1 150 ? -13.833 -2.527 20.185 1.00 92.31 150 MET A O 1
ATOM 1215 N N . LYS A 1 151 ? -12.336 -3.923 21.107 1.00 93.69 151 LYS A N 1
ATOM 1216 C CA . LYS A 1 151 ? -12.827 -5.166 20.500 1.00 93.69 151 LYS A CA 1
ATOM 1217 C C . LYS A 1 151 ? -14.308 -5.404 20.806 1.00 93.69 151 LYS A C 1
ATOM 1219 O O . LYS A 1 151 ? -15.109 -5.645 19.903 1.00 93.69 151 LYS A O 1
ATOM 1224 N N . THR A 1 152 ? -14.687 -5.281 22.077 1.00 94.44 152 THR A N 1
ATOM 1225 C CA . THR A 1 152 ? -16.076 -5.453 22.525 1.00 94.44 152 THR A CA 1
ATOM 1226 C C . THR A 1 152 ? -16.999 -4.402 21.905 1.00 94.44 152 THR A C 1
ATOM 1228 O O . THR A 1 152 ? -18.113 -4.723 21.492 1.00 94.44 152 THR A O 1
ATOM 1231 N N . LYS A 1 153 ? -16.544 -3.147 21.798 1.00 94.75 153 LYS A N 1
ATOM 1232 C CA . LYS A 1 153 ? -17.308 -2.076 21.141 1.00 94.75 153 LYS A CA 1
ATOM 1233 C C . LYS A 1 153 ? -17.490 -2.334 19.644 1.00 94.75 153 LYS A C 1
ATOM 1235 O O . LYS A 1 153 ? -18.620 -2.269 19.176 1.00 94.75 153 LYS A O 1
ATOM 1240 N N . ILE A 1 154 ? -16.432 -2.735 18.931 1.00 94.75 154 ILE A N 1
ATOM 1241 C CA . ILE A 1 154 ? -16.499 -3.092 17.502 1.00 94.75 154 ILE A CA 1
ATOM 1242 C C . ILE A 1 154 ? -17.565 -4.164 17.255 1.00 94.75 154 ILE A C 1
ATOM 1244 O O . ILE A 1 154 ? -18.381 -4.013 16.348 1.00 94.75 154 ILE A O 1
ATOM 1248 N N . LEU A 1 155 ? -17.586 -5.228 18.066 1.00 94.44 155 LEU A N 1
ATOM 1249 C CA . LEU A 1 155 ? -18.591 -6.288 17.953 1.00 94.44 155 LEU A CA 1
ATOM 1250 C C . LEU A 1 155 ? -20.010 -5.767 18.193 1.00 94.44 155 LEU A C 1
ATOM 1252 O O . LEU A 1 155 ? -20.897 -5.998 17.372 1.00 94.44 155 LEU A O 1
ATOM 1256 N N . ASN A 1 156 ? -20.216 -5.028 19.284 1.00 95.44 156 ASN A N 1
ATOM 1257 C CA . ASN A 1 156 ? -21.525 -4.476 19.623 1.00 95.44 156 ASN A CA 1
ATOM 1258 C C . ASN A 1 156 ? -22.052 -3.535 18.528 1.00 95.44 156 ASN A C 1
ATOM 1260 O O . ASN A 1 156 ? -23.228 -3.609 18.165 1.00 95.44 156 ASN A O 1
ATOM 1264 N N . ASP A 1 157 ? -21.198 -2.670 17.980 1.00 95.00 157 ASP A N 1
ATOM 1265 C CA . ASP A 1 157 ? -21.584 -1.726 16.930 1.00 95.00 157 ASP A CA 1
ATOM 1266 C C . ASP A 1 157 ? -21.809 -2.422 15.590 1.00 95.00 157 ASP A C 1
ATOM 1268 O O . ASP A 1 157 ? -22.716 -2.047 14.843 1.00 95.00 157 ASP A O 1
ATOM 1272 N N . LEU A 1 158 ? -21.057 -3.487 15.304 1.00 94.12 158 LEU A N 1
ATOM 1273 C CA . LEU A 1 158 ? -21.291 -4.335 14.142 1.00 94.12 158 LEU A CA 1
ATOM 1274 C C . LEU A 1 158 ? -22.657 -5.035 14.223 1.00 94.12 158 LEU A C 1
ATOM 1276 O O . LEU A 1 158 ? -23.431 -4.975 13.264 1.00 94.12 158 LEU A O 1
ATOM 1280 N N . GLU A 1 159 ? -22.982 -5.648 15.364 1.00 94.56 159 GLU A N 1
ATOM 1281 C CA . GLU A 1 159 ? -24.265 -6.327 15.600 1.00 94.56 159 GLU A CA 1
ATOM 1282 C C . GLU A 1 159 ? -25.451 -5.360 15.524 1.00 94.56 159 GLU A C 1
ATOM 1284 O O . GLU A 1 159 ? -26.475 -5.657 14.901 1.00 94.56 159 GLU A O 1
ATOM 1289 N N . ARG A 1 160 ? -25.298 -4.165 16.105 1.00 96.06 160 ARG A N 1
ATOM 1290 C CA . ARG A 1 160 ? -26.316 -3.103 16.086 1.00 96.06 160 ARG A CA 1
ATOM 1291 C C . ARG A 1 160 ? -26.379 -2.345 14.760 1.00 96.06 160 ARG A C 1
ATOM 1293 O O . ARG A 1 160 ? -27.282 -1.530 14.583 1.00 96.06 160 ARG A O 1
ATOM 1300 N N . LYS A 1 161 ? -25.448 -2.604 13.833 1.00 94.38 161 LYS A N 1
ATOM 1301 C CA . LYS A 1 161 ? -25.245 -1.836 12.591 1.00 94.38 161 LYS A CA 1
ATOM 1302 C C . LYS A 1 161 ? -25.055 -0.333 12.851 1.00 94.38 161 LYS A C 1
ATOM 1304 O O . LYS A 1 161 ? -25.486 0.500 12.053 1.00 94.38 161 LYS A O 1
ATOM 1309 N N . ASN A 1 162 ? -24.408 0.015 13.963 1.00 94.56 162 ASN A N 1
ATOM 1310 C CA . ASN A 1 162 ? -24.079 1.388 14.326 1.00 94.56 162 ASN A CA 1
ATOM 1311 C C . ASN A 1 162 ? -22.822 1.854 13.580 1.00 94.56 162 ASN A C 1
ATOM 1313 O O . ASN A 1 162 ? -21.721 1.926 14.119 1.00 94.56 162 ASN A O 1
ATOM 1317 N N . TYR A 1 163 ? -22.983 2.121 12.286 1.00 93.75 163 TYR A N 1
ATOM 1318 C CA . TYR A 1 163 ? -21.851 2.356 11.394 1.00 93.75 163 TYR A CA 1
ATOM 1319 C C . TYR A 1 163 ? -21.066 3.641 11.671 1.00 93.75 163 TYR A C 1
ATOM 1321 O O . TYR A 1 163 ? -19.899 3.724 11.296 1.00 93.75 163 TYR A O 1
ATOM 1329 N N . THR A 1 164 ? -21.688 4.626 12.318 1.00 91.38 164 THR A N 1
ATOM 1330 C CA . THR A 1 164 ? -21.021 5.874 12.699 1.00 91.38 164 THR A CA 1
ATOM 1331 C C . THR A 1 164 ? -20.023 5.628 13.827 1.00 91.38 164 THR A C 1
ATOM 1333 O O . THR A 1 164 ? -18.846 5.926 13.657 1.00 91.38 164 THR A O 1
ATOM 1336 N N . GLU A 1 165 ? -20.468 5.016 14.930 1.00 91.88 165 GLU A N 1
ATOM 1337 C CA . GLU A 1 165 ? -19.597 4.697 16.074 1.00 91.88 165 GLU A CA 1
ATOM 1338 C C . GLU A 1 165 ? -18.516 3.682 15.683 1.00 91.88 165 GLU A C 1
ATOM 1340 O O . GLU A 1 165 ? -17.346 3.862 16.019 1.00 91.88 165 GLU A O 1
ATOM 1345 N N . LEU A 1 166 ? -18.860 2.692 14.852 1.00 93.69 166 LEU A N 1
ATOM 1346 C CA . LEU A 1 166 ? -17.879 1.749 14.315 1.00 93.69 166 LEU A CA 1
ATOM 1347 C C . LEU A 1 166 ? -16.782 2.448 13.495 1.00 93.69 166 LEU A C 1
ATOM 1349 O O . LEU A 1 166 ? -15.605 2.116 13.635 1.00 93.69 166 LEU A O 1
ATOM 1353 N N . ALA A 1 167 ? -17.141 3.412 12.641 1.00 91.19 167 ALA A N 1
ATOM 1354 C CA . ALA A 1 167 ? -16.154 4.169 11.876 1.00 91.19 167 ALA A CA 1
ATOM 1355 C C . ALA A 1 167 ? -15.254 5.008 12.797 1.00 91.19 167 ALA A C 1
ATOM 1357 O O . ALA A 1 167 ? -14.039 5.011 12.611 1.00 91.19 167 ALA A O 1
ATOM 1358 N N . GLU A 1 168 ? -15.819 5.664 13.814 1.00 88.00 168 GLU A N 1
ATOM 1359 C CA . GLU A 1 168 ? -15.050 6.433 14.801 1.00 88.00 168 GLU A CA 1
ATOM 1360 C C . GLU A 1 168 ? -14.048 5.553 15.561 1.00 88.00 168 GLU A C 1
ATOM 1362 O O . GLU A 1 168 ? -12.879 5.921 15.666 1.00 88.00 168 GLU A O 1
ATOM 1367 N N . LEU A 1 169 ? -14.455 4.357 15.998 1.00 92.31 169 LEU A N 1
ATOM 1368 C CA . LEU A 1 169 ? -13.566 3.399 16.664 1.00 92.31 169 LEU A CA 1
ATOM 1369 C C . LEU A 1 169 ? -12.396 2.969 15.770 1.00 92.31 169 LEU A C 1
ATOM 1371 O O . LEU A 1 169 ? -11.252 2.924 16.225 1.00 92.31 169 LEU A O 1
ATOM 1375 N N . LEU A 1 170 ? -12.663 2.682 14.493 1.00 92.94 170 LEU A N 1
ATOM 1376 C CA . LEU A 1 170 ? -11.622 2.319 13.527 1.00 92.94 170 LEU A CA 1
ATOM 1377 C C . LEU A 1 170 ? -10.664 3.489 13.257 1.00 92.94 170 LEU A C 1
ATOM 1379 O O . LEU A 1 170 ? -9.456 3.274 13.148 1.00 92.94 170 LEU A O 1
ATOM 1383 N N . VAL A 1 171 ? -11.174 4.724 13.197 1.00 86.94 171 VAL A N 1
ATOM 1384 C CA . VAL A 1 171 ? -10.343 5.935 13.092 1.00 86.94 171 VAL A CA 1
ATOM 1385 C C . VAL A 1 171 ? -9.461 6.097 14.327 1.00 86.94 171 VAL A C 1
ATOM 1387 O O . VAL A 1 171 ? -8.274 6.377 14.173 1.00 86.94 171 VAL A O 1
ATOM 1390 N N . THR A 1 172 ? -9.998 5.889 15.532 1.00 86.81 172 THR A N 1
ATOM 1391 C CA . THR A 1 172 ? -9.218 5.951 16.775 1.00 86.81 172 THR A CA 1
ATOM 1392 C C . THR A 1 172 ? -8.091 4.923 16.766 1.00 86.81 172 THR A C 1
ATOM 1394 O O . THR A 1 172 ? -6.936 5.298 16.948 1.00 86.81 172 THR A O 1
ATOM 1397 N N . LEU A 1 173 ? -8.384 3.655 16.456 1.00 88.69 173 LEU A N 1
ATOM 1398 C CA . LEU A 1 173 ? -7.362 2.604 16.379 1.00 88.69 173 LEU A CA 1
ATOM 1399 C C . LEU A 1 173 ? -6.289 2.912 15.331 1.00 88.69 173 LEU A C 1
ATOM 1401 O O . LEU A 1 173 ? -5.097 2.739 15.596 1.00 88.69 173 LEU A O 1
ATOM 1405 N N . ARG A 1 174 ? -6.688 3.411 14.154 1.00 87.19 174 ARG A N 1
ATOM 1406 C CA . ARG A 1 174 ? -5.747 3.858 13.117 1.00 87.19 174 ARG A CA 1
ATOM 1407 C C . ARG A 1 174 ? -4.852 4.983 13.640 1.00 87.19 174 ARG A C 1
ATOM 1409 O O . ARG A 1 174 ? -3.634 4.907 13.496 1.00 87.19 174 ARG A O 1
ATOM 1416 N N . ALA A 1 175 ? -5.442 6.025 14.222 1.00 81.00 175 ALA A N 1
ATOM 1417 C CA . ALA A 1 175 ? -4.719 7.202 14.691 1.00 81.00 175 ALA A CA 1
ATOM 1418 C C . ALA A 1 175 ? -3.714 6.849 15.790 1.00 81.00 175 ALA A C 1
ATOM 1420 O O . ALA A 1 175 ? -2.575 7.314 15.752 1.00 81.00 175 ALA A O 1
ATOM 1421 N N . GLU A 1 176 ? -4.098 5.997 16.738 1.00 81.50 176 GLU A N 1
ATOM 1422 C CA . GLU A 1 176 ? -3.188 5.543 17.785 1.00 81.50 176 GLU A CA 1
ATOM 1423 C C . GLU A 1 176 ? -2.073 4.650 17.225 1.00 81.50 176 GLU A C 1
ATOM 1425 O O . GLU A 1 176 ? -0.922 4.794 17.636 1.00 81.50 176 GLU A O 1
ATOM 1430 N N . SER A 1 177 ? -2.375 3.810 16.227 1.00 83.69 177 SER A N 1
ATOM 1431 C CA . SER A 1 177 ? -1.360 2.987 15.556 1.00 83.69 177 SER A CA 1
ATOM 1432 C C . SER A 1 177 ? -0.308 3.826 14.831 1.00 83.69 177 SER A C 1
ATOM 1434 O O . SER A 1 177 ? 0.881 3.531 14.916 1.00 83.69 177 SER A O 1
ATOM 1436 N N . LEU A 1 178 ? -0.722 4.910 14.169 1.00 77.62 178 LEU A N 1
ATOM 1437 C CA . LEU A 1 178 ? 0.197 5.829 13.486 1.00 77.62 178 LEU A CA 1
ATOM 1438 C C . LEU A 1 178 ? 0.971 6.727 14.462 1.00 77.62 178 LEU A C 1
ATOM 1440 O O . LEU A 1 178 ? 2.130 7.065 14.205 1.00 77.62 178 LEU A O 1
ATOM 1444 N N . SER A 1 179 ? 0.344 7.093 15.583 1.00 75.69 179 SER A N 1
ATOM 1445 C CA . SER A 1 179 ? 0.954 7.929 16.627 1.00 75.69 179 SER A CA 1
ATOM 1446 C C . SER A 1 179 ? 1.986 7.177 17.469 1.00 75.69 179 SER A C 1
ATOM 1448 O O . SER A 1 179 ? 2.767 7.810 18.181 1.00 75.69 179 SER A O 1
ATOM 1450 N N . ALA A 1 180 ? 1.997 5.842 17.413 1.00 75.00 180 ALA A N 1
ATOM 1451 C CA . ALA A 1 180 ? 3.003 5.040 18.088 1.00 75.00 180 ALA A CA 1
ATOM 1452 C C . ALA A 1 180 ? 4.410 5.351 17.525 1.00 75.00 180 ALA A C 1
ATOM 1454 O O . ALA A 1 180 ? 4.577 5.408 16.300 1.00 75.00 180 ALA A O 1
ATOM 1455 N N . PRO A 1 181 ? 5.428 5.537 18.390 1.00 73.75 181 PRO A N 1
ATOM 1456 C CA . PRO A 1 181 ? 6.827 5.656 17.973 1.00 73.75 181 PRO A CA 1
ATOM 1457 C C . PRO A 1 181 ? 7.254 4.487 17.076 1.00 73.75 181 PRO A C 1
ATOM 1459 O O . PRO A 1 181 ? 6.793 3.365 17.289 1.00 73.75 181 PRO A O 1
ATOM 1462 N N . LYS A 1 182 ? 8.122 4.736 16.081 1.00 73.62 182 LYS A N 1
ATOM 1463 C CA . LYS A 1 182 ? 8.535 3.726 15.082 1.00 73.62 182 LYS A CA 1
ATOM 1464 C C . LYS A 1 182 ? 9.000 2.414 15.732 1.00 73.62 182 LYS A C 1
ATOM 1466 O O . LYS A 1 182 ? 8.567 1.347 15.318 1.00 73.62 182 LYS A O 1
ATOM 1471 N N . ASP A 1 183 ? 9.788 2.515 16.796 1.00 74.62 183 ASP A N 1
ATOM 1472 C CA . ASP A 1 183 ? 10.322 1.415 17.606 1.00 74.62 183 ASP A CA 1
ATOM 1473 C C . ASP A 1 183 ? 9.252 0.610 18.369 1.00 74.62 183 ASP A C 1
ATOM 1475 O O . ASP A 1 183 ? 9.470 -0.556 18.685 1.00 74.62 183 ASP A O 1
ATOM 1479 N N . LYS A 1 184 ? 8.072 1.190 18.626 1.00 79.69 184 LYS A N 1
ATOM 1480 C CA . LYS A 1 184 ? 6.956 0.539 19.338 1.00 79.69 184 LYS A CA 1
ATOM 1481 C C . LYS A 1 184 ? 5.850 0.007 18.422 1.00 79.69 184 LYS A C 1
ATOM 1483 O O . LYS A 1 184 ? 4.958 -0.701 18.888 1.00 79.69 184 LYS A O 1
ATOM 1488 N N . ARG A 1 185 ? 5.866 0.331 17.124 1.00 80.94 185 ARG A N 1
ATOM 1489 C CA . ARG A 1 185 ? 4.797 -0.063 16.183 1.00 80.94 185 ARG A CA 1
ATOM 1490 C C . ARG A 1 185 ? 4.694 -1.572 16.001 1.00 80.94 185 ARG A C 1
ATOM 1492 O O . ARG A 1 185 ? 3.582 -2.093 16.001 1.00 80.94 185 ARG A O 1
ATOM 1499 N N . SER A 1 186 ? 5.827 -2.269 15.907 1.00 85.94 186 SER A N 1
ATOM 1500 C CA . SER A 1 186 ? 5.836 -3.732 15.772 1.00 85.94 186 SER A CA 1
ATOM 1501 C C . SER A 1 186 ? 5.219 -4.414 17.002 1.00 85.94 186 SER A C 1
ATOM 1503 O O . SER A 1 186 ? 4.361 -5.291 16.871 1.00 85.94 186 SER A O 1
ATOM 1505 N N . GLU A 1 187 ? 5.545 -3.938 18.212 1.00 86.88 187 GLU A N 1
ATOM 1506 C CA . GLU A 1 187 ? 4.923 -4.425 19.450 1.00 86.88 187 GLU A CA 1
ATOM 1507 C C . GLU A 1 187 ? 3.411 -4.170 19.465 1.00 86.88 187 GLU A C 1
ATOM 1509 O O . GLU A 1 187 ? 2.640 -5.058 19.840 1.00 86.88 187 GLU A O 1
ATOM 1514 N N . LEU A 1 188 ? 2.980 -2.991 19.013 1.00 87.62 188 LEU A N 1
ATOM 1515 C CA . LEU A 1 188 ? 1.566 -2.663 18.950 1.00 87.62 188 LEU A CA 1
ATOM 1516 C C . LEU A 1 188 ? 0.803 -3.550 17.957 1.00 87.62 188 LEU A C 1
ATOM 1518 O O . LEU A 1 188 ? -0.260 -4.072 18.290 1.00 87.62 188 LEU A O 1
ATOM 1522 N N . ILE A 1 189 ? 1.329 -3.738 16.746 1.00 90.94 189 ILE A N 1
ATOM 1523 C CA . ILE A 1 189 ? 0.707 -4.606 15.738 1.00 90.94 189 ILE A CA 1
ATOM 1524 C C . ILE A 1 189 ? 0.620 -6.038 16.267 1.00 90.94 189 ILE A C 1
ATOM 1526 O O . ILE A 1 189 ? -0.415 -6.693 16.104 1.00 90.94 189 ILE A O 1
ATOM 1530 N N . ARG A 1 190 ? 1.662 -6.506 16.967 1.00 90.81 190 ARG A N 1
ATOM 1531 C CA . ARG A 1 190 ? 1.646 -7.804 17.642 1.00 90.81 190 ARG A CA 1
ATOM 1532 C C . ARG A 1 190 ? 0.518 -7.893 18.666 1.00 90.81 190 ARG A C 1
ATOM 1534 O O . ARG A 1 190 ? -0.202 -8.882 18.660 1.00 90.81 190 ARG A O 1
ATOM 1541 N N . LEU A 1 191 ? 0.332 -6.862 19.487 1.00 91.44 191 LEU A N 1
ATOM 1542 C CA . LEU A 1 191 ? -0.719 -6.825 20.500 1.00 91.44 191 LEU A CA 1
ATOM 1543 C C . LEU A 1 191 ? -2.133 -6.799 19.883 1.00 91.44 191 LEU A C 1
ATOM 1545 O O . LEU A 1 191 ? -3.001 -7.559 20.303 1.00 91.44 191 LEU A O 1
ATOM 1549 N N . LEU A 1 192 ? -2.371 -5.976 18.856 1.00 92.75 192 LEU A N 1
ATOM 1550 C CA . LEU A 1 192 ? -3.662 -5.929 18.146 1.00 92.75 192 LEU A CA 1
ATOM 1551 C C . LEU A 1 192 ? -4.017 -7.276 17.501 1.00 92.75 192 LEU A C 1
ATOM 1553 O O . LEU A 1 192 ? -5.182 -7.678 17.489 1.00 92.75 192 LEU A O 1
ATOM 1557 N N . SER A 1 193 ? -3.007 -7.965 16.971 1.00 93.62 193 SER A N 1
ATOM 1558 C CA . SER A 1 193 ? -3.155 -9.270 16.329 1.00 93.62 193 SER A CA 1
ATOM 1559 C C . SER A 1 193 ? -3.383 -10.385 17.353 1.00 93.62 193 SER A C 1
ATOM 1561 O O . SER A 1 193 ? -4.286 -11.199 17.177 1.00 93.62 193 SER A O 1
ATOM 1563 N N . SER A 1 194 ? -2.611 -10.414 18.448 1.00 92.12 194 SER A N 1
ATOM 1564 C CA . SER A 1 194 ? -2.718 -11.452 19.481 1.00 92.12 194 SER A CA 1
ATOM 1565 C C . SER A 1 194 ? -4.042 -11.397 20.235 1.00 92.12 194 SER A C 1
ATOM 1567 O O . SER A 1 194 ? -4.584 -12.434 20.607 1.00 92.12 194 SER A O 1
ATOM 1569 N N . GLU A 1 195 ? -4.580 -10.195 20.437 1.00 92.19 195 GLU A N 1
ATOM 1570 C CA . GLU A 1 195 ? -5.885 -9.996 21.068 1.00 92.19 195 GLU A CA 1
ATOM 1571 C C . GLU A 1 195 ? -7.059 -10.183 20.088 1.00 92.19 195 GLU A C 1
ATOM 1573 O O . GLU A 1 195 ? -8.219 -10.120 20.507 1.00 92.19 195 GLU A O 1
ATOM 1578 N N . ASP A 1 196 ? -6.780 -10.441 18.802 1.00 92.44 196 ASP A N 1
ATOM 1579 C CA . ASP A 1 196 ? -7.754 -10.526 17.711 1.00 92.44 196 ASP A CA 1
ATOM 1580 C C . ASP A 1 196 ? -8.715 -9.328 17.732 1.00 92.44 196 ASP A C 1
ATOM 1582 O O . ASP A 1 196 ? -9.890 -9.455 18.090 1.00 92.44 196 ASP A O 1
ATOM 1586 N N . ILE A 1 197 ? -8.202 -8.144 17.379 1.00 94.25 197 ILE A N 1
ATOM 1587 C CA . ILE A 1 197 ? -8.960 -6.882 17.415 1.00 94.25 197 ILE A CA 1
ATOM 1588 C C . ILE A 1 197 ? -10.296 -6.956 16.657 1.00 94.25 197 ILE A C 1
ATOM 1590 O O . ILE A 1 197 ? -11.273 -6.321 17.055 1.00 94.25 197 ILE A O 1
ATOM 1594 N N . PHE A 1 198 ? -10.379 -7.769 15.600 1.00 93.81 198 PHE A N 1
ATOM 1595 C CA . PHE A 1 198 ? -11.607 -7.961 14.830 1.00 93.81 198 PHE A CA 1
ATOM 1596 C C . PHE A 1 198 ? -12.496 -9.102 15.334 1.00 93.81 198 PHE A C 1
ATOM 1598 O O . PHE A 1 198 ? -13.580 -9.285 14.786 1.00 93.81 198 PHE A O 1
ATOM 1605 N N . SER A 1 199 ? -12.101 -9.857 16.361 1.00 88.44 199 SER A N 1
ATOM 1606 C CA . SER A 1 199 ? -12.871 -10.986 16.917 1.00 88.44 199 SER A CA 1
ATOM 1607 C C . SER A 1 199 ? -13.327 -12.002 15.858 1.00 88.44 199 SER A C 1
ATOM 1609 O O . SER A 1 199 ? -14.498 -12.390 15.831 1.00 88.44 199 SER A O 1
ATOM 1611 N N . GLY A 1 200 ? -12.476 -12.326 14.883 1.00 86.19 200 GLY A N 1
ATOM 1612 C CA . GLY A 1 200 ? -12.844 -13.165 13.733 1.00 86.19 200 GLY A CA 1
ATOM 1613 C C . GLY A 1 200 ? -13.899 -12.560 12.786 1.00 86.19 200 GLY A C 1
ATOM 1614 O O . GLY A 1 200 ? -14.313 -13.204 11.823 1.00 86.19 200 GLY A O 1
ATOM 1615 N N . SER A 1 201 ? -14.328 -11.314 13.007 1.00 90.44 201 SER A N 1
ATOM 1616 C CA . SER A 1 201 ? -15.356 -10.620 12.217 1.00 90.44 201 SER A CA 1
ATOM 1617 C C . SER A 1 201 ? -14.793 -9.832 11.034 1.00 90.44 201 SER A C 1
ATOM 1619 O O . SER A 1 201 ? -15.559 -9.163 10.340 1.00 90.44 201 SER A O 1
ATOM 1621 N N . LEU A 1 202 ? -13.486 -9.925 10.753 1.00 94.00 202 LEU A N 1
ATOM 1622 C CA . LEU A 1 202 ? -12.835 -9.212 9.645 1.00 94.00 202 LEU A CA 1
ATOM 1623 C C . LEU A 1 202 ? -13.564 -9.433 8.312 1.00 94.00 202 LEU A C 1
ATOM 1625 O O . LEU A 1 202 ? -13.840 -8.478 7.592 1.00 94.00 202 LEU A O 1
ATOM 1629 N N . ARG A 1 203 ? -13.964 -10.675 8.014 1.00 91.50 203 ARG A N 1
ATOM 1630 C CA . ARG A 1 203 ? -14.742 -10.994 6.808 1.00 91.50 203 ARG A CA 1
ATOM 1631 C C . ARG A 1 203 ? -16.051 -10.206 6.746 1.00 91.50 203 ARG A C 1
ATOM 1633 O O . ARG A 1 203 ? -16.366 -9.624 5.714 1.00 91.50 203 ARG A O 1
ATOM 1640 N N . ASN A 1 204 ? -16.805 -10.178 7.843 1.00 92.19 204 ASN A N 1
ATOM 1641 C CA . ASN A 1 204 ? -18.075 -9.456 7.908 1.00 92.19 204 ASN A CA 1
ATOM 1642 C C . ASN A 1 204 ? -17.843 -7.956 7.714 1.00 92.19 204 ASN A C 1
ATOM 1644 O O . ASN A 1 204 ? -18.547 -7.329 6.925 1.00 92.19 204 ASN A O 1
ATOM 1648 N N . LEU A 1 205 ? -16.814 -7.408 8.364 1.00 94.69 205 LEU A N 1
ATOM 1649 C CA . LEU A 1 205 ? -16.425 -6.006 8.248 1.00 94.69 205 LEU A CA 1
ATOM 1650 C C . LEU A 1 205 ? -16.054 -5.628 6.804 1.00 94.69 205 LEU A C 1
ATOM 1652 O O . LEU A 1 205 ? -16.535 -4.614 6.305 1.00 94.69 205 LEU A O 1
ATOM 1656 N N . LEU A 1 206 ? -15.289 -6.467 6.097 1.00 94.06 206 LEU A N 1
ATOM 1657 C CA . LEU A 1 206 ? -14.899 -6.218 4.703 1.00 94.06 206 LEU A CA 1
ATOM 1658 C C . LEU A 1 206 ? -16.093 -6.238 3.726 1.00 94.06 206 LEU A C 1
ATOM 1660 O O . LEU A 1 206 ? -16.052 -5.574 2.693 1.00 94.06 206 LEU A O 1
ATOM 1664 N N . THR A 1 207 ? -17.178 -6.954 4.047 1.00 93.38 207 THR A N 1
ATOM 1665 C CA . THR A 1 207 ? -18.393 -6.991 3.203 1.00 93.38 207 THR A CA 1
ATOM 1666 C C . THR A 1 207 ? -19.318 -5.781 3.377 1.00 93.38 207 THR A C 1
ATOM 1668 O O . THR A 1 207 ? -20.263 -5.602 2.601 1.00 93.38 207 THR A O 1
ATOM 1671 N N . ILE A 1 208 ? -19.078 -4.932 4.382 1.00 94.25 208 ILE A N 1
ATOM 1672 C CA . ILE A 1 208 ? -19.904 -3.750 4.643 1.00 94.25 208 ILE A CA 1
ATOM 1673 C C . ILE A 1 208 ? -19.753 -2.760 3.489 1.00 94.25 208 ILE A C 1
ATOM 1675 O O . ILE A 1 208 ? -18.659 -2.303 3.198 1.00 94.25 208 ILE A O 1
ATOM 1679 N N . ARG A 1 209 ? -20.862 -2.362 2.853 1.00 91.62 209 ARG A N 1
ATOM 1680 C CA . ARG A 1 209 ? -20.853 -1.412 1.720 1.00 91.62 209 ARG A CA 1
ATOM 1681 C C . ARG A 1 209 ? -20.606 0.049 2.112 1.00 91.62 209 ARG A C 1
ATOM 1683 O O . ARG A 1 209 ? -20.387 0.874 1.236 1.00 91.62 209 ARG A O 1
ATOM 1690 N N . ASN A 1 210 ? -20.666 0.380 3.400 1.00 91.69 210 ASN A N 1
ATOM 1691 C CA . ASN A 1 210 ? -20.439 1.739 3.885 1.00 91.69 210 ASN A CA 1
ATOM 1692 C C . ASN A 1 210 ? -18.987 2.176 3.609 1.00 91.69 210 ASN A C 1
ATOM 1694 O O . ASN A 1 210 ? -18.053 1.608 4.175 1.00 91.69 210 ASN A O 1
ATOM 1698 N N . HIS A 1 211 ? -18.809 3.197 2.766 1.00 87.94 211 HIS A N 1
ATOM 1699 C CA . HIS A 1 211 ? -17.489 3.672 2.341 1.00 87.94 211 HIS A CA 1
ATOM 1700 C C . HIS A 1 211 ? -16.621 4.188 3.495 1.00 87.94 211 HIS A C 1
ATOM 1702 O O . HIS A 1 211 ? -15.417 3.947 3.480 1.00 87.94 211 HIS A O 1
ATOM 1708 N N . SER A 1 212 ? -17.217 4.835 4.503 1.00 87.56 212 SER A N 1
ATOM 1709 C CA . SER A 1 212 ? -16.492 5.337 5.679 1.00 87.56 212 SER A CA 1
ATOM 1710 C C . SER A 1 212 ? -15.889 4.189 6.491 1.00 87.56 212 SER A C 1
ATOM 1712 O O . SER A 1 212 ? -14.708 4.207 6.827 1.00 87.56 212 SER A O 1
ATOM 1714 N N . ILE A 1 213 ? -16.671 3.131 6.736 1.00 93.25 213 ILE A N 1
ATOM 1715 C CA . ILE A 1 213 ? -16.156 1.935 7.413 1.00 93.25 213 ILE A CA 1
ATOM 1716 C C . ILE A 1 213 ? -15.090 1.263 6.562 1.00 93.25 213 ILE A C 1
ATOM 1718 O O . ILE A 1 213 ? -14.033 0.935 7.089 1.00 93.25 213 ILE A O 1
ATOM 1722 N N . LYS A 1 214 ? -15.341 1.067 5.260 1.00 93.06 214 LYS A N 1
ATOM 1723 C CA . LYS A 1 214 ? -14.376 0.411 4.370 1.00 93.06 214 LYS A CA 1
ATOM 1724 C C . LYS A 1 214 ? -13.034 1.127 4.368 1.00 93.06 214 LYS A C 1
ATOM 1726 O O . LYS A 1 214 ? -12.014 0.472 4.539 1.00 93.06 214 LYS A O 1
ATOM 1731 N N . SER A 1 215 ? -13.021 2.446 4.192 1.00 89.81 215 SER A N 1
ATOM 1732 C CA . SER A 1 215 ? -11.772 3.206 4.138 1.00 89.81 215 SER A CA 1
ATOM 1733 C C . SER A 1 215 ? -11.008 3.123 5.462 1.00 89.81 215 SER A C 1
ATOM 1735 O O . SER A 1 215 ? -9.809 2.849 5.449 1.00 89.81 215 SER A O 1
ATOM 1737 N N . CYS A 1 216 ? -11.694 3.259 6.602 1.00 90.62 216 CYS A N 1
ATOM 1738 C CA . CYS A 1 216 ? -11.072 3.171 7.926 1.00 90.62 216 CYS A CA 1
ATOM 1739 C C . CYS A 1 216 ? -10.572 1.755 8.243 1.00 90.62 216 CYS A C 1
ATOM 1741 O O . CYS A 1 216 ? -9.462 1.584 8.746 1.00 90.62 216 CYS A O 1
ATOM 1743 N N . LEU A 1 217 ? -11.363 0.736 7.903 1.00 96.12 217 LEU A N 1
ATOM 1744 C CA . LEU A 1 217 ? -11.008 -0.669 8.069 1.00 96.12 217 LEU A CA 1
ATOM 1745 C C . LEU A 1 217 ? -9.791 -1.030 7.222 1.00 96.12 217 LEU A C 1
ATOM 1747 O O . LEU A 1 217 ? -8.833 -1.587 7.745 1.00 96.12 217 LEU A O 1
ATOM 1751 N N . LEU A 1 218 ? -9.809 -0.706 5.928 1.00 96.25 218 LEU A N 1
ATOM 1752 C CA . LEU A 1 218 ? -8.710 -1.019 5.015 1.00 96.25 218 LEU A CA 1
ATOM 1753 C C . LEU A 1 218 ? -7.436 -0.265 5.386 1.00 96.25 218 LEU A C 1
ATOM 1755 O O . LEU A 1 218 ? -6.348 -0.814 5.234 1.00 96.25 218 LEU A O 1
ATOM 1759 N N . ALA A 1 219 ? -7.553 0.956 5.913 1.00 91.00 219 ALA A N 1
ATOM 1760 C CA . ALA A 1 219 ? -6.412 1.678 6.460 1.00 91.00 219 ALA A CA 1
ATOM 1761 C C . ALA A 1 219 ? -5.781 0.921 7.636 1.00 91.00 219 ALA A C 1
ATOM 1763 O O . ALA A 1 219 ? -4.569 0.722 7.656 1.00 91.00 219 ALA A O 1
ATOM 1764 N N . LEU A 1 220 ? -6.594 0.445 8.585 1.00 94.19 220 LEU A N 1
ATOM 1765 C CA . LEU A 1 220 ? -6.108 -0.344 9.717 1.00 94.19 220 LEU A CA 1
ATOM 1766 C C . LEU A 1 220 ? -5.532 -1.698 9.269 1.00 94.19 220 LEU A C 1
ATOM 1768 O O . LEU A 1 220 ? -4.459 -2.081 9.723 1.00 94.19 220 LEU A O 1
ATOM 1772 N N . VAL A 1 221 ? -6.189 -2.393 8.335 1.00 95.94 221 VAL A N 1
ATOM 1773 C CA . VAL A 1 221 ? -5.678 -3.638 7.734 1.00 95.94 221 VAL A CA 1
ATOM 1774 C C . VAL A 1 221 ? -4.332 -3.392 7.054 1.00 95.94 221 VAL A C 1
ATOM 1776 O O . VAL A 1 221 ? -3.397 -4.156 7.263 1.00 95.94 221 VAL A O 1
ATOM 1779 N N . SER A 1 222 ? -4.191 -2.300 6.300 1.00 94.75 222 SER A N 1
ATOM 1780 C CA . SER A 1 222 ? -2.921 -1.921 5.676 1.00 94.75 222 SER A CA 1
ATOM 1781 C C . SER A 1 222 ? -1.808 -1.696 6.704 1.00 94.75 222 SER A C 1
ATOM 1783 O O . SER A 1 222 ? -0.667 -2.067 6.434 1.00 94.75 222 SER A O 1
ATOM 1785 N N . ILE A 1 223 ? -2.117 -1.117 7.870 1.00 91.38 223 ILE A N 1
ATOM 1786 C CA . ILE A 1 223 ? -1.155 -0.945 8.971 1.00 91.38 223 ILE A CA 1
ATOM 1787 C C . ILE A 1 223 ? -0.759 -2.303 9.557 1.00 91.38 223 ILE A C 1
ATOM 1789 O O . ILE A 1 223 ? 0.428 -2.578 9.700 1.00 91.38 223 ILE A O 1
ATOM 1793 N N . LEU A 1 224 ? -1.727 -3.177 9.846 1.00 93.06 224 LEU A N 1
ATOM 1794 C CA . LEU A 1 224 ? -1.451 -4.515 10.379 1.00 93.06 224 LEU A CA 1
ATOM 1795 C C . LEU A 1 224 ? -0.573 -5.332 9.420 1.00 93.06 224 LEU A C 1
ATOM 1797 O O . LEU A 1 224 ? 0.381 -5.972 9.853 1.00 93.06 224 LEU A O 1
ATOM 1801 N N . CYS A 1 225 ? -0.824 -5.255 8.111 1.00 93.31 225 CYS A N 1
ATOM 1802 C CA . CYS A 1 225 ? -0.032 -5.962 7.103 1.00 93.31 225 CYS A CA 1
ATOM 1803 C C . CYS A 1 225 ? 1.424 -5.485 6.993 1.00 93.31 225 CYS A C 1
ATOM 1805 O O . CYS A 1 225 ? 2.206 -6.121 6.286 1.00 93.31 225 CYS A O 1
ATOM 1807 N N . SER A 1 226 ? 1.814 -4.385 7.643 1.00 88.44 226 SER A N 1
ATOM 1808 C CA . SER A 1 226 ? 3.204 -3.932 7.612 1.00 88.44 226 SER A CA 1
ATOM 1809 C C . SER A 1 226 ? 4.167 -4.897 8.316 1.00 88.44 226 SER A C 1
ATOM 1811 O O . SER A 1 226 ? 5.312 -5.016 7.894 1.00 88.44 226 SER A O 1
ATOM 1813 N N . GLU A 1 227 ? 3.698 -5.659 9.306 1.00 88.31 227 GLU A N 1
ATOM 1814 C CA . GLU A 1 227 ? 4.514 -6.618 10.062 1.00 88.31 227 GLU A CA 1
ATOM 1815 C C . GLU A 1 227 ? 4.161 -8.065 9.706 1.00 88.31 227 GLU A C 1
ATOM 1817 O O . GLU A 1 227 ? 2.993 -8.383 9.470 1.00 88.31 227 GLU A O 1
ATOM 1822 N N . ASN A 1 228 ? 5.140 -8.977 9.763 1.00 88.69 228 ASN A N 1
ATOM 1823 C CA . ASN A 1 228 ? 4.931 -10.416 9.522 1.00 88.69 228 ASN A CA 1
ATOM 1824 C C . ASN A 1 228 ? 3.787 -10.991 10.373 1.00 88.69 228 ASN A C 1
ATOM 1826 O O . ASN A 1 228 ? 2.917 -11.703 9.876 1.00 88.69 228 ASN A O 1
ATOM 1830 N N . HIS A 1 229 ? 3.754 -10.653 11.665 1.00 90.19 229 HIS A N 1
ATOM 1831 C CA . HIS A 1 229 ? 2.723 -11.157 12.570 1.00 90.19 229 HIS A CA 1
ATOM 1832 C C . HIS A 1 229 ? 1.320 -10.657 12.194 1.00 90.19 229 HIS A C 1
ATOM 1834 O O . HIS A 1 229 ? 0.359 -11.423 12.247 1.00 90.19 229 HIS A O 1
ATOM 1840 N N . GLY A 1 230 ? 1.206 -9.402 11.754 1.00 93.19 230 GLY A N 1
ATOM 1841 C CA . GLY A 1 230 ? -0.063 -8.852 11.292 1.00 93.19 230 GLY A CA 1
ATOM 1842 C C . GLY A 1 230 ? -0.497 -9.421 9.937 1.00 93.19 230 GLY A C 1
ATOM 1843 O O . GLY A 1 230 ? -1.678 -9.712 9.770 1.00 93.19 230 GLY A O 1
ATOM 1844 N N . ARG A 1 231 ? 0.431 -9.693 9.004 1.00 93.62 231 ARG A N 1
ATOM 1845 C CA . ARG A 1 231 ? 0.131 -10.434 7.758 1.00 93.62 231 ARG A CA 1
ATOM 1846 C C . ARG A 1 231 ? -0.466 -11.809 8.057 1.00 93.62 231 ARG A C 1
ATOM 1848 O O . ARG A 1 231 ? -1.552 -12.123 7.572 1.00 93.62 231 ARG A O 1
ATOM 1855 N N . ASN A 1 232 ? 0.189 -12.573 8.932 1.00 93.06 232 ASN A N 1
ATOM 1856 C CA . ASN A 1 232 ? -0.284 -13.888 9.368 1.00 93.06 232 ASN A CA 1
ATOM 1857 C C . ASN A 1 232 ? -1.663 -13.813 10.030 1.00 93.06 232 ASN A C 1
ATOM 1859 O O . ASN A 1 232 ? -2.522 -14.651 9.765 1.00 93.06 232 ASN A O 1
ATOM 1863 N N . TYR A 1 233 ? -1.900 -12.795 10.860 1.00 94.62 233 TYR A N 1
ATOM 1864 C CA . TYR A 1 233 ? -3.201 -12.562 11.481 1.00 94.62 233 TYR A CA 1
ATOM 1865 C C . TYR A 1 233 ? -4.299 -12.279 10.446 1.00 94.62 233 TYR A C 1
ATOM 1867 O O . TYR A 1 233 ? -5.341 -12.933 10.473 1.00 94.62 233 TYR A O 1
ATOM 1875 N N . ILE A 1 234 ? -4.061 -11.370 9.497 1.00 94.75 234 ILE A N 1
ATOM 1876 C CA . ILE A 1 234 ? -5.036 -11.011 8.454 1.00 94.75 234 ILE A CA 1
ATOM 1877 C C . ILE A 1 234 ? -5.377 -12.207 7.553 1.00 94.75 234 ILE A C 1
ATOM 1879 O O . ILE A 1 234 ? -6.527 -12.352 7.136 1.00 94.75 234 ILE A O 1
ATOM 1883 N N . LEU A 1 235 ? -4.403 -13.076 7.271 1.00 92.62 235 LEU A N 1
ATOM 1884 C CA . LEU A 1 235 ? -4.606 -14.279 6.460 1.00 92.62 235 LEU A CA 1
ATOM 1885 C C . LEU A 1 235 ? -5.140 -15.478 7.259 1.00 92.62 235 LEU A C 1
ATOM 1887 O O . LEU A 1 235 ? -5.572 -16.465 6.656 1.00 92.62 235 LEU A O 1
ATOM 1891 N N . SER A 1 236 ? -5.151 -15.408 8.594 1.00 89.44 236 SER A N 1
ATOM 1892 C CA . SER A 1 236 ? -5.518 -16.541 9.446 1.00 89.44 236 SER A CA 1
ATOM 1893 C C . SER A 1 236 ? -6.951 -17.027 9.176 1.00 89.44 236 SER A C 1
ATOM 1895 O O . SER A 1 236 ? -7.932 -16.288 9.262 1.00 89.44 236 SER A O 1
ATOM 1897 N N . GLY A 1 237 ? -7.079 -18.301 8.791 1.00 71.81 237 GLY A N 1
ATOM 1898 C CA . GLY A 1 237 ? -8.358 -19.003 8.619 1.00 71.81 237 GLY A CA 1
ATOM 1899 C C . GLY A 1 237 ? -9.210 -18.620 7.398 1.00 71.81 237 GLY A C 1
ATOM 1900 O O . GLY A 1 237 ? -10.143 -19.359 7.088 1.00 71.81 237 GLY A O 1
ATOM 1901 N N . TYR A 1 238 ? -8.913 -17.519 6.693 1.00 80.50 238 TYR A N 1
ATOM 1902 C CA . TYR A 1 238 ? -9.749 -17.003 5.592 1.00 80.50 238 TYR A CA 1
ATOM 1903 C C . TYR A 1 238 ? -8.963 -16.313 4.458 1.00 80.50 238 TYR A C 1
ATOM 1905 O O . TYR A 1 238 ? -9.522 -15.434 3.792 1.00 80.50 238 TYR A O 1
ATOM 1913 N N . SER A 1 239 ? -7.703 -16.707 4.219 1.00 85.56 239 SER A N 1
ATOM 1914 C CA . SER A 1 239 ? -6.790 -16.098 3.230 1.00 85.56 239 SER A CA 1
ATOM 1915 C C . SER A 1 239 ? -7.481 -15.777 1.899 1.00 85.56 239 SER A C 1
ATOM 1917 O O . SER A 1 239 ? -7.545 -14.616 1.496 1.00 85.56 239 SER A O 1
ATOM 1919 N N . SER A 1 240 ? -8.118 -16.769 1.274 1.00 91.81 240 SER A N 1
ATOM 1920 C CA . SER A 1 240 ? -8.746 -16.618 -0.043 1.00 91.81 240 SER A CA 1
ATOM 1921 C C . SER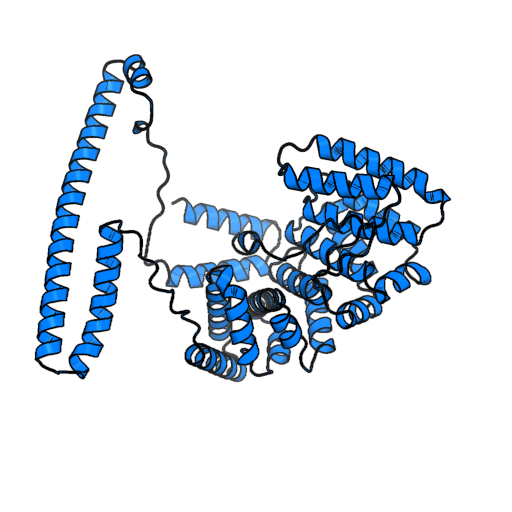 A 1 240 ? -9.901 -15.628 -0.090 1.00 91.81 240 SER A C 1
ATOM 1923 O O . SER A 1 240 ? -10.048 -14.877 -1.054 1.00 91.81 240 SER A O 1
ATOM 1925 N N . THR A 1 241 ? -10.711 -15.569 0.966 1.00 93.06 241 THR A N 1
ATOM 1926 C CA . THR A 1 241 ? -11.832 -14.625 1.024 1.00 93.06 241 THR A CA 1
ATOM 1927 C C . THR A 1 241 ? -11.336 -13.198 1.228 1.00 93.06 241 THR A C 1
ATOM 1929 O O . THR A 1 241 ? -11.856 -12.276 0.603 1.00 93.06 241 THR A O 1
ATOM 1932 N N . VAL A 1 242 ? -10.326 -13.011 2.083 1.00 94.50 242 VAL A N 1
ATOM 1933 C CA . VAL A 1 242 ? -9.732 -11.693 2.335 1.00 94.50 242 VAL A CA 1
ATOM 1934 C C . VAL A 1 242 ? -9.038 -11.176 1.075 1.00 94.50 242 VAL A C 1
ATOM 1936 O O . VAL A 1 242 ? -9.316 -10.053 0.658 1.00 94.50 242 VAL A O 1
ATOM 1939 N N . ILE A 1 243 ? -8.215 -12.001 0.417 1.00 96.19 243 ILE A N 1
ATOM 1940 C CA . ILE A 1 243 ? -7.516 -11.640 -0.826 1.00 96.19 243 ILE A CA 1
ATOM 1941 C C . ILE A 1 243 ? -8.522 -11.293 -1.928 1.00 96.19 243 ILE A C 1
ATOM 1943 O O . ILE A 1 243 ? -8.390 -10.247 -2.564 1.00 96.19 243 ILE A O 1
ATOM 1947 N N . ALA A 1 244 ? -9.565 -12.110 -2.121 1.00 95.81 244 ALA A N 1
ATOM 1948 C CA . ALA A 1 244 ? -10.597 -11.845 -3.121 1.00 95.81 244 ALA A CA 1
ATOM 1949 C C . ALA A 1 244 ? -11.335 -10.523 -2.864 1.00 95.81 244 ALA A C 1
ATOM 1951 O O . ALA A 1 244 ? -11.579 -9.764 -3.803 1.00 95.81 244 ALA A O 1
ATOM 1952 N N . GLN A 1 245 ? -11.654 -10.217 -1.603 1.00 95.81 245 GLN A N 1
ATOM 1953 C CA . GLN A 1 245 ? -12.331 -8.971 -1.255 1.00 95.81 245 GLN A CA 1
ATOM 1954 C C . GLN A 1 245 ? -11.413 -7.760 -1.443 1.00 95.81 245 GLN A C 1
ATOM 1956 O O . GLN A 1 245 ? -11.834 -6.781 -2.049 1.00 95.81 245 GLN A O 1
ATOM 1961 N N . LEU A 1 246 ? -10.151 -7.828 -1.004 1.00 96.94 246 LEU A N 1
ATOM 1962 C CA . LEU A 1 246 ? -9.174 -6.762 -1.244 1.00 96.94 246 LEU A CA 1
ATOM 1963 C C . LEU A 1 246 ? -8.954 -6.529 -2.745 1.00 96.94 246 LEU A C 1
ATOM 1965 O O . LEU A 1 246 ? -8.915 -5.386 -3.193 1.00 96.94 246 LEU A O 1
ATOM 1969 N N . MET A 1 247 ? -8.874 -7.603 -3.534 1.00 97.12 247 MET A N 1
ATOM 1970 C CA . MET A 1 247 ? -8.771 -7.529 -4.991 1.00 97.12 247 MET A CA 1
ATOM 1971 C C . MET A 1 247 ? -9.991 -6.836 -5.609 1.00 97.12 247 MET A C 1
ATOM 1973 O O . MET A 1 247 ? -9.829 -5.996 -6.496 1.00 97.12 247 MET A O 1
ATOM 1977 N N . ALA A 1 248 ? -11.200 -7.160 -5.142 1.00 96.38 248 ALA A N 1
ATOM 1978 C CA . ALA A 1 248 ? -12.422 -6.497 -5.583 1.00 96.38 248 ALA A CA 1
ATOM 1979 C C . ALA A 1 248 ? -12.395 -4.998 -5.246 1.00 96.38 248 ALA A C 1
ATOM 1981 O O . ALA A 1 248 ? -12.645 -4.181 -6.127 1.00 96.38 248 ALA A O 1
ATOM 1982 N N . GLU A 1 249 ? -11.988 -4.613 -4.031 1.00 95.88 249 GLU A N 1
ATOM 1983 C CA . GLU A 1 249 ? -11.855 -3.193 -3.670 1.00 95.88 249 GLU A CA 1
ATOM 1984 C C . GLU A 1 249 ? -10.816 -2.461 -4.533 1.00 95.88 249 GLU A C 1
ATOM 1986 O O . GLU A 1 249 ? -11.014 -1.300 -4.876 1.00 95.88 249 GLU A O 1
ATOM 1991 N N . VAL A 1 250 ? -9.723 -3.114 -4.940 1.00 96.56 250 VAL A N 1
ATOM 1992 C CA . VAL A 1 250 ? -8.753 -2.485 -5.850 1.00 96.56 250 VAL A CA 1
ATOM 1993 C C . VAL A 1 250 ? -9.334 -2.289 -7.258 1.00 96.56 250 VAL A C 1
ATOM 1995 O O . VAL A 1 250 ? -9.075 -1.258 -7.882 1.00 96.56 250 VAL A O 1
ATOM 1998 N N . LYS A 1 251 ? -10.134 -3.243 -7.756 1.00 95.81 251 LYS A N 1
ATOM 1999 C CA . LYS A 1 251 ? -10.709 -3.216 -9.114 1.00 95.81 251 LYS A CA 1
ATOM 2000 C C . LYS A 1 251 ? -11.945 -2.326 -9.257 1.00 95.81 251 LYS A C 1
ATOM 2002 O O . LYS A 1 251 ? -12.123 -1.714 -10.305 1.00 95.81 251 LYS A O 1
ATOM 2007 N N . GLU A 1 252 ? -12.815 -2.313 -8.252 1.00 94.00 252 GLU A N 1
ATOM 2008 C CA . GLU A 1 252 ? -14.156 -1.720 -8.336 1.00 94.00 252 GLU A CA 1
ATOM 2009 C C . GLU A 1 252 ? -14.217 -0.273 -7.833 1.00 94.00 252 GLU A C 1
ATOM 2011 O O . GLU A 1 252 ? -15.134 0.463 -8.199 1.00 94.00 252 GLU A O 1
ATOM 2016 N N . GLN A 1 253 ? -13.271 0.144 -6.988 1.00 92.19 253 GLN A N 1
ATOM 2017 C CA . GLN A 1 253 ? -13.243 1.506 -6.461 1.00 92.19 253 GLN A CA 1
ATOM 2018 C C . GLN A 1 253 ? -12.733 2.507 -7.503 1.00 92.19 253 GLN A C 1
ATOM 2020 O O . GLN A 1 253 ? -11.982 2.178 -8.422 1.00 92.19 253 GLN A O 1
ATOM 2025 N N . GLU A 1 254 ? -13.122 3.768 -7.322 1.00 89.94 254 GLU A N 1
ATOM 2026 C CA . GLU A 1 254 ? -12.652 4.879 -8.144 1.00 89.94 254 GLU A CA 1
ATOM 2027 C C . GLU A 1 254 ? -11.117 4.989 -8.112 1.00 89.94 254 GLU A C 1
ATOM 2029 O O . GLU A 1 254 ? -10.491 4.864 -7.051 1.00 89.94 254 GLU A O 1
ATOM 2034 N N . SER A 1 255 ? -10.524 5.246 -9.283 1.00 88.25 255 SER A N 1
ATOM 2035 C CA . SER A 1 255 ? -9.076 5.375 -9.476 1.00 88.25 255 SER A CA 1
ATOM 2036 C C . SER A 1 255 ? -8.487 6.443 -8.553 1.00 88.25 255 SER A C 1
ATOM 2038 O O . SER A 1 255 ? -8.882 7.603 -8.606 1.00 88.25 255 SER A O 1
ATOM 2040 N N . GLY A 1 256 ? -7.534 6.068 -7.702 1.00 85.50 256 GLY A N 1
ATOM 2041 C CA . GLY A 1 256 ? -6.901 6.981 -6.746 1.00 85.50 256 GLY A CA 1
ATOM 2042 C C . GLY A 1 256 ? -7.698 7.250 -5.469 1.00 85.50 256 GLY A C 1
ATOM 2043 O O . GLY A 1 256 ? -7.189 7.947 -4.586 1.00 85.50 256 GLY A O 1
ATOM 2044 N N . SER A 1 257 ? -8.901 6.685 -5.318 1.00 89.12 257 SER A N 1
ATOM 2045 C CA . SER A 1 257 ? -9.692 6.838 -4.093 1.00 89.12 257 SER A CA 1
ATOM 2046 C C . SER A 1 257 ? -8.939 6.333 -2.859 1.00 89.12 257 SER A C 1
ATOM 2048 O O . SER A 1 257 ? -8.074 5.457 -2.927 1.00 89.12 257 SER A O 1
ATOM 2050 N N . VAL A 1 258 ? -9.275 6.888 -1.694 1.00 88.06 258 VAL A N 1
ATOM 2051 C CA . VAL A 1 258 ? -8.693 6.488 -0.399 1.00 88.06 258 VAL A CA 1
ATOM 2052 C C . VAL A 1 258 ? -8.841 4.977 -0.168 1.00 88.06 258 VAL A C 1
ATOM 2054 O O . VAL A 1 258 ? -7.885 4.303 0.209 1.00 88.06 258 VAL A O 1
ATOM 2057 N N . THR A 1 259 ? -10.021 4.431 -0.464 1.00 92.19 259 THR A N 1
ATOM 2058 C CA . THR A 1 259 ? -10.328 3.001 -0.340 1.00 92.19 259 THR A CA 1
ATOM 2059 C C . THR A 1 259 ? -9.451 2.150 -1.258 1.00 92.19 259 THR A C 1
ATOM 2061 O O . THR A 1 259 ? -8.843 1.191 -0.784 1.00 92.19 259 THR A O 1
ATOM 2064 N N . GLN A 1 260 ? -9.328 2.522 -2.542 1.00 94.31 260 GLN A N 1
ATOM 2065 C CA . GLN A 1 260 ? -8.470 1.804 -3.491 1.00 94.31 260 GLN A CA 1
ATOM 2066 C C . GLN A 1 260 ? -7.011 1.816 -3.027 1.00 94.31 260 GLN A C 1
ATOM 2068 O O . GLN A 1 260 ? -6.353 0.778 -3.039 1.00 94.31 260 GLN A O 1
ATOM 2073 N N . ARG A 1 261 ? -6.517 2.976 -2.575 1.00 93.50 261 ARG A N 1
ATOM 2074 C CA . ARG A 1 261 ? -5.149 3.133 -2.069 1.00 93.50 261 ARG A CA 1
ATOM 2075 C C . ARG A 1 261 ? -4.872 2.185 -0.904 1.00 93.50 261 ARG A C 1
ATOM 2077 O O . ARG A 1 261 ? -3.898 1.441 -0.952 1.00 93.50 261 ARG A O 1
ATOM 2084 N N . PHE A 1 262 ? -5.735 2.151 0.109 1.00 94.38 262 PHE A N 1
ATOM 2085 C CA . PHE A 1 262 ? -5.520 1.274 1.262 1.00 94.38 262 PHE A CA 1
ATOM 2086 C C . PHE A 1 262 ? -5.645 -0.214 0.929 1.00 94.38 262 PHE A C 1
ATOM 2088 O O . PHE A 1 262 ? -4.826 -1.002 1.403 1.00 94.38 262 PHE A O 1
ATOM 2095 N N . ALA A 1 263 ? -6.609 -0.600 0.086 1.00 97.00 263 ALA A N 1
ATOM 2096 C CA . ALA A 1 263 ? -6.730 -1.981 -0.380 1.00 97.00 263 ALA A CA 1
ATOM 2097 C C . ALA A 1 263 ? -5.481 -2.426 -1.160 1.00 97.00 263 ALA A C 1
ATOM 2099 O O . ALA A 1 263 ? -4.948 -3.509 -0.920 1.00 97.00 263 ALA A O 1
ATOM 2100 N N . LEU A 1 264 ? -4.973 -1.560 -2.040 1.00 96.44 264 LEU A N 1
ATOM 2101 C CA . LEU A 1 264 ? -3.768 -1.811 -2.824 1.00 96.44 264 LEU A CA 1
ATOM 2102 C C . LEU A 1 264 ? -2.530 -1.931 -1.934 1.00 96.44 264 LEU A C 1
ATOM 2104 O O . LEU A 1 264 ? -1.745 -2.860 -2.104 1.00 96.44 264 LEU A O 1
ATOM 2108 N N . ALA A 1 265 ? -2.375 -1.036 -0.957 1.00 94.62 265 ALA A N 1
ATOM 2109 C CA . ALA A 1 265 ? -1.280 -1.117 0.002 1.00 94.62 265 ALA A CA 1
ATOM 2110 C C . ALA A 1 265 ? -1.343 -2.402 0.835 1.00 94.62 265 ALA A C 1
ATOM 2112 O O . ALA A 1 265 ? -0.312 -3.030 1.058 1.00 94.62 265 ALA A O 1
ATOM 2113 N N . ALA A 1 266 ? -2.534 -2.821 1.272 1.00 95.75 266 ALA A N 1
ATOM 2114 C CA . ALA A 1 266 ? -2.702 -4.084 1.984 1.00 95.75 266 ALA A CA 1
ATOM 2115 C C . ALA A 1 266 ? -2.295 -5.285 1.112 1.00 95.75 266 ALA A C 1
ATOM 2117 O O . ALA A 1 266 ? -1.515 -6.114 1.573 1.00 95.75 266 ALA A O 1
ATOM 2118 N N . LEU A 1 267 ? -2.746 -5.357 -0.150 1.00 97.00 267 LEU A N 1
ATOM 2119 C CA . LEU A 1 267 ? -2.345 -6.426 -1.078 1.00 97.00 267 LEU A CA 1
ATOM 2120 C C . LEU A 1 267 ? -0.843 -6.423 -1.363 1.00 97.00 267 LEU A C 1
ATOM 2122 O O . LEU A 1 267 ? -0.217 -7.477 -1.305 1.00 97.00 267 LEU A O 1
ATOM 2126 N N . SER A 1 268 ? -0.256 -5.252 -1.623 1.00 95.38 268 SER A N 1
ATOM 2127 C CA . SER A 1 268 ? 1.186 -5.110 -1.842 1.00 95.38 268 SER A CA 1
ATOM 2128 C C . SER A 1 268 ? 1.976 -5.655 -0.654 1.00 95.38 268 SER A C 1
ATOM 2130 O O . SER A 1 268 ? 2.894 -6.445 -0.846 1.00 95.38 268 SER A O 1
ATOM 2132 N N . LYS A 1 269 ? 1.586 -5.301 0.575 1.00 92.94 269 LYS A N 1
ATOM 2133 C CA . LYS A 1 269 ? 2.246 -5.781 1.795 1.00 92.94 269 LYS A CA 1
ATOM 2134 C C . LYS A 1 269 ? 2.050 -7.282 2.008 1.00 92.94 269 LYS A C 1
ATOM 2136 O O . LYS A 1 269 ? 3.008 -7.973 2.324 1.00 92.94 269 LYS A O 1
ATOM 2141 N N . LEU A 1 270 ? 0.840 -7.804 1.798 1.00 94.25 270 LEU A N 1
ATOM 2142 C CA . LEU A 1 270 ? 0.558 -9.242 1.910 1.00 94.25 270 LEU A CA 1
ATOM 2143 C C . LEU A 1 270 ? 1.354 -10.068 0.890 1.00 94.25 270 LEU A C 1
ATOM 2145 O O . LEU A 1 270 ? 1.858 -11.130 1.228 1.00 94.25 270 LEU A O 1
ATOM 2149 N N . SER A 1 271 ? 1.515 -9.560 -0.333 1.00 93.75 271 SER A N 1
ATOM 2150 C CA . SER A 1 271 ? 2.274 -10.230 -1.399 1.00 93.75 271 SER A CA 1
ATOM 2151 C C . SER A 1 271 ? 3.790 -10.259 -1.179 1.00 93.75 271 SER A C 1
ATOM 2153 O O . SER A 1 271 ? 4.490 -10.930 -1.925 1.00 93.75 271 SER A O 1
ATOM 2155 N N . TYR A 1 272 ? 4.314 -9.521 -0.196 1.00 87.12 272 TYR A N 1
ATOM 2156 C CA . TYR A 1 272 ? 5.756 -9.401 0.010 1.00 87.12 272 TYR A CA 1
ATOM 2157 C C . TYR A 1 272 ? 6.384 -10.703 0.527 1.00 87.12 272 TYR A C 1
ATOM 2159 O O . TYR A 1 272 ? 7.439 -11.096 0.047 1.00 87.12 272 TYR A O 1
ATOM 2167 N N . THR A 1 273 ? 5.741 -11.403 1.468 1.00 79.69 273 THR A N 1
ATOM 2168 C CA . THR A 1 273 ? 6.290 -12.640 2.065 1.00 79.69 273 THR A CA 1
ATOM 2169 C C . THR A 1 273 ? 5.536 -13.910 1.687 1.00 79.69 273 THR A C 1
ATOM 2171 O O . THR A 1 273 ? 6.094 -14.999 1.800 1.00 79.69 273 THR A O 1
ATOM 2174 N N . GLU A 1 274 ? 4.296 -13.794 1.212 1.00 80.19 274 GLU A N 1
ATOM 2175 C CA . GLU A 1 274 ? 3.367 -14.924 1.133 1.00 80.19 274 GLU A CA 1
ATOM 2176 C C . GLU A 1 274 ? 3.158 -15.417 -0.309 1.00 80.19 274 GLU A C 1
ATOM 2178 O O . GLU A 1 274 ? 2.384 -14.839 -1.077 1.00 80.19 274 GLU A O 1
ATOM 2183 N N . ASP A 1 275 ? 3.788 -16.541 -0.667 1.00 87.19 275 ASP A N 1
ATOM 2184 C CA . ASP A 1 275 ? 3.652 -17.164 -2.000 1.00 87.19 275 ASP A CA 1
ATOM 2185 C C . ASP A 1 275 ? 2.198 -17.568 -2.319 1.00 87.19 275 ASP A C 1
ATOM 2187 O O . ASP A 1 275 ? 1.749 -17.488 -3.465 1.00 87.19 275 ASP A O 1
ATOM 2191 N N . GLU A 1 276 ? 1.413 -17.927 -1.295 1.00 91.06 276 GLU A N 1
ATOM 2192 C CA . GLU A 1 276 ? -0.017 -18.226 -1.444 1.00 91.06 276 GLU A CA 1
ATOM 2193 C C . GLU A 1 276 ? -0.795 -17.008 -1.972 1.00 91.06 276 GLU A C 1
ATOM 2195 O O . GLU A 1 276 ? -1.636 -17.145 -2.863 1.00 91.06 276 GLU A O 1
ATOM 2200 N N . VAL A 1 277 ? -0.485 -15.803 -1.475 1.00 94.00 277 VAL A N 1
ATOM 2201 C CA . VAL A 1 277 ? -1.131 -14.557 -1.922 1.00 94.00 277 VAL A CA 1
ATOM 2202 C C . VAL A 1 277 ? -0.801 -14.300 -3.390 1.00 94.00 277 VAL A C 1
ATOM 2204 O O . VAL A 1 277 ? -1.698 -14.024 -4.191 1.00 94.00 277 VAL A O 1
ATOM 2207 N N . CYS A 1 278 ? 0.473 -14.435 -3.763 1.00 95.00 278 CYS A N 1
ATOM 2208 C CA . CYS A 1 278 ? 0.931 -14.244 -5.137 1.00 95.00 278 CYS A CA 1
ATOM 2209 C C . CYS A 1 278 ? 0.316 -15.261 -6.105 1.00 95.00 278 CYS A C 1
ATOM 2211 O O . CYS A 1 278 ? -0.098 -14.890 -7.208 1.00 95.00 278 CYS A O 1
ATOM 2213 N N . SER A 1 279 ? 0.194 -16.519 -5.681 1.00 95.25 279 SER A N 1
ATOM 2214 C CA . SER A 1 279 ? -0.437 -17.586 -6.459 1.00 95.25 279 SER A CA 1
ATOM 2215 C C . SER A 1 279 ? -1.907 -17.278 -6.744 1.00 95.25 279 SER A C 1
ATOM 2217 O O . SER A 1 279 ? -2.313 -17.253 -7.905 1.00 95.25 279 SER A O 1
ATOM 2219 N N . GLN A 1 280 ? -2.688 -16.920 -5.720 1.00 95.81 280 GLN A N 1
ATOM 2220 C CA . GLN A 1 280 ? -4.110 -16.600 -5.887 1.00 95.81 280 GLN A CA 1
ATOM 2221 C C . GLN A 1 280 ? -4.350 -15.367 -6.770 1.00 95.81 280 GLN A C 1
ATOM 2223 O O . GLN A 1 280 ? -5.252 -15.358 -7.610 1.00 95.81 280 GLN A O 1
ATOM 2228 N N . LEU A 1 281 ? -3.539 -14.315 -6.613 1.00 96.81 281 LEU A N 1
ATOM 2229 C CA . LEU A 1 281 ? -3.627 -13.127 -7.467 1.00 96.81 281 LEU A CA 1
ATOM 2230 C C . LEU A 1 281 ? -3.268 -13.456 -8.924 1.00 96.81 281 LEU A C 1
ATOM 2232 O O . LEU A 1 281 ? -3.908 -12.958 -9.853 1.00 96.81 281 LEU A O 1
ATOM 2236 N N . THR A 1 282 ? -2.282 -14.328 -9.136 1.00 95.94 282 THR A N 1
ATOM 2237 C CA . THR A 1 282 ? -1.893 -14.788 -10.475 1.00 95.94 282 THR A CA 1
ATOM 2238 C C . THR A 1 282 ? -3.011 -15.597 -11.134 1.00 95.94 282 THR A C 1
ATOM 2240 O O . THR A 1 282 ? -3.393 -15.291 -12.263 1.00 95.94 282 THR A O 1
ATOM 2243 N N . GLU A 1 283 ? -3.605 -16.556 -10.419 1.00 95.06 283 GLU A N 1
ATOM 2244 C CA . GLU A 1 283 ? -4.746 -17.357 -10.893 1.00 95.06 283 GLU A CA 1
ATOM 2245 C C . GLU A 1 283 ? -5.967 -16.495 -11.254 1.00 95.06 283 GLU A C 1
ATOM 2247 O O . GLU A 1 283 ? -6.718 -16.813 -12.177 1.00 95.06 283 GLU A O 1
ATOM 2252 N N . ALA A 1 284 ? -6.143 -15.357 -10.578 1.00 95.44 284 ALA A N 1
ATOM 2253 C CA . ALA A 1 284 ? -7.201 -14.390 -10.860 1.00 95.44 284 ALA A CA 1
ATOM 2254 C C . ALA A 1 284 ? -6.901 -13.439 -12.043 1.00 95.44 284 ALA A C 1
ATOM 2256 O O . ALA A 1 284 ? -7.606 -12.434 -12.216 1.00 95.44 284 ALA A O 1
ATOM 2257 N N . ASN A 1 285 ? -5.856 -13.711 -12.840 1.00 94.94 285 ASN A N 1
ATOM 2258 C CA . ASN A 1 285 ? -5.348 -12.850 -13.917 1.00 94.94 285 ASN A CA 1
ATOM 2259 C C . ASN A 1 285 ? -5.078 -11.407 -13.451 1.00 94.94 285 ASN A C 1
ATOM 2261 O O . ASN A 1 285 ? -5.297 -10.434 -14.181 1.00 94.94 285 ASN A O 1
ATOM 2265 N N . PHE A 1 286 ? -4.636 -11.241 -12.201 1.00 96.69 286 PHE A N 1
ATOM 2266 C CA . PHE A 1 286 ? -4.437 -9.913 -11.628 1.00 96.69 286 PHE A CA 1
ATOM 2267 C C . PHE A 1 286 ? -3.230 -9.191 -12.237 1.00 96.69 286 PHE A C 1
ATOM 2269 O O . PHE A 1 286 ? -3.279 -7.974 -12.371 1.00 96.69 286 PHE A O 1
ATOM 2276 N N . ILE A 1 287 ? -2.200 -9.922 -12.686 1.00 96.81 287 ILE A N 1
ATOM 2277 C CA . ILE A 1 287 ? -1.000 -9.360 -13.335 1.00 96.81 287 ILE A CA 1
ATOM 2278 C C . ILE A 1 287 ? -1.371 -8.564 -14.595 1.00 96.81 287 ILE A C 1
ATOM 2280 O O . ILE A 1 287 ? -0.996 -7.398 -14.722 1.00 96.81 287 ILE A O 1
ATOM 2284 N N . GLU A 1 288 ? -2.140 -9.157 -15.516 1.00 95.25 288 GLU A N 1
ATOM 2285 C CA . GLU A 1 288 ? -2.562 -8.466 -16.742 1.00 95.25 288 GLU A CA 1
ATOM 2286 C C . GLU A 1 288 ? -3.398 -7.225 -16.426 1.00 95.25 288 GLU A C 1
ATOM 2288 O O . GLU A 1 288 ? -3.188 -6.159 -17.013 1.00 95.25 288 GLU A O 1
ATOM 2293 N N . TRP A 1 289 ? -4.332 -7.355 -15.482 1.00 96.69 289 TRP A N 1
ATOM 2294 C CA . TRP A 1 289 ? -5.163 -6.239 -15.052 1.00 96.69 289 TRP A CA 1
ATOM 2295 C C . TRP A 1 289 ? -4.315 -5.107 -14.450 1.00 96.69 289 TRP A C 1
ATOM 2297 O O . TRP A 1 289 ? -4.492 -3.950 -14.834 1.00 96.69 289 TRP A O 1
ATOM 2307 N N . LEU A 1 290 ? -3.356 -5.432 -13.581 1.00 97.00 290 LEU A N 1
ATOM 2308 C CA . LEU A 1 290 ? -2.478 -4.470 -12.918 1.00 97.00 290 LEU A CA 1
ATOM 2309 C C . LEU A 1 290 ? -1.621 -3.704 -13.936 1.00 97.00 290 LEU A C 1
ATOM 2311 O O . LEU A 1 290 ? -1.550 -2.480 -13.879 1.00 97.00 290 LEU A O 1
ATOM 2315 N N . ILE A 1 291 ? -1.049 -4.400 -14.922 1.00 96.56 291 ILE A N 1
ATOM 2316 C CA . ILE A 1 291 ? -0.248 -3.775 -15.983 1.00 96.56 291 ILE A CA 1
ATOM 2317 C C . ILE A 1 291 ? -1.125 -2.910 -16.891 1.00 96.56 291 ILE A C 1
ATOM 2319 O O . ILE A 1 291 ? -0.880 -1.715 -17.037 1.00 96.56 291 ILE A O 1
ATOM 2323 N N . LYS A 1 292 ? -2.141 -3.502 -17.531 1.00 94.62 292 LYS A N 1
ATOM 2324 C CA . LYS A 1 292 ? -2.880 -2.840 -18.618 1.00 94.62 292 LYS A CA 1
ATOM 2325 C C . LYS A 1 292 ? -3.931 -1.870 -18.099 1.00 94.62 292 LYS A C 1
ATOM 2327 O O . LYS A 1 292 ? -4.061 -0.761 -18.613 1.00 94.62 292 LYS A O 1
ATOM 2332 N N . SER A 1 293 ? -4.724 -2.313 -17.126 1.00 92.81 293 SER A N 1
ATOM 2333 C CA . SER A 1 293 ? -5.920 -1.587 -16.691 1.00 92.81 293 SER A CA 1
ATOM 2334 C C . SER A 1 293 ? -5.599 -0.510 -15.668 1.00 92.81 293 SER A C 1
ATOM 2336 O O . SER A 1 293 ? -6.243 0.535 -15.698 1.00 92.81 293 SER A O 1
ATOM 2338 N N . MET A 1 294 ? -4.608 -0.754 -14.809 1.00 94.25 294 MET A N 1
ATOM 2339 C CA . MET A 1 294 ? -4.218 0.159 -13.742 1.00 94.25 294 MET A CA 1
ATOM 2340 C C . MET A 1 294 ? -2.980 0.972 -14.133 1.00 94.25 294 MET A C 1
ATOM 2342 O O . MET A 1 294 ? -3.128 2.129 -14.509 1.00 94.25 294 MET A O 1
ATOM 2346 N N . LEU A 1 295 ? -1.782 0.381 -14.147 1.00 95.44 295 LEU A N 1
ATOM 2347 C CA . LEU A 1 295 ? -0.531 1.130 -14.315 1.00 95.44 295 LEU A CA 1
ATOM 2348 C C . LEU A 1 295 ? -0.430 1.833 -15.677 1.00 95.44 295 LEU A C 1
ATOM 2350 O O . LEU A 1 295 ? -0.233 3.043 -15.729 1.00 95.44 295 LEU A O 1
ATOM 2354 N N . TYR A 1 296 ? -0.626 1.122 -16.790 1.00 94.69 296 TYR A N 1
ATOM 2355 C CA . TYR A 1 296 ? -0.501 1.721 -18.122 1.00 94.69 296 TYR A CA 1
ATOM 2356 C C . TYR A 1 296 ? -1.563 2.796 -18.389 1.00 94.69 296 TYR A C 1
ATOM 2358 O O . TYR A 1 296 ? -1.251 3.892 -18.854 1.00 94.69 296 TYR A O 1
ATOM 2366 N N . ASN A 1 297 ? -2.831 2.519 -18.073 1.00 91.38 297 ASN A N 1
ATOM 2367 C CA . ASN A 1 297 ? -3.898 3.504 -18.260 1.00 91.38 297 ASN A CA 1
ATOM 2368 C C . ASN A 1 297 ? -3.742 4.725 -17.339 1.00 91.38 297 ASN A C 1
ATOM 2370 O O . ASN A 1 297 ? -4.064 5.835 -17.753 1.00 91.38 297 ASN A O 1
ATOM 2374 N N . GLN A 1 298 ? -3.274 4.553 -16.103 1.00 89.56 298 GLN A N 1
ATOM 2375 C CA . GLN A 1 298 ? -3.140 5.677 -15.175 1.00 89.56 298 GLN A CA 1
ATOM 2376 C C . GLN A 1 298 ? -1.910 6.526 -15.491 1.00 89.56 298 GLN A C 1
ATOM 2378 O O . GLN A 1 298 ? -2.020 7.748 -15.566 1.00 89.56 298 GLN A O 1
ATOM 2383 N N . ILE A 1 299 ? -0.772 5.885 -15.757 1.00 90.69 299 ILE A N 1
ATOM 2384 C CA . ILE A 1 299 ? 0.514 6.564 -15.920 1.00 90.69 299 ILE A CA 1
ATOM 2385 C C . ILE A 1 299 ? 0.668 7.067 -17.365 1.00 90.69 299 ILE A C 1
ATOM 2387 O O . ILE A 1 299 ? 0.775 8.270 -17.589 1.00 90.69 299 ILE A O 1
ATOM 2391 N N . VAL A 1 300 ? 0.585 6.177 -18.360 1.00 90.44 300 VAL A N 1
ATOM 2392 C CA . VAL A 1 300 ? 0.873 6.512 -19.772 1.00 90.44 300 VAL A CA 1
ATOM 2393 C C . VAL A 1 300 ? -0.285 7.265 -20.427 1.00 90.44 300 VAL A C 1
ATOM 2395 O O . VAL A 1 300 ? -0.081 8.238 -21.153 1.00 90.44 300 VAL A O 1
ATOM 2398 N N . ARG A 1 301 ? -1.540 6.874 -20.152 1.00 86.31 301 ARG A N 1
ATOM 2399 C CA . ARG A 1 301 ? -2.713 7.620 -20.659 1.00 86.31 301 ARG A CA 1
ATOM 2400 C C . ARG A 1 301 ? -3.081 8.836 -19.806 1.00 86.31 301 ARG A C 1
ATOM 2402 O O . ARG A 1 301 ? -4.084 9.486 -20.098 1.00 86.31 301 ARG A O 1
ATOM 2409 N N . LYS A 1 302 ? -2.257 9.167 -18.804 1.00 84.38 302 LYS A N 1
ATOM 2410 C CA . LYS A 1 302 ? -2.353 10.379 -17.975 1.00 84.38 302 LYS A CA 1
ATOM 2411 C C . LYS A 1 302 ? -3.724 10.556 -17.318 1.00 84.38 302 LYS A C 1
ATOM 2413 O O . LYS A 1 302 ? -4.248 11.668 -17.249 1.00 84.38 302 LYS A O 1
ATOM 2418 N N . SER A 1 303 ? -4.314 9.459 -16.838 1.00 83.62 303 SER A N 1
ATOM 2419 C CA . SER A 1 303 ? -5.531 9.547 -16.031 1.00 83.62 303 SER A CA 1
ATOM 2420 C C . SER A 1 303 ? -5.169 10.111 -14.656 1.00 83.62 303 SER A C 1
ATOM 2422 O O . SER A 1 303 ? -4.286 9.550 -14.003 1.00 83.62 303 SER A O 1
ATOM 2424 N N . PRO A 1 304 ? -5.839 11.174 -14.174 1.00 79.00 304 PRO A N 1
ATOM 2425 C CA . PRO A 1 304 ? -5.518 11.782 -12.888 1.00 79.00 304 PRO A CA 1
ATOM 2426 C C . PRO A 1 304 ? -5.639 10.736 -11.778 1.00 79.00 304 PRO A C 1
ATOM 2428 O O . PRO A 1 304 ? -6.722 10.222 -11.511 1.00 79.00 304 PRO A O 1
ATOM 2431 N N . THR A 1 305 ? -4.506 10.383 -11.175 1.00 86.19 305 THR A N 1
ATOM 2432 C CA . THR A 1 305 ? -4.408 9.346 -10.147 1.00 86.19 305 THR A CA 1
ATOM 2433 C C . THR A 1 305 ? -3.352 9.757 -9.133 1.00 86.19 305 THR A C 1
ATOM 2435 O O . THR A 1 305 ? -2.349 10.386 -9.466 1.00 86.19 305 THR A O 1
ATOM 2438 N N . HIS A 1 306 ? -3.590 9.416 -7.872 1.00 86.50 306 HIS A N 1
ATOM 2439 C CA . HIS A 1 306 ? -2.666 9.711 -6.790 1.00 86.50 306 HIS A CA 1
ATOM 2440 C C . HIS A 1 306 ? -1.353 8.901 -6.938 1.00 86.50 306 HIS A C 1
ATOM 2442 O O . HIS A 1 306 ? -1.440 7.684 -7.118 1.00 86.50 306 HIS A O 1
ATOM 2448 N N . PRO A 1 307 ? -0.151 9.497 -6.763 1.00 87.50 307 PRO A N 1
ATOM 2449 C CA . PRO A 1 307 ? 1.143 8.811 -6.943 1.00 87.50 307 PRO A CA 1
ATOM 2450 C C . PRO A 1 307 ? 1.304 7.514 -6.138 1.00 87.50 307 PRO A C 1
ATOM 2452 O O . PRO A 1 307 ? 1.886 6.543 -6.611 1.00 87.50 307 PRO A O 1
ATOM 2455 N N . PHE A 1 308 ? 0.706 7.464 -4.946 1.00 88.12 308 PHE A N 1
ATOM 2456 C CA . PHE A 1 308 ? 0.578 6.259 -4.112 1.00 88.12 308 PHE A CA 1
ATOM 2457 C C . PHE A 1 308 ? 0.115 5.008 -4.880 1.00 88.12 308 PHE A C 1
ATOM 2459 O O . PHE A 1 308 ? 0.602 3.911 -4.628 1.00 88.12 308 PHE A O 1
ATOM 2466 N N . VAL A 1 309 ? -0.811 5.159 -5.830 1.00 92.12 309 VAL A N 1
ATOM 2467 C CA . VAL A 1 309 ? -1.310 4.044 -6.648 1.00 92.12 309 VAL A CA 1
ATOM 2468 C C . VAL A 1 309 ? -0.209 3.501 -7.559 1.00 92.12 309 VAL A C 1
ATOM 2470 O O . VAL A 1 309 ? -0.100 2.290 -7.728 1.00 92.12 309 VAL A O 1
ATOM 2473 N N . HIS A 1 310 ? 0.646 4.375 -8.095 1.00 94.00 310 HIS A N 1
ATOM 2474 C CA . HIS A 1 310 ? 1.779 3.975 -8.928 1.00 94.00 310 HIS A CA 1
ATOM 2475 C C . HIS A 1 310 ? 2.839 3.248 -8.099 1.00 94.00 310 HIS A C 1
ATOM 2477 O O . HIS A 1 310 ? 3.332 2.210 -8.532 1.00 94.00 310 HIS A O 1
ATOM 2483 N N . ILE A 1 311 ? 3.142 3.748 -6.896 1.00 92.75 311 ILE A N 1
ATOM 2484 C CA . ILE A 1 311 ? 4.131 3.150 -5.985 1.00 92.75 311 ILE A CA 1
ATOM 2485 C C . ILE A 1 311 ? 3.684 1.747 -5.561 1.00 92.75 311 ILE A C 1
ATOM 2487 O O . ILE A 1 311 ? 4.363 0.766 -5.858 1.00 92.75 311 ILE A O 1
ATOM 2491 N N . PHE A 1 312 ? 2.509 1.624 -4.939 1.00 94.25 312 PHE A N 1
ATOM 2492 C CA . PHE A 1 312 ? 2.035 0.330 -4.437 1.00 94.25 312 PHE A CA 1
ATOM 2493 C C . PHE A 1 312 ? 1.585 -0.618 -5.551 1.00 94.25 312 PHE A C 1
ATOM 2495 O O . PHE A 1 312 ? 1.700 -1.830 -5.401 1.00 94.25 312 PHE A O 1
ATOM 2502 N N . GLY A 1 313 ? 1.110 -0.097 -6.685 1.00 96.62 313 GLY A N 1
ATOM 2503 C CA . GLY A 1 313 ? 0.792 -0.914 -7.854 1.00 96.62 313 GLY A CA 1
ATOM 2504 C C . GLY A 1 313 ? 2.041 -1.526 -8.479 1.00 96.62 313 GLY A C 1
ATOM 2505 O O . GLY A 1 313 ? 2.043 -2.710 -8.804 1.00 96.62 313 GLY A O 1
ATOM 2506 N N . SER A 1 314 ? 3.120 -0.748 -8.590 1.00 96.62 314 SER A N 1
ATOM 2507 C CA . SER A 1 314 ? 4.399 -1.239 -9.111 1.00 96.62 314 SER A CA 1
ATOM 2508 C C . SER A 1 314 ? 5.072 -2.202 -8.134 1.00 96.62 314 SER A C 1
ATOM 2510 O O . SER A 1 314 ? 5.573 -3.236 -8.564 1.00 96.62 314 SER A O 1
ATOM 2512 N N . ALA A 1 315 ? 5.030 -1.919 -6.828 1.00 94.50 315 ALA A N 1
ATOM 2513 C CA . ALA A 1 315 ? 5.557 -2.814 -5.796 1.00 94.50 315 ALA A CA 1
ATOM 2514 C C . ALA A 1 315 ? 4.805 -4.155 -5.752 1.00 94.50 315 ALA A C 1
ATOM 2516 O O . ALA A 1 315 ? 5.429 -5.213 -5.753 1.00 94.50 315 ALA A O 1
ATOM 2517 N N . LEU A 1 316 ? 3.467 -4.130 -5.801 1.00 96.56 316 LEU A N 1
ATOM 2518 C CA . LEU A 1 316 ? 2.659 -5.345 -5.900 1.00 96.56 316 LEU A CA 1
ATOM 2519 C C . LEU A 1 316 ? 3.003 -6.139 -7.165 1.00 96.56 316 LEU A C 1
ATOM 2521 O O . LEU A 1 316 ? 3.153 -7.354 -7.095 1.00 96.56 316 LEU A O 1
ATOM 2525 N N . LEU A 1 317 ? 3.171 -5.473 -8.312 1.00 97.25 317 LEU A N 1
ATOM 2526 C CA . LEU A 1 317 ? 3.577 -6.151 -9.541 1.00 97.25 317 LEU A CA 1
ATOM 2527 C C . LEU A 1 317 ? 4.963 -6.794 -9.405 1.00 97.25 317 LEU A C 1
ATOM 2529 O O . LEU A 1 317 ? 5.130 -7.946 -9.798 1.00 97.25 317 LEU A O 1
ATOM 2533 N N . ALA A 1 318 ? 5.929 -6.081 -8.823 1.00 95.31 318 ALA A N 1
ATOM 2534 C CA . ALA A 1 318 ? 7.275 -6.594 -8.595 1.00 95.31 318 ALA A CA 1
ATOM 2535 C C . ALA A 1 318 ? 7.253 -7.843 -7.711 1.00 95.31 318 ALA A C 1
ATOM 2537 O O . ALA A 1 318 ? 7.872 -8.845 -8.065 1.00 95.31 318 ALA A O 1
ATOM 2538 N N . ASN A 1 319 ? 6.469 -7.821 -6.629 1.00 94.25 319 ASN A N 1
ATOM 2539 C CA . ASN A 1 319 ? 6.258 -8.990 -5.784 1.00 94.25 319 ASN A CA 1
ATOM 2540 C C . ASN A 1 319 ? 5.675 -10.143 -6.608 1.00 94.25 319 ASN A C 1
ATOM 2542 O O . ASN A 1 319 ? 6.301 -11.194 -6.705 1.00 94.25 319 ASN A O 1
ATOM 2546 N N . LEU A 1 320 ? 4.541 -9.933 -7.288 1.00 95.38 320 LEU A N 1
ATOM 2547 C CA . LEU A 1 320 ? 3.879 -10.975 -8.081 1.00 95.38 320 LEU A CA 1
ATOM 2548 C C . LEU A 1 320 ? 4.820 -11.637 -9.089 1.00 95.38 320 LEU A C 1
ATOM 2550 O O . LEU A 1 320 ? 4.868 -12.862 -9.156 1.00 95.38 320 LEU A O 1
ATOM 2554 N N . LEU A 1 321 ? 5.573 -10.843 -9.855 1.00 93.88 321 LEU A N 1
ATOM 2555 C CA . LEU A 1 321 ? 6.475 -11.362 -10.883 1.00 93.88 321 LEU A CA 1
ATOM 2556 C C . LEU A 1 321 ? 7.717 -12.036 -10.298 1.00 93.88 321 LEU A C 1
ATOM 2558 O O . LEU A 1 321 ? 8.276 -12.921 -10.941 1.00 93.88 321 LEU A O 1
ATOM 2562 N N . ASN A 1 322 ? 8.141 -11.666 -9.090 1.00 89.62 322 ASN A N 1
ATOM 2563 C CA . ASN A 1 322 ? 9.308 -12.277 -8.472 1.00 89.62 322 ASN A CA 1
ATOM 2564 C C . ASN A 1 322 ? 9.022 -13.670 -7.878 1.00 89.62 322 ASN A C 1
ATOM 2566 O O . ASN A 1 322 ? 9.944 -14.481 -7.774 1.00 89.62 322 ASN A O 1
ATOM 2570 N N . PHE A 1 323 ? 7.767 -13.985 -7.542 1.00 90.25 323 PHE A N 1
ATOM 2571 C CA . PHE A 1 323 ? 7.376 -15.311 -7.048 1.00 90.25 323 PHE A CA 1
ATOM 2572 C C . PHE A 1 323 ? 7.231 -16.358 -8.174 1.00 90.25 323 PHE A C 1
ATOM 2574 O O . PHE A 1 323 ? 6.941 -16.004 -9.323 1.00 90.25 323 PHE A O 1
ATOM 2581 N N . PRO A 1 324 ? 7.387 -17.668 -7.874 1.00 92.44 324 PRO A N 1
ATOM 2582 C CA . PRO A 1 324 ? 7.312 -18.737 -8.875 1.00 92.44 324 PRO A CA 1
ATOM 2583 C C . PRO A 1 324 ? 6.033 -18.713 -9.719 1.00 92.44 324 PRO A C 1
ATOM 2585 O O . PRO A 1 324 ? 6.100 -18.909 -10.933 1.00 92.44 324 PRO A O 1
ATOM 2588 N N . ALA A 1 325 ? 4.878 -18.429 -9.106 1.00 93.38 325 ALA A N 1
ATOM 2589 C CA . ALA A 1 325 ? 3.603 -18.338 -9.814 1.00 93.38 325 ALA A CA 1
ATOM 2590 C C . ALA A 1 325 ? 3.617 -17.253 -10.907 1.00 93.38 325 ALA A C 1
ATOM 2592 O O . ALA A 1 325 ? 3.233 -17.526 -12.046 1.00 93.38 325 ALA A O 1
ATOM 2593 N N . GLY A 1 326 ? 4.120 -16.052 -10.606 1.00 94.25 326 GLY A N 1
ATOM 2594 C CA . GLY A 1 326 ? 4.202 -14.965 -11.583 1.00 94.25 326 GLY A CA 1
ATOM 2595 C C . GLY A 1 326 ? 5.276 -15.182 -12.648 1.00 94.25 326 GLY A C 1
ATOM 2596 O O . GLY A 1 326 ? 5.047 -14.872 -13.817 1.00 94.25 326 GLY A O 1
ATOM 2597 N N . ARG A 1 327 ? 6.417 -15.792 -12.300 1.00 92.44 327 ARG A N 1
ATOM 2598 C CA . ARG A 1 327 ? 7.428 -16.192 -13.300 1.00 92.44 327 ARG A CA 1
ATOM 2599 C C . ARG A 1 327 ? 6.851 -17.197 -14.297 1.00 92.44 327 ARG A C 1
ATOM 2601 O O . ARG A 1 327 ? 6.988 -17.019 -15.506 1.00 92.44 327 ARG A O 1
ATOM 2608 N N . ASN A 1 328 ? 6.137 -18.207 -13.797 1.00 92.81 328 ASN A N 1
ATOM 2609 C CA . ASN A 1 328 ? 5.428 -19.176 -14.635 1.00 92.81 328 ASN A CA 1
ATOM 2610 C C . ASN A 1 328 ? 4.335 -18.510 -15.478 1.00 92.81 328 ASN A C 1
ATOM 2612 O O . ASN A 1 328 ? 4.139 -18.891 -16.632 1.00 92.81 328 ASN A O 1
ATOM 2616 N N . TYR A 1 329 ? 3.651 -17.501 -14.930 1.00 94.62 329 TYR A N 1
ATOM 2617 C CA . TYR A 1 329 ? 2.692 -16.703 -15.684 1.00 94.62 329 TYR A CA 1
ATOM 2618 C C . TYR A 1 329 ? 3.344 -16.053 -16.905 1.00 94.62 329 TYR A C 1
ATOM 2620 O O . TYR A 1 329 ? 2.842 -16.242 -18.008 1.00 94.62 329 TYR A O 1
ATOM 2628 N N . ILE A 1 330 ? 4.476 -15.359 -16.747 1.00 91.81 330 ILE A N 1
ATOM 2629 C CA . ILE A 1 330 ? 5.190 -14.750 -17.882 1.00 91.81 330 ILE A CA 1
ATOM 2630 C C . ILE A 1 330 ? 5.600 -15.823 -18.901 1.00 91.81 330 ILE A C 1
ATOM 2632 O O . ILE A 1 330 ? 5.329 -15.682 -20.087 1.00 91.81 330 ILE A O 1
ATOM 2636 N N . LEU A 1 331 ? 6.211 -16.922 -18.453 1.00 88.19 331 LEU A N 1
ATOM 2637 C CA . LEU A 1 331 ? 6.753 -17.945 -19.358 1.00 88.19 331 LEU A CA 1
ATOM 2638 C C . LEU A 1 331 ? 5.688 -18.660 -20.200 1.00 88.19 331 LEU A C 1
ATOM 2640 O O . LEU A 1 331 ? 5.976 -19.081 -21.320 1.00 88.19 331 LEU A O 1
ATOM 2644 N N . HIS A 1 332 ? 4.481 -18.843 -19.663 1.00 86.56 332 HIS A N 1
ATOM 2645 C CA . HIS A 1 332 ? 3.476 -19.715 -20.278 1.00 86.56 332 HIS A CA 1
ATOM 2646 C C . HIS A 1 332 ? 2.210 -19.002 -20.752 1.00 86.56 332 HIS A C 1
ATOM 2648 O O . HIS A 1 332 ? 1.519 -19.535 -21.619 1.00 86.56 332 HIS A O 1
ATOM 2654 N N . TYR A 1 333 ? 1.896 -17.826 -20.208 1.00 84.88 333 TYR A N 1
ATOM 2655 C CA . TYR A 1 333 ? 0.602 -17.170 -20.421 1.00 84.88 333 TYR A CA 1
ATOM 2656 C C . TYR A 1 333 ? 0.728 -15.694 -20.805 1.00 84.88 333 TYR A C 1
ATOM 2658 O O . TYR A 1 333 ? 0.000 -15.209 -21.669 1.00 84.88 333 TYR A O 1
ATOM 2666 N N . GLY A 1 334 ? 1.641 -14.965 -20.171 1.00 74.75 334 GLY A N 1
ATOM 2667 C CA . GLY A 1 334 ? 1.841 -13.544 -20.380 1.00 74.75 334 GLY A CA 1
ATOM 2668 C C . GLY A 1 334 ? 2.878 -13.306 -21.457 1.00 74.75 334 GLY A C 1
ATOM 2669 O O . GLY A 1 334 ? 4.050 -13.273 -21.127 1.00 74.75 334 GLY A O 1
ATOM 2670 N N . GLU A 1 335 ? 2.453 -13.120 -22.710 1.00 88.88 335 GLU A N 1
ATOM 2671 C CA . GLU A 1 335 ? 3.312 -12.781 -23.860 1.00 88.88 335 GLU A CA 1
ATOM 2672 C C . GLU A 1 335 ? 4.497 -11.868 -23.445 1.00 88.88 335 GLU A C 1
ATOM 2674 O O . GLU A 1 335 ? 4.301 -10.654 -23.290 1.00 88.88 335 GLU A O 1
ATOM 2679 N N . PRO A 1 336 ? 5.720 -12.415 -23.230 1.00 90.62 336 PRO A N 1
ATOM 2680 C CA . PRO A 1 336 ? 6.765 -11.717 -22.472 1.00 90.62 336 PRO A CA 1
ATOM 2681 C C . PRO A 1 336 ? 7.171 -10.390 -23.105 1.00 90.62 336 PRO A C 1
ATOM 2683 O O . PRO A 1 336 ? 7.287 -9.376 -22.420 1.00 90.62 336 PRO A O 1
ATOM 2686 N N . ASN A 1 337 ? 7.264 -10.366 -24.436 1.00 89.88 337 ASN A N 1
ATOM 2687 C CA . ASN A 1 337 ? 7.601 -9.170 -25.206 1.00 89.88 337 ASN A CA 1
ATOM 2688 C C . ASN A 1 337 ? 6.538 -8.070 -25.087 1.00 89.88 337 ASN A C 1
ATOM 2690 O O . ASN A 1 337 ? 6.861 -6.882 -25.097 1.00 89.88 337 ASN A O 1
ATOM 2694 N N . VAL A 1 338 ? 5.263 -8.448 -24.961 1.00 91.38 338 VAL A N 1
ATOM 2695 C CA . VAL A 1 338 ? 4.167 -7.492 -24.776 1.00 91.38 338 VAL A CA 1
ATOM 2696 C C . VAL A 1 338 ? 4.212 -6.916 -23.366 1.00 91.38 338 VAL A C 1
ATOM 2698 O O . VAL A 1 338 ? 4.125 -5.698 -23.212 1.00 91.38 338 VAL A O 1
ATOM 2701 N N . ILE A 1 339 ? 4.409 -7.760 -22.349 1.00 93.44 339 ILE A N 1
ATOM 2702 C CA . ILE A 1 339 ? 4.593 -7.318 -20.959 1.00 93.44 339 ILE A CA 1
ATOM 2703 C C . ILE A 1 339 ? 5.788 -6.368 -20.857 1.00 93.44 339 ILE A C 1
ATOM 2705 O O . ILE A 1 339 ? 5.649 -5.261 -20.340 1.00 93.44 339 ILE A O 1
ATOM 2709 N N . LEU A 1 340 ? 6.935 -6.762 -21.406 1.00 93.56 340 LEU A N 1
ATOM 2710 C CA . LEU A 1 340 ? 8.160 -5.971 -21.410 1.00 93.56 340 LEU A CA 1
ATOM 2711 C C . LEU A 1 340 ? 7.952 -4.602 -22.064 1.00 93.56 340 LEU A C 1
ATOM 2713 O O . LEU A 1 340 ? 8.374 -3.587 -21.514 1.00 93.56 340 LEU A O 1
ATOM 2717 N N . ARG A 1 341 ? 7.244 -4.549 -23.197 1.00 92.88 341 ARG A N 1
ATOM 2718 C CA . ARG A 1 341 ? 6.910 -3.284 -23.858 1.00 92.88 341 ARG A CA 1
ATOM 2719 C C . ARG A 1 341 ? 6.047 -2.383 -22.978 1.00 92.88 341 ARG A C 1
ATOM 2721 O O . ARG A 1 341 ? 6.364 -1.207 -22.846 1.00 92.88 341 ARG A O 1
ATOM 2728 N N . TYR A 1 342 ? 5.002 -2.924 -22.349 1.00 95.62 342 TYR A N 1
ATOM 2729 C CA . TYR A 1 342 ? 4.178 -2.153 -21.416 1.00 95.62 342 TYR A CA 1
ATOM 2730 C C . TYR A 1 342 ? 5.005 -1.591 -20.257 1.00 95.62 342 TYR A C 1
ATOM 2732 O O . TYR A 1 342 ? 4.871 -0.415 -19.933 1.00 95.62 342 TYR A O 1
ATOM 2740 N N . LEU A 1 343 ? 5.877 -2.403 -19.656 1.00 96.19 343 LEU A N 1
ATOM 2741 C CA . LEU A 1 343 ? 6.731 -1.974 -18.548 1.00 96.19 343 LEU A CA 1
ATOM 2742 C C . LEU A 1 343 ? 7.703 -0.860 -18.964 1.00 96.19 343 LEU A C 1
ATOM 2744 O O . LEU A 1 343 ? 7.856 0.118 -18.234 1.00 96.19 343 LEU A O 1
ATOM 2748 N N . LEU A 1 344 ? 8.317 -0.977 -20.146 1.00 94.81 344 LEU A N 1
ATOM 2749 C CA . LEU A 1 344 ? 9.217 0.044 -20.688 1.00 94.81 344 LEU A CA 1
ATOM 2750 C C . LEU A 1 344 ? 8.494 1.344 -21.044 1.00 94.81 344 LEU A C 1
ATOM 2752 O O . LEU A 1 344 ? 9.068 2.417 -20.884 1.00 94.81 344 LEU A O 1
ATOM 2756 N N . ASP A 1 345 ? 7.254 1.270 -21.522 1.00 94.75 345 ASP A N 1
ATOM 2757 C CA . ASP A 1 345 ? 6.449 2.466 -21.768 1.00 94.75 345 ASP A CA 1
ATOM 2758 C C . ASP A 1 345 ? 6.100 3.169 -20.445 1.00 94.75 345 ASP A C 1
ATOM 2760 O O . ASP A 1 345 ? 6.190 4.389 -20.361 1.00 94.75 345 ASP A O 1
ATOM 2764 N N . ILE A 1 346 ? 5.770 2.412 -19.389 1.00 96.19 346 ILE A N 1
ATOM 2765 C CA . ILE A 1 346 ? 5.434 2.975 -18.071 1.00 96.19 346 ILE A CA 1
ATOM 2766 C C . ILE A 1 346 ? 6.659 3.627 -17.409 1.00 96.19 346 ILE A C 1
ATOM 2768 O O . ILE A 1 346 ? 6.554 4.741 -16.899 1.00 96.19 346 ILE A O 1
ATOM 2772 N N . VAL A 1 347 ? 7.817 2.955 -17.399 1.00 95.44 347 VAL A N 1
ATOM 2773 C CA . VAL A 1 347 ? 8.996 3.409 -16.632 1.00 95.44 347 VAL A CA 1
ATOM 2774 C C . VAL A 1 347 ? 9.583 4.730 -17.144 1.00 95.44 347 VAL A C 1
ATOM 2776 O O . VAL A 1 347 ? 10.221 5.455 -16.386 1.00 95.44 347 VAL A O 1
ATOM 2779 N N . LYS A 1 348 ? 9.351 5.071 -18.417 1.00 92.12 348 LYS A N 1
ATOM 2780 C CA . LYS A 1 348 ? 9.836 6.316 -19.037 1.00 92.12 348 LYS A CA 1
ATOM 2781 C C . LYS A 1 348 ? 9.004 7.543 -18.694 1.00 92.12 348 LYS A C 1
ATOM 2783 O O . LYS A 1 348 ? 9.404 8.655 -19.040 1.00 92.12 348 LYS A O 1
ATOM 2788 N N . GLU A 1 349 ? 7.847 7.371 -18.064 1.00 93.19 349 GLU A N 1
ATOM 2789 C CA . GLU A 1 349 ? 6.956 8.493 -17.810 1.00 93.19 349 GLU A CA 1
ATOM 2790 C C . GLU A 1 349 ? 7.594 9.490 -16.819 1.00 93.19 349 GLU A C 1
ATOM 2792 O O . GLU A 1 349 ? 8.040 9.117 -15.728 1.00 93.19 349 GLU A O 1
ATOM 2797 N N . PRO A 1 350 ? 7.653 10.790 -17.168 1.00 87.00 350 PRO A N 1
ATOM 2798 C CA . PRO A 1 350 ? 8.482 11.774 -16.471 1.00 87.00 350 PRO A CA 1
ATOM 2799 C C . PRO A 1 350 ? 7.977 12.140 -15.071 1.00 87.00 350 PRO A C 1
ATOM 2801 O O . PRO A 1 350 ? 8.723 12.728 -14.302 1.00 87.00 350 PRO A O 1
ATOM 2804 N N . MET A 1 351 ? 6.729 11.804 -14.740 1.00 87.19 351 MET A N 1
ATOM 2805 C CA . MET A 1 351 ? 6.105 12.092 -13.439 1.00 87.19 351 MET A CA 1
ATOM 2806 C C . MET A 1 351 ? 6.038 10.857 -12.532 1.00 87.19 351 MET A C 1
ATOM 2808 O O . MET A 1 351 ? 5.363 10.867 -11.504 1.00 87.19 351 MET A O 1
ATOM 2812 N N . LEU A 1 352 ? 6.672 9.755 -12.939 1.00 90.75 352 LEU A N 1
ATOM 2813 C CA . LEU A 1 352 ? 6.662 8.523 -12.169 1.00 90.75 352 LEU A CA 1
ATOM 2814 C C . LEU A 1 352 ? 7.622 8.636 -10.968 1.00 90.75 352 LEU A C 1
ATOM 2816 O O . LEU A 1 352 ? 8.788 8.969 -11.200 1.00 90.75 352 LEU A O 1
ATOM 2820 N N . PRO A 1 353 ? 7.179 8.352 -9.725 1.00 90.25 353 PRO A N 1
ATOM 2821 C CA . PRO A 1 353 ? 8.049 8.387 -8.548 1.00 90.25 353 PRO A CA 1
ATOM 2822 C C . PRO A 1 353 ? 9.219 7.406 -8.651 1.00 90.25 353 PRO A C 1
ATOM 2824 O O . PRO A 1 353 ? 9.071 6.324 -9.235 1.00 90.25 353 PRO A O 1
ATOM 2827 N N . ALA A 1 354 ? 10.354 7.756 -8.045 1.00 90.88 354 ALA A N 1
ATOM 2828 C CA . ALA A 1 354 ? 11.561 6.935 -8.027 1.00 90.88 354 ALA A CA 1
ATOM 2829 C C . ALA A 1 354 ? 11.298 5.498 -7.549 1.00 90.88 354 ALA A C 1
ATOM 2831 O O . ALA A 1 354 ? 11.762 4.539 -8.165 1.00 90.88 354 ALA A O 1
ATOM 2832 N N . GLU A 1 355 ? 10.498 5.328 -6.497 1.00 90.25 355 GLU A N 1
ATOM 2833 C CA . GLU A 1 355 ? 10.163 4.029 -5.907 1.00 90.25 355 GLU A CA 1
ATOM 2834 C C . GLU A 1 355 ? 9.360 3.156 -6.879 1.00 90.25 355 GLU A C 1
ATOM 2836 O O . GLU A 1 355 ? 9.564 1.944 -6.966 1.00 90.25 355 GLU A O 1
ATOM 2841 N N . ALA A 1 356 ? 8.468 3.775 -7.658 1.00 93.44 356 ALA A N 1
ATOM 2842 C CA . ALA A 1 356 ? 7.704 3.077 -8.684 1.00 93.44 356 ALA A CA 1
ATOM 2843 C C . ALA A 1 356 ? 8.600 2.668 -9.864 1.00 93.44 356 ALA A C 1
ATOM 2845 O O . ALA A 1 356 ? 8.498 1.536 -10.334 1.00 93.44 356 ALA A O 1
ATOM 2846 N N . ILE A 1 357 ? 9.510 3.549 -10.306 1.00 94.62 357 ILE A N 1
ATOM 2847 C CA . ILE A 1 357 ? 10.508 3.243 -11.349 1.00 94.62 357 ILE A CA 1
ATOM 2848 C C . ILE A 1 357 ? 11.326 2.024 -10.939 1.00 94.62 357 ILE A C 1
ATOM 2850 O O . ILE A 1 357 ? 11.406 1.044 -11.671 1.00 94.62 357 ILE A O 1
ATOM 2854 N N . CYS A 1 358 ? 11.876 2.068 -9.736 1.00 92.38 358 CYS A N 1
ATOM 2855 C CA . CYS A 1 358 ? 12.639 1.000 -9.125 1.00 92.38 358 CYS A CA 1
ATOM 2856 C C . CYS A 1 358 ? 11.914 -0.356 -9.146 1.00 92.38 358 CYS A C 1
ATOM 2858 O O . CYS A 1 358 ? 12.441 -1.336 -9.677 1.00 92.38 358 CYS A O 1
ATOM 2860 N N . ALA A 1 359 ? 10.675 -0.403 -8.646 1.00 93.56 359 ALA A N 1
ATOM 2861 C CA . ALA A 1 359 ? 9.861 -1.617 -8.658 1.00 93.56 359 ALA A CA 1
ATOM 2862 C C . ALA A 1 359 ? 9.577 -2.121 -10.088 1.00 93.56 359 ALA A C 1
ATOM 2864 O O . ALA A 1 359 ? 9.628 -3.324 -10.359 1.00 93.56 359 ALA A O 1
ATOM 2865 N N . LEU A 1 360 ? 9.338 -1.217 -11.041 1.00 96.38 360 LEU A N 1
ATOM 2866 C CA . LEU A 1 360 ? 9.150 -1.585 -12.445 1.00 96.38 360 LEU A CA 1
ATOM 2867 C C . LEU A 1 360 ? 10.434 -2.098 -13.099 1.00 96.38 360 LEU A C 1
ATOM 2869 O O . LEU A 1 360 ? 10.350 -2.989 -13.937 1.00 96.38 360 LEU A O 1
ATOM 2873 N N . LEU A 1 361 ? 11.617 -1.611 -12.718 1.00 95.00 361 LEU A N 1
ATOM 2874 C CA . LEU A 1 361 ? 12.887 -2.133 -13.234 1.00 95.00 361 LEU A CA 1
ATOM 2875 C C . LEU A 1 361 ? 13.133 -3.584 -12.784 1.00 95.00 361 LEU A C 1
ATOM 2877 O O . LEU A 1 361 ? 13.656 -4.377 -13.567 1.00 95.00 361 LEU A O 1
ATOM 2881 N N . ILE A 1 362 ? 12.670 -3.973 -11.589 1.00 93.19 362 ILE A N 1
ATOM 2882 C CA . ILE A 1 362 ? 12.641 -5.383 -11.149 1.00 93.19 362 ILE A CA 1
ATOM 2883 C C . ILE A 1 362 ? 11.714 -6.206 -12.057 1.00 93.19 362 ILE A C 1
ATOM 2885 O O . ILE A 1 362 ? 12.078 -7.288 -12.528 1.00 93.19 362 ILE A O 1
ATOM 2889 N N . CYS A 1 363 ? 10.528 -5.670 -12.363 1.00 95.31 363 CYS A N 1
ATOM 2890 C CA . CYS A 1 363 ? 9.582 -6.305 -13.284 1.00 95.31 363 CYS A CA 1
ATOM 2891 C C . CYS A 1 363 ? 10.189 -6.477 -14.685 1.00 95.31 363 CYS A C 1
ATOM 2893 O O . CYS A 1 363 ? 10.051 -7.537 -15.293 1.00 95.31 363 CYS A O 1
ATOM 2895 N N . VAL A 1 364 ? 10.887 -5.449 -15.183 1.00 95.06 364 VAL A N 1
ATOM 2896 C CA . VAL A 1 364 ? 11.599 -5.465 -16.468 1.00 95.06 364 VAL A CA 1
ATOM 2897 C C . VAL A 1 364 ? 12.686 -6.536 -16.454 1.00 95.06 364 VAL A C 1
ATOM 2899 O O . VAL A 1 364 ? 12.709 -7.355 -17.366 1.00 95.06 364 VAL A O 1
ATOM 2902 N N . SER A 1 365 ? 13.519 -6.601 -15.409 1.00 92.94 365 SER A N 1
ATOM 2903 C CA . SER A 1 365 ? 14.551 -7.641 -15.247 1.00 92.94 365 SER A CA 1
ATOM 2904 C C . SER A 1 365 ? 13.949 -9.047 -15.351 1.00 92.94 365 SER A C 1
ATOM 2906 O O . SER A 1 365 ? 14.418 -9.890 -16.119 1.00 92.94 365 SER A O 1
ATOM 2908 N N . THR A 1 366 ? 12.836 -9.266 -14.645 1.00 91.81 366 THR A N 1
ATOM 2909 C CA . THR A 1 366 ? 12.121 -10.546 -14.638 1.00 91.81 366 THR A CA 1
ATOM 2910 C C . THR A 1 366 ? 11.553 -10.883 -16.017 1.00 91.81 366 THR A C 1
ATOM 2912 O O . THR A 1 366 ? 11.782 -11.984 -16.518 1.00 91.81 366 THR A O 1
ATOM 2915 N N . ALA A 1 367 ? 10.862 -9.944 -16.670 1.00 92.25 367 ALA A N 1
ATOM 2916 C CA . ALA A 1 367 ? 10.295 -10.152 -18.003 1.00 92.25 367 ALA A CA 1
ATOM 2917 C C . ALA A 1 367 ? 11.387 -10.400 -19.055 1.00 92.25 367 ALA A C 1
ATOM 2919 O O . ALA A 1 367 ? 11.243 -11.290 -19.888 1.00 92.25 367 ALA A O 1
ATOM 2920 N N . MET A 1 368 ? 12.511 -9.680 -18.982 1.00 90.88 368 MET A N 1
ATOM 2921 C CA . MET A 1 368 ? 13.656 -9.869 -19.876 1.00 90.88 368 MET A CA 1
ATOM 2922 C C . MET A 1 368 ? 14.250 -11.272 -19.780 1.00 90.88 368 MET A C 1
ATOM 2924 O O . MET A 1 368 ? 14.628 -11.829 -20.806 1.00 90.88 368 MET A O 1
ATOM 2928 N N . SER A 1 369 ? 14.306 -11.859 -18.579 1.00 89.56 369 SER A N 1
ATOM 2929 C CA . SER A 1 369 ? 14.798 -13.233 -18.391 1.00 89.56 369 SER A CA 1
ATOM 2930 C C . SER A 1 369 ? 13.961 -14.288 -19.132 1.00 89.56 369 SER A C 1
ATOM 2932 O O . SER A 1 369 ? 14.463 -15.370 -19.429 1.00 89.56 369 SER A O 1
ATOM 2934 N N . ALA A 1 370 ? 12.710 -13.953 -19.466 1.00 88.12 370 ALA A N 1
ATOM 2935 C CA . ALA A 1 370 ? 11.771 -14.797 -20.197 1.00 88.12 370 ALA A CA 1
ATOM 2936 C C . ALA A 1 370 ? 11.695 -14.483 -21.707 1.00 88.12 370 ALA A C 1
ATOM 2938 O O . ALA A 1 370 ? 10.976 -15.172 -22.428 1.00 88.12 370 ALA A O 1
ATOM 2939 N N . CYS A 1 371 ? 12.396 -13.448 -22.189 1.00 85.12 371 CYS A N 1
ATOM 2940 C CA . CYS A 1 371 ? 12.396 -13.031 -23.595 1.00 85.12 371 CYS A CA 1
ATOM 2941 C C . CYS A 1 371 ? 13.586 -13.620 -24.374 1.00 85.12 371 CYS A C 1
ATOM 2943 O O . CYS A 1 371 ? 14.655 -13.880 -23.815 1.00 85.12 371 CYS A O 1
ATOM 2945 N N . ASP A 1 372 ? 13.431 -13.761 -25.693 1.00 75.94 372 ASP A N 1
ATOM 2946 C CA . ASP A 1 372 ? 14.523 -14.159 -26.585 1.00 75.94 372 ASP A CA 1
ATOM 2947 C C . ASP A 1 372 ? 15.584 -13.050 -26.728 1.00 75.94 372 ASP A C 1
ATOM 2949 O O . ASP A 1 372 ? 15.313 -11.851 -26.631 1.00 75.94 372 ASP A O 1
ATOM 2953 N N . SER A 1 373 ? 16.826 -13.440 -27.031 1.00 69.50 373 SER A N 1
ATOM 2954 C CA . SER A 1 373 ? 17.987 -12.531 -27.068 1.00 69.50 373 SER A CA 1
ATOM 2955 C C . SER A 1 373 ? 17.895 -11.380 -28.085 1.00 69.50 373 SER A C 1
ATOM 2957 O O . SER A 1 373 ? 18.628 -10.396 -27.951 1.00 69.50 373 SER A O 1
ATOM 2959 N N . ALA A 1 374 ? 17.006 -11.470 -29.079 1.00 61.59 374 ALA A N 1
ATOM 2960 C CA . ALA A 1 374 ? 16.822 -10.451 -30.113 1.00 61.59 374 ALA A CA 1
ATOM 2961 C C . ALA A 1 374 ? 16.231 -9.135 -29.568 1.00 61.59 374 ALA A C 1
ATOM 2963 O O . ALA A 1 374 ? 16.596 -8.056 -30.045 1.00 61.59 374 ALA A O 1
ATOM 2964 N N . ASP A 1 375 ? 15.392 -9.199 -28.529 1.00 71.62 375 ASP A N 1
ATOM 2965 C CA . ASP A 1 375 ? 14.698 -8.025 -27.981 1.00 71.62 375 ASP A CA 1
ATOM 2966 C C . ASP A 1 375 ? 15.591 -7.158 -27.075 1.00 71.62 375 ASP A C 1
ATOM 2968 O O . ASP A 1 375 ? 15.272 -6.002 -26.786 1.00 71.62 375 ASP A O 1
ATOM 2972 N N . TYR A 1 376 ? 16.774 -7.659 -26.703 1.00 82.19 376 TYR A N 1
ATOM 2973 C CA . TYR A 1 376 ? 17.674 -6.994 -25.758 1.00 82.19 376 TYR A CA 1
ATOM 2974 C C . TYR A 1 376 ? 18.180 -5.632 -26.240 1.00 82.19 376 TYR A C 1
ATOM 2976 O O . TYR A 1 376 ? 18.313 -4.697 -25.456 1.00 82.19 376 TYR A O 1
ATOM 2984 N N . SER A 1 377 ? 18.458 -5.512 -27.540 1.00 84.31 377 SER A N 1
ATOM 2985 C CA . SER A 1 377 ? 18.962 -4.265 -28.133 1.00 84.31 377 SER A CA 1
ATOM 2986 C C . SER A 1 377 ? 17.962 -3.115 -28.004 1.00 84.31 377 SER A C 1
ATOM 2988 O O . SER A 1 377 ? 18.352 -1.965 -27.791 1.00 84.31 377 SER A O 1
ATOM 2990 N N . ASN A 1 378 ? 16.666 -3.429 -28.090 1.00 86.31 378 ASN A N 1
ATOM 2991 C CA . ASN A 1 378 ? 15.620 -2.443 -27.903 1.00 86.31 378 ASN A CA 1
ATOM 2992 C C . ASN A 1 378 ? 15.555 -2.023 -26.434 1.00 86.31 378 ASN A C 1
ATOM 2994 O O . ASN A 1 378 ? 15.599 -0.833 -26.147 1.00 86.31 378 ASN A O 1
ATOM 2998 N N . VAL A 1 379 ? 15.554 -2.987 -25.510 1.00 88.62 379 VAL A N 1
ATOM 2999 C CA . VAL A 1 379 ? 15.550 -2.705 -24.068 1.00 88.62 379 VAL A CA 1
ATOM 3000 C C . VAL A 1 379 ? 16.737 -1.835 -23.664 1.00 88.62 379 VAL A C 1
ATOM 3002 O O . VAL A 1 379 ? 16.555 -0.834 -22.981 1.00 88.62 379 VAL A O 1
ATOM 3005 N N . GLU A 1 380 ? 17.945 -2.164 -24.124 1.00 91.31 380 GLU A N 1
ATOM 3006 C CA . GLU A 1 380 ? 19.152 -1.388 -23.833 1.00 91.31 380 GLU A CA 1
ATOM 3007 C C . GLU A 1 380 ? 19.001 0.080 -24.252 1.00 91.31 380 GLU A C 1
ATOM 3009 O O . GLU A 1 380 ? 19.341 0.985 -23.488 1.00 91.31 380 GLU A O 1
ATOM 3014 N N . ARG A 1 381 ? 18.468 0.321 -25.455 1.00 93.12 381 ARG A N 1
ATOM 3015 C CA . ARG A 1 381 ? 18.198 1.673 -25.953 1.00 93.12 381 ARG A CA 1
ATOM 3016 C C . ARG A 1 381 ? 17.217 2.413 -25.043 1.00 93.12 381 ARG A C 1
ATOM 3018 O O . ARG A 1 381 ? 17.497 3.546 -24.663 1.00 93.12 381 ARG A O 1
ATOM 3025 N N . GLU A 1 382 ? 16.123 1.762 -24.661 1.00 93.56 382 GLU A N 1
ATOM 3026 C CA . GLU A 1 382 ? 15.097 2.357 -23.801 1.00 93.56 382 GLU A CA 1
ATOM 3027 C C . GLU A 1 382 ? 15.606 2.655 -22.377 1.00 93.56 382 GLU A C 1
ATOM 3029 O O . GLU A 1 382 ? 15.275 3.693 -21.808 1.00 93.56 382 GLU A O 1
ATOM 3034 N N . ILE A 1 383 ? 16.457 1.796 -21.805 1.00 94.88 383 ILE A N 1
ATOM 3035 C CA . ILE A 1 383 ? 17.076 2.033 -20.490 1.00 94.88 383 ILE A CA 1
ATOM 3036 C C . ILE A 1 383 ? 18.086 3.188 -20.548 1.00 94.88 383 ILE A C 1
ATOM 3038 O O . ILE A 1 383 ? 18.159 3.993 -19.622 1.00 94.88 383 ILE A O 1
ATOM 3042 N N . ARG A 1 384 ? 18.852 3.324 -21.638 1.00 93.81 384 ARG A N 1
ATOM 3043 C CA . ARG A 1 384 ? 19.760 4.472 -21.820 1.00 93.81 384 ARG A CA 1
ATOM 3044 C C . ARG A 1 384 ? 18.997 5.790 -21.930 1.00 93.81 384 ARG A C 1
ATOM 3046 O O . ARG A 1 384 ? 19.434 6.787 -21.358 1.00 93.81 384 ARG A O 1
ATOM 3053 N N . GLU A 1 385 ? 17.866 5.788 -22.630 1.00 92.94 385 GLU A N 1
ATOM 3054 C CA . GLU A 1 385 ? 16.973 6.946 -22.700 1.00 92.94 385 GLU A CA 1
ATOM 3055 C C . GLU A 1 385 ? 16.404 7.297 -21.318 1.00 92.94 385 GLU A C 1
ATOM 3057 O O . GLU A 1 385 ? 16.456 8.458 -20.916 1.00 92.94 385 GLU A O 1
ATOM 3062 N N . LEU A 1 386 ? 15.960 6.295 -20.548 1.00 93.44 386 LEU A N 1
ATOM 3063 C CA . LEU A 1 386 ? 15.512 6.485 -19.166 1.00 93.44 386 LEU A CA 1
ATOM 3064 C C . LEU A 1 386 ? 16.588 7.157 -18.303 1.00 93.44 386 LEU A C 1
ATOM 3066 O O . LEU A 1 386 ? 16.280 8.133 -17.627 1.00 93.44 386 LEU A O 1
ATOM 3070 N N . ILE A 1 387 ? 17.840 6.684 -18.345 1.00 93.00 387 ILE A N 1
ATOM 3071 C CA . ILE A 1 387 ? 18.952 7.289 -17.589 1.00 93.00 387 ILE A CA 1
ATOM 3072 C C . ILE A 1 387 ? 19.121 8.764 -17.967 1.00 93.00 387 ILE A C 1
ATOM 3074 O O . ILE A 1 387 ? 19.225 9.608 -17.079 1.00 93.00 387 ILE A O 1
ATOM 3078 N N . SER A 1 388 ? 19.121 9.074 -19.270 1.00 91.38 388 SER A N 1
ATOM 3079 C CA . SER A 1 388 ? 19.269 10.448 -19.763 1.00 91.38 388 SER A CA 1
ATOM 3080 C C . SER A 1 388 ? 18.154 11.353 -19.239 1.00 91.38 388 SER A C 1
ATOM 3082 O O . SER A 1 388 ? 18.434 12.420 -18.703 1.00 91.38 388 SER A O 1
ATOM 3084 N N . ASN A 1 389 ? 16.900 10.906 -19.336 1.00 89.19 389 ASN A N 1
ATOM 3085 C CA . ASN A 1 389 ? 15.740 11.675 -18.883 1.00 89.19 389 ASN A CA 1
ATOM 3086 C C . ASN A 1 389 ? 15.718 11.829 -17.355 1.00 89.19 389 ASN A C 1
ATOM 3088 O O . ASN A 1 389 ? 15.336 12.873 -16.832 1.00 89.19 389 ASN A O 1
ATOM 3092 N N . TYR A 1 390 ? 16.122 10.791 -16.622 1.00 89.19 390 TYR A N 1
ATOM 3093 C CA . TYR A 1 390 ? 16.112 10.797 -15.162 1.00 89.19 390 TYR A CA 1
ATOM 3094 C C . TYR A 1 390 ? 17.224 11.676 -14.574 1.00 89.19 390 TYR A C 1
ATOM 3096 O O . TYR A 1 390 ? 17.030 12.310 -13.541 1.00 89.19 390 TYR A O 1
ATOM 3104 N N . GLN A 1 391 ? 18.369 11.778 -15.256 1.00 88.12 391 GLN A N 1
ATOM 3105 C CA . GLN A 1 391 ? 19.473 12.658 -14.864 1.00 88.12 391 GLN A CA 1
ATOM 3106 C C . GLN A 1 391 ? 19.078 14.145 -14.853 1.00 88.12 391 GLN A C 1
ATOM 3108 O O . GLN A 1 391 ? 19.633 14.920 -14.074 1.00 88.12 391 GLN A O 1
ATOM 3113 N N . GLU A 1 392 ? 18.112 14.546 -15.680 1.00 87.50 392 GLU A N 1
ATOM 3114 C CA . GLU A 1 392 ? 17.615 15.925 -15.748 1.00 87.50 392 GLU A CA 1
ATOM 3115 C C . GLU A 1 392 ? 16.662 16.292 -14.591 1.00 87.50 392 GLU A C 1
ATOM 3117 O O . GLU A 1 392 ? 16.342 17.470 -14.416 1.00 87.50 392 GLU A O 1
ATOM 3122 N N . ARG A 1 393 ? 16.233 15.325 -13.761 1.00 86.44 393 ARG A N 1
ATOM 3123 C CA . ARG A 1 393 ? 15.352 15.579 -12.608 1.00 86.44 393 ARG A CA 1
ATOM 3124 C C . ARG A 1 393 ? 16.115 16.231 -11.452 1.00 86.44 393 ARG A C 1
ATOM 3126 O O . ARG A 1 393 ? 17.047 15.656 -10.885 1.00 86.44 393 ARG A O 1
ATOM 3133 N N . THR A 1 394 ? 15.713 17.443 -11.076 1.00 77.19 394 THR A N 1
ATOM 3134 C CA . THR A 1 394 ? 16.364 18.235 -10.012 1.00 77.19 394 THR A CA 1
ATOM 3135 C C . THR A 1 394 ? 15.702 18.105 -8.641 1.00 77.19 394 THR A C 1
ATOM 3137 O O . THR A 1 394 ? 16.263 18.560 -7.653 1.00 77.19 394 THR A O 1
ATOM 3140 N N . ASP A 1 395 ? 14.505 17.535 -8.592 1.00 80.56 395 ASP A N 1
ATOM 3141 C CA . ASP A 1 395 ? 13.618 17.432 -7.432 1.00 80.56 395 ASP A CA 1
ATOM 3142 C C . ASP A 1 395 ? 13.808 16.148 -6.607 1.00 80.56 395 ASP A C 1
ATOM 3144 O O . ASP A 1 395 ? 13.394 16.096 -5.452 1.00 80.56 395 ASP A O 1
ATOM 3148 N N . GLU A 1 396 ? 14.477 15.142 -7.167 1.00 78.75 396 GLU A N 1
ATOM 3149 C CA . GLU A 1 396 ? 14.675 13.833 -6.535 1.00 78.75 396 GLU A CA 1
ATOM 3150 C C . GLU A 1 396 ? 15.863 13.798 -5.558 1.00 78.75 396 GLU A C 1
ATOM 3152 O O . GLU A 1 396 ? 16.911 14.408 -5.797 1.00 78.75 396 GLU A O 1
ATOM 3157 N N . ASN A 1 397 ? 15.724 13.009 -4.486 1.00 84.00 397 ASN A N 1
ATOM 3158 C CA . ASN A 1 397 ? 16.807 12.719 -3.541 1.00 84.00 397 ASN A CA 1
ATOM 3159 C C . ASN A 1 397 ? 17.968 11.999 -4.261 1.00 84.00 397 ASN A C 1
ATOM 3161 O O . ASN A 1 397 ? 17.751 11.043 -5.007 1.00 84.00 397 ASN A O 1
ATOM 3165 N N . GLU A 1 398 ? 19.211 12.420 -4.011 1.00 85.44 398 GLU A N 1
ATOM 3166 C CA . GLU A 1 398 ? 20.418 11.809 -4.588 1.00 85.44 398 GLU A CA 1
ATOM 3167 C C . GLU A 1 398 ? 20.542 10.312 -4.264 1.00 85.44 398 GLU A C 1
ATOM 3169 O O . GLU A 1 398 ? 21.020 9.538 -5.092 1.00 85.44 398 GLU A O 1
ATOM 3174 N N . GLU A 1 399 ? 20.050 9.878 -3.101 1.00 85.12 399 GLU A N 1
ATOM 3175 C CA . GLU A 1 399 ? 19.995 8.458 -2.741 1.00 85.12 399 GLU A CA 1
ATOM 3176 C C . GLU A 1 399 ? 19.075 7.668 -3.684 1.00 85.12 399 GLU A C 1
ATOM 3178 O O . GLU A 1 399 ? 19.481 6.647 -4.240 1.00 85.12 399 GLU A O 1
ATOM 3183 N N . MET A 1 400 ? 17.877 8.193 -3.961 1.00 85.19 400 MET A N 1
ATOM 3184 C CA . MET A 1 400 ? 16.924 7.577 -4.890 1.00 85.19 400 MET A CA 1
ATOM 3185 C C . MET A 1 400 ? 17.433 7.601 -6.334 1.00 85.19 400 MET A C 1
ATOM 3187 O O . MET A 1 400 ? 17.251 6.633 -7.072 1.00 85.19 400 MET A O 1
ATOM 3191 N N . LYS A 1 401 ? 18.136 8.664 -6.744 1.00 87.38 401 LYS A N 1
ATOM 3192 C CA . LYS A 1 401 ? 18.805 8.703 -8.055 1.00 87.38 401 LYS A CA 1
ATOM 3193 C C . LYS A 1 401 ? 19.873 7.632 -8.187 1.00 87.38 401 LYS A C 1
ATOM 3195 O O . LYS A 1 401 ? 19.893 6.919 -9.189 1.00 87.38 401 LYS A O 1
ATOM 3200 N N . SER A 1 402 ? 20.726 7.494 -7.174 1.00 88.25 402 SER A N 1
ATOM 3201 C CA . SER A 1 402 ? 21.743 6.443 -7.124 1.00 88.25 402 SER A CA 1
ATOM 3202 C C . SER A 1 402 ? 21.110 5.057 -7.277 1.00 88.25 402 SER A C 1
ATOM 3204 O O . SER A 1 402 ? 21.593 4.233 -8.051 1.00 88.25 402 SER A O 1
ATOM 3206 N N . LEU A 1 403 ? 19.972 4.837 -6.618 1.00 87.75 403 LEU A N 1
ATOM 3207 C CA . LEU A 1 403 ? 19.223 3.585 -6.650 1.00 87.75 403 LEU A CA 1
ATOM 3208 C C . LEU A 1 403 ? 18.669 3.250 -8.042 1.00 87.75 403 LEU A C 1
ATOM 3210 O O . LEU A 1 403 ? 18.891 2.153 -8.560 1.00 87.75 403 LEU A O 1
ATOM 3214 N N . VAL A 1 404 ? 18.012 4.218 -8.689 1.00 91.56 404 VAL A N 1
ATOM 3215 C CA . VAL A 1 404 ? 17.504 4.072 -10.063 1.00 91.56 404 VAL A CA 1
ATOM 3216 C C . VAL A 1 404 ? 18.654 3.801 -11.034 1.00 91.56 404 VAL A C 1
ATOM 3218 O O . VAL A 1 404 ? 18.547 2.915 -11.887 1.00 91.56 404 VAL A O 1
ATOM 3221 N N . PHE A 1 405 ? 19.781 4.506 -10.899 1.00 93.00 405 PHE A N 1
ATOM 3222 C CA . PHE A 1 405 ? 20.952 4.285 -11.750 1.00 93.00 405 PHE A CA 1
ATOM 3223 C C . PHE A 1 405 ? 21.615 2.927 -11.511 1.00 93.00 405 PHE A C 1
ATOM 3225 O O . PHE A 1 405 ? 22.040 2.290 -12.480 1.00 93.00 405 PHE A O 1
ATOM 3232 N N . ALA A 1 406 ? 21.670 2.449 -10.267 1.00 90.69 406 ALA A N 1
ATOM 3233 C CA . ALA A 1 406 ? 22.159 1.114 -9.943 1.00 90.69 406 ALA A CA 1
ATOM 3234 C C . ALA A 1 406 ? 21.283 0.034 -10.598 1.00 90.69 406 ALA A C 1
ATOM 3236 O O . ALA A 1 406 ? 21.808 -0.838 -11.292 1.00 90.69 406 ALA A O 1
ATOM 3237 N N . ALA A 1 407 ? 19.956 0.151 -10.483 1.00 91.19 407 ALA A N 1
ATOM 3238 C CA . ALA A 1 407 ? 19.008 -0.752 -11.135 1.00 91.19 407 ALA A CA 1
ATOM 3239 C C . ALA A 1 407 ? 19.143 -0.722 -12.671 1.00 91.19 407 ALA A C 1
ATOM 3241 O O . ALA A 1 407 ? 19.255 -1.765 -13.313 1.00 91.19 407 ALA A O 1
ATOM 3242 N N . CYS A 1 408 ? 19.225 0.463 -13.284 1.00 93.88 408 CYS A N 1
ATOM 3243 C CA . CYS A 1 408 ? 19.445 0.577 -14.730 1.00 93.88 408 CYS A CA 1
ATOM 3244 C C . CYS A 1 408 ? 20.781 -0.048 -15.162 1.00 93.88 408 CYS A C 1
ATOM 3246 O O . CYS A 1 408 ? 20.851 -0.726 -16.186 1.00 93.88 408 CYS A O 1
ATOM 3248 N N . THR A 1 409 ? 21.843 0.144 -14.377 1.00 92.62 409 THR A N 1
ATOM 3249 C CA . THR A 1 409 ? 23.166 -0.431 -14.655 1.00 92.62 409 THR A CA 1
ATOM 3250 C C . THR A 1 409 ? 23.134 -1.955 -14.583 1.00 92.62 409 THR A C 1
ATOM 3252 O O . THR A 1 409 ? 23.676 -2.606 -15.476 1.00 92.62 409 THR A O 1
ATOM 3255 N N . ALA A 1 410 ? 22.450 -2.525 -13.586 1.00 90.81 410 ALA A N 1
ATOM 3256 C CA . ALA A 1 410 ? 22.250 -3.967 -13.463 1.00 90.81 410 ALA A CA 1
ATOM 3257 C C . ALA A 1 410 ? 21.567 -4.544 -14.715 1.00 90.81 410 ALA A C 1
ATOM 3259 O O . ALA A 1 410 ? 22.067 -5.505 -15.306 1.00 90.81 410 ALA A O 1
ATOM 3260 N N . LEU A 1 411 ? 20.499 -3.893 -15.200 1.00 91.25 411 LEU A N 1
ATOM 3261 C CA . LEU A 1 411 ? 19.837 -4.276 -16.452 1.00 91.25 411 LEU A CA 1
ATOM 3262 C C . LEU A 1 411 ? 20.781 -4.191 -17.651 1.00 91.25 411 LEU A C 1
ATOM 3264 O O . LEU A 1 411 ? 20.836 -5.112 -18.456 1.00 91.25 411 LEU A O 1
ATOM 3268 N N . LEU A 1 412 ? 21.569 -3.126 -17.793 1.00 91.44 412 LEU A N 1
ATOM 3269 C CA . LEU A 1 412 ? 22.525 -3.017 -18.902 1.00 91.44 412 LEU A CA 1
ATOM 3270 C C . LEU A 1 412 ? 23.605 -4.110 -18.848 1.00 91.44 412 LEU A C 1
ATOM 3272 O O . LEU A 1 412 ? 24.064 -4.580 -19.889 1.00 91.44 412 LEU A O 1
ATOM 3276 N N . GLN A 1 413 ? 23.973 -4.553 -17.645 1.00 89.38 413 GLN A N 1
ATOM 3277 C CA . GLN A 1 413 ? 24.947 -5.617 -17.407 1.00 89.38 413 GLN A CA 1
ATOM 3278 C C . GLN A 1 413 ? 24.353 -7.033 -17.438 1.00 89.38 413 GLN A C 1
ATOM 3280 O O . GLN A 1 413 ? 25.096 -7.990 -17.222 1.00 89.38 413 GLN A O 1
ATOM 3285 N N . LYS A 1 414 ? 23.053 -7.192 -17.733 1.00 87.12 414 LYS A N 1
ATOM 3286 C CA . LYS A 1 414 ? 22.345 -8.490 -17.700 1.00 87.12 414 LYS A CA 1
ATOM 3287 C C . LYS A 1 414 ? 22.367 -9.155 -16.321 1.00 87.12 414 LYS A C 1
ATOM 3289 O O . LYS A 1 414 ? 22.291 -10.378 -16.225 1.00 87.12 414 LYS A O 1
ATOM 3294 N N . GLN A 1 415 ? 22.491 -8.366 -15.260 1.00 85.69 415 GLN A N 1
ATOM 3295 C CA . GLN A 1 415 ? 22.437 -8.875 -13.899 1.00 85.69 415 GLN A CA 1
ATOM 3296 C C . GLN A 1 415 ? 20.981 -8.902 -13.422 1.00 85.69 415 GLN A C 1
ATOM 3298 O O . GLN A 1 415 ? 20.243 -7.940 -13.668 1.00 85.69 415 GLN A O 1
ATOM 3303 N N . PRO A 1 416 ? 20.541 -9.994 -12.771 1.00 83.06 416 PRO A N 1
ATOM 3304 C CA . PRO A 1 416 ? 19.227 -10.024 -12.152 1.00 83.06 416 PRO A CA 1
ATOM 3305 C C . PRO A 1 416 ? 19.161 -8.956 -11.058 1.00 83.06 416 PRO A C 1
ATOM 3307 O O . PRO A 1 416 ? 20.116 -8.774 -10.299 1.00 83.06 416 PRO A O 1
ATOM 3310 N N . ILE A 1 417 ? 18.033 -8.252 -10.994 1.00 84.81 417 ILE A N 1
ATOM 3311 C CA . ILE A 1 417 ? 17.718 -7.366 -9.874 1.00 84.81 417 ILE A CA 1
ATOM 3312 C C . ILE A 1 417 ? 16.815 -8.154 -8.943 1.00 84.81 417 ILE A C 1
ATOM 3314 O O . ILE A 1 417 ? 15.683 -8.471 -9.311 1.00 84.81 417 ILE A O 1
ATOM 3318 N N . GLU A 1 418 ? 17.308 -8.465 -7.750 1.00 75.69 418 GLU A N 1
ATOM 3319 C CA . GLU A 1 418 ? 16.503 -9.139 -6.740 1.00 75.69 418 GLU A CA 1
ATOM 3320 C C . GLU A 1 418 ? 15.966 -8.106 -5.736 1.00 75.69 418 GLU A C 1
ATOM 3322 O O . GLU A 1 418 ? 16.721 -7.243 -5.268 1.00 75.69 418 GLU A O 1
ATOM 3327 N N . PRO A 1 419 ? 14.660 -8.135 -5.411 1.00 69.44 419 PRO A N 1
ATOM 3328 C CA . PRO A 1 419 ? 14.168 -7.394 -4.259 1.00 69.44 419 PRO A CA 1
ATOM 3329 C C . PRO A 1 419 ? 14.794 -7.999 -2.998 1.00 69.44 419 PRO A C 1
ATOM 3331 O O . PRO A 1 419 ? 14.875 -9.227 -2.902 1.00 69.44 419 PRO A O 1
ATOM 3334 N N . ARG A 1 420 ? 15.183 -7.180 -2.007 1.00 64.31 420 ARG A N 1
ATOM 3335 C CA . ARG A 1 420 ? 15.430 -7.746 -0.677 1.00 64.31 420 ARG A CA 1
ATOM 3336 C C . ARG A 1 420 ? 14.074 -8.179 -0.169 1.00 64.31 420 ARG A C 1
ATOM 3338 O O . ARG A 1 420 ? 13.207 -7.361 0.107 1.00 64.31 420 ARG A O 1
ATOM 3345 N N . LEU A 1 421 ? 13.861 -9.481 -0.161 1.00 56.53 421 LEU A N 1
ATOM 3346 C CA . LEU A 1 421 ? 12.824 -10.103 0.636 1.00 56.53 421 LEU A CA 1
ATOM 3347 C C . LEU A 1 421 ? 13.467 -10.281 2.002 1.00 56.53 421 LEU A C 1
ATOM 3349 O O . LEU A 1 421 ? 14.572 -10.811 2.041 1.00 56.53 421 LEU A O 1
ATOM 3353 N N . GLY A 1 422 ? 12.816 -9.841 3.081 1.00 46.59 422 GLY A N 1
ATOM 3354 C CA . GLY A 1 422 ? 13.317 -9.892 4.466 1.00 46.59 422 GLY A CA 1
ATOM 3355 C C . GLY A 1 422 ? 13.543 -11.307 5.022 1.00 46.59 422 GLY A C 1
ATOM 3356 O O . GLY A 1 422 ? 13.028 -11.653 6.082 1.00 46.59 422 GLY A O 1
ATOM 3357 N N . ARG A 1 423 ? 14.264 -12.149 4.282 1.00 44.75 423 ARG A N 1
ATOM 3358 C CA . ARG A 1 423 ? 14.876 -13.384 4.737 1.00 44.75 423 ARG A CA 1
ATOM 3359 C C . ARG A 1 423 ? 16.121 -12.974 5.508 1.00 44.75 423 ARG A C 1
ATOM 3361 O O . ARG A 1 423 ? 16.919 -12.187 5.008 1.00 44.75 423 ARG A O 1
ATOM 3368 N N . GLU A 1 424 ? 16.224 -13.472 6.734 1.00 40.75 424 GLU A N 1
ATOM 3369 C CA . GLU A 1 424 ? 17.421 -13.344 7.559 1.00 40.75 424 GLU A CA 1
ATOM 3370 C C . GLU A 1 424 ? 18.662 -13.669 6.714 1.00 40.75 424 GLU A C 1
ATOM 3372 O O . GLU A 1 424 ? 18.646 -14.623 5.937 1.00 40.75 424 GLU A O 1
ATOM 3377 N N . GLU A 1 425 ? 19.679 -12.815 6.827 1.00 37.62 425 GLU A N 1
ATOM 3378 C CA . GLU A 1 425 ? 20.913 -12.803 6.041 1.00 37.62 425 GLU A CA 1
ATOM 3379 C C . GLU A 1 425 ? 21.496 -14.214 5.826 1.00 37.62 425 GLU A C 1
ATOM 3381 O O . GLU A 1 425 ? 22.172 -14.770 6.691 1.00 37.62 425 GLU A O 1
ATOM 3386 N N . GLU A 1 426 ? 21.293 -14.787 4.639 1.00 36.44 426 GLU A N 1
ATOM 3387 C CA . GLU A 1 426 ? 22.194 -15.803 4.097 1.00 36.44 426 GLU A CA 1
ATOM 3388 C C . GLU A 1 426 ? 23.055 -15.126 3.026 1.00 36.44 426 GLU A C 1
ATOM 3390 O O . GLU A 1 426 ? 22.643 -14.964 1.878 1.00 36.44 426 GLU A O 1
ATOM 3395 N N . GLU A 1 427 ? 24.267 -14.714 3.416 1.00 38.28 427 GLU A N 1
ATOM 3396 C CA . GLU A 1 427 ? 25.305 -14.153 2.540 1.00 38.28 427 GLU A CA 1
ATOM 3397 C C . GLU A 1 427 ? 25.756 -15.173 1.477 1.00 38.28 427 GLU A C 1
ATOM 3399 O O . GLU A 1 427 ? 26.841 -15.742 1.567 1.00 38.28 427 GLU A O 1
ATOM 3404 N N . THR A 1 428 ? 24.952 -15.442 0.448 1.00 36.53 428 THR A N 1
ATOM 3405 C CA . THR A 1 428 ? 25.403 -16.232 -0.709 1.00 36.53 428 THR A CA 1
ATOM 3406 C C . THR A 1 428 ? 24.665 -15.893 -2.008 1.00 36.53 428 THR A C 1
ATOM 3408 O O . THR A 1 428 ? 23.942 -16.725 -2.538 1.00 36.53 428 THR A O 1
ATOM 3411 N N . SER A 1 429 ? 24.912 -14.729 -2.623 1.00 40.22 429 SER A N 1
ATOM 3412 C CA . SER A 1 429 ? 24.916 -14.635 -4.098 1.00 40.22 429 SER A CA 1
ATOM 3413 C C . SER A 1 429 ? 25.545 -13.334 -4.623 1.00 40.22 429 SER A C 1
ATOM 3415 O O . SER A 1 429 ? 25.722 -12.360 -3.901 1.00 40.22 429 SER A O 1
ATOM 3417 N N . SER A 1 430 ? 25.917 -13.331 -5.906 1.00 44.31 430 SER A N 1
ATOM 3418 C CA . SER A 1 430 ? 26.459 -12.188 -6.653 1.00 44.31 430 SER A CA 1
ATOM 3419 C C . SER A 1 430 ? 25.374 -11.252 -7.220 1.00 44.31 430 SER A C 1
ATOM 3421 O O . SER A 1 430 ? 25.618 -10.601 -8.239 1.00 44.31 430 SER A O 1
ATOM 3423 N N . SER A 1 431 ? 24.162 -11.241 -6.657 1.00 46.44 431 SER A N 1
ATOM 3424 C CA . SER A 1 431 ? 23.077 -10.347 -7.080 1.00 46.44 431 SER A CA 1
ATOM 3425 C C . SER A 1 431 ? 23.254 -8.952 -6.485 1.00 46.44 431 SER A C 1
ATOM 3427 O O . SER A 1 431 ? 23.670 -8.804 -5.337 1.00 46.44 431 SER A O 1
ATOM 3429 N N . ILE A 1 432 ? 22.903 -7.913 -7.245 1.00 45.69 432 ILE A N 1
ATOM 3430 C CA . ILE A 1 432 ? 22.769 -6.572 -6.675 1.00 45.69 432 ILE A CA 1
ATOM 3431 C C . ILE A 1 432 ? 21.441 -6.554 -5.915 1.00 45.69 432 ILE A C 1
ATOM 3433 O O . ILE A 1 432 ? 20.370 -6.555 -6.522 1.00 45.69 432 ILE A O 1
ATOM 3437 N N . GLU A 1 433 ? 21.519 -6.559 -4.589 1.00 49.34 433 GLU A N 1
ATOM 3438 C CA . GLU A 1 433 ? 20.382 -6.286 -3.718 1.00 49.34 433 GLU A CA 1
ATOM 3439 C C . GLU A 1 433 ? 20.101 -4.786 -3.725 1.00 49.34 433 GLU A C 1
ATOM 3441 O O . GLU A 1 433 ? 20.941 -3.996 -3.292 1.00 49.34 433 GLU A O 1
ATOM 3446 N N . VAL A 1 434 ? 18.940 -4.378 -4.237 1.00 42.62 434 VAL A N 1
ATOM 3447 C CA . VAL A 1 434 ? 18.667 -2.944 -4.427 1.00 42.62 434 VAL A CA 1
ATOM 3448 C C . VAL A 1 434 ? 17.610 -2.407 -3.453 1.00 42.62 434 VAL A C 1
ATOM 3450 O O . VAL A 1 434 ? 17.644 -1.224 -3.152 1.00 42.62 434 VAL A O 1
ATOM 3453 N N . PHE A 1 435 ? 16.701 -3.216 -2.895 1.00 49.81 435 PHE A N 1
ATOM 3454 C CA . PHE A 1 435 ? 15.545 -2.656 -2.169 1.00 49.81 435 PHE A CA 1
ATOM 3455 C C . PHE A 1 435 ? 15.188 -3.388 -0.892 1.00 49.81 435 PHE A C 1
ATOM 3457 O O . PHE A 1 435 ? 14.686 -4.500 -0.988 1.00 49.81 435 PHE A O 1
ATOM 3464 N N . ASP A 1 436 ? 15.298 -2.713 0.254 1.00 38.31 436 ASP A N 1
ATOM 3465 C CA . ASP A 1 436 ? 14.392 -2.971 1.373 1.00 38.31 436 ASP A CA 1
ATOM 3466 C C . ASP A 1 436 ? 13.058 -2.293 1.066 1.00 38.31 436 ASP A C 1
ATOM 3468 O O . ASP A 1 436 ? 12.921 -1.074 1.169 1.00 38.31 436 ASP A O 1
ATOM 3472 N N . PHE A 1 437 ? 12.046 -3.079 0.703 1.00 43.06 437 PHE A N 1
ATOM 3473 C CA . PHE A 1 437 ? 10.662 -2.617 0.785 1.00 43.06 437 PHE A CA 1
ATOM 3474 C C . PHE A 1 437 ? 10.171 -2.747 2.235 1.00 43.06 437 PHE A C 1
ATOM 3476 O O . PHE A 1 437 ? 9.089 -3.285 2.489 1.00 43.06 437 PHE A O 1
ATOM 3483 N N . GLU A 1 438 ? 10.943 -2.248 3.211 1.00 38.25 438 GLU A N 1
ATOM 3484 C CA . GLU A 1 438 ? 10.353 -1.887 4.495 1.00 38.25 438 GLU A CA 1
ATOM 3485 C C . GLU A 1 438 ? 9.326 -0.799 4.188 1.00 38.25 438 GLU A C 1
ATOM 3487 O O . GLU A 1 438 ? 9.645 0.347 3.885 1.00 38.25 438 GLU A O 1
ATOM 3492 N N . CYS A 1 439 ? 8.066 -1.218 4.147 1.00 35.81 439 CYS A N 1
ATOM 3493 C CA . CYS A 1 439 ? 6.908 -0.423 3.785 1.00 35.81 439 CYS A CA 1
ATOM 3494 C C . CYS A 1 439 ? 6.660 0.719 4.783 1.00 35.81 439 CYS A C 1
ATOM 3496 O O . CYS A 1 439 ? 5.613 0.717 5.421 1.00 35.81 439 CYS A O 1
ATOM 3498 N N . PHE A 1 440 ? 7.560 1.694 4.932 1.00 39.56 440 PHE A N 1
ATOM 3499 C CA . PHE A 1 440 ? 7.341 2.857 5.784 1.00 39.56 440 PHE A CA 1
ATOM 3500 C C . PHE A 1 440 ? 8.198 4.070 5.407 1.00 39.56 440 PHE A C 1
ATOM 3502 O O . PHE A 1 440 ? 9.306 4.260 5.899 1.00 39.56 440 PHE A O 1
ATOM 3509 N N . THR A 1 441 ? 7.535 5.061 4.828 1.00 39.91 441 THR A N 1
ATOM 3510 C CA . THR A 1 441 ? 7.279 6.245 5.646 1.00 39.91 441 THR A CA 1
ATOM 3511 C C . THR A 1 441 ? 5.769 6.399 5.789 1.00 39.91 441 THR A C 1
ATOM 3513 O O . THR A 1 441 ? 5.050 6.719 4.846 1.00 39.91 441 THR A O 1
ATOM 3516 N N . ASP A 1 442 ? 5.261 6.179 7.005 1.00 41.44 442 ASP A N 1
ATOM 3517 C CA . ASP A 1 442 ? 3.887 6.560 7.374 1.00 41.44 442 ASP A CA 1
ATOM 3518 C C . ASP A 1 442 ? 3.601 8.048 7.117 1.00 41.44 442 ASP A C 1
ATOM 3520 O O . ASP A 1 442 ? 2.450 8.461 7.149 1.00 41.44 442 ASP A O 1
ATOM 3524 N N . GLU A 1 443 ? 4.627 8.848 6.821 1.00 38.53 443 GLU A N 1
ATOM 3525 C CA . GLU A 1 443 ? 4.520 10.234 6.367 1.00 38.53 443 GLU A CA 1
ATOM 3526 C C . GLU A 1 443 ? 3.601 10.361 5.145 1.00 38.53 443 GLU A C 1
ATOM 3528 O O . GLU A 1 443 ? 2.728 11.223 5.146 1.00 38.53 443 GLU A O 1
ATOM 3533 N N . ILE A 1 444 ? 3.657 9.429 4.186 1.00 38.94 444 ILE A N 1
ATOM 3534 C CA . ILE A 1 444 ? 2.752 9.448 3.021 1.00 38.94 444 ILE A CA 1
ATOM 3535 C C . ILE A 1 444 ? 1.301 9.110 3.426 1.00 38.94 444 ILE A C 1
ATOM 3537 O O . ILE A 1 444 ? 0.346 9.573 2.802 1.00 38.94 444 ILE A O 1
ATOM 3541 N N . LEU A 1 445 ? 1.104 8.324 4.492 1.00 38.25 445 LEU A N 1
ATOM 3542 C CA . LEU A 1 445 ? -0.223 8.022 5.050 1.00 38.25 445 LEU A CA 1
ATOM 3543 C C . LEU A 1 445 ? -0.768 9.129 5.967 1.00 38.25 445 LEU A C 1
ATOM 3545 O O . LEU A 1 445 ? -1.951 9.087 6.322 1.00 38.25 445 LEU A O 1
ATOM 3549 N N . LEU A 1 446 ? 0.085 10.080 6.360 1.00 36.78 446 LEU A N 1
ATOM 3550 C CA . LEU A 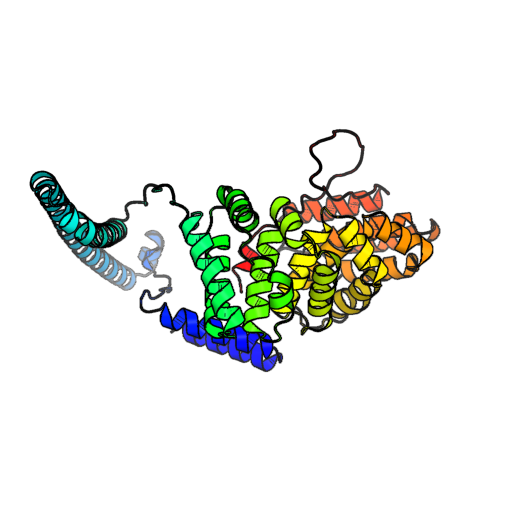1 446 ? -0.250 11.251 7.171 1.00 36.78 446 LEU A CA 1
ATOM 3551 C C . LEU A 1 446 ? -0.605 12.481 6.315 1.00 36.78 446 LEU A C 1
ATOM 3553 O O . LEU A 1 446 ? -1.219 13.406 6.839 1.00 36.78 446 LEU A O 1
ATOM 3557 N N . GLU A 1 447 ? -0.269 12.487 5.020 1.00 33.22 447 GLU A N 1
ATOM 3558 C CA . GLU A 1 447 ? -0.578 13.578 4.075 1.00 33.22 447 GLU A CA 1
ATOM 3559 C C . GLU A 1 447 ? -1.996 13.525 3.460 1.00 33.22 447 GLU A C 1
ATOM 3561 O O . GLU A 1 447 ? -2.313 14.318 2.573 1.00 33.22 447 GLU A O 1
ATOM 3566 N N . THR A 1 448 ? -2.880 12.635 3.932 1.00 33.31 448 THR A N 1
ATOM 3567 C CA . THR A 1 448 ? -4.313 12.629 3.557 1.00 33.31 448 THR A CA 1
ATOM 3568 C C . THR A 1 448 ? -5.184 13.374 4.548 1.00 33.31 448 THR A C 1
ATOM 3570 O O . THR A 1 448 ? -5.152 12.962 5.732 1.00 33.31 448 THR A O 1
#

Sequence (448 aa):
MEDLHTQELIKEYLTYHGFSSTLECFNAELKSKAISKQTKKPTTSKEIGEMPRLYTISLGEDGKAARVSTLEKRLENAEKSKENILRNGRKLFEIVVDTIQLLEEQNSQAYQDKISVYKKQLAKIQEILGLRVYETESISILNPNYIQEMKTKILNDLERKNYTELAELLVTLRAESLSAPKDKRSELIRLLSSEDIFSGSLRNLLTIRNHSIKSCLLALVSILCSENHGRNYILSGYSSTVIAQLMAEVKEQESGSVTQRFALAALSKLSYTEDEVCSQLTEANFIEWLIKSMLYNQIVRKSPTHPFVHIFGSALLANLLNFPAGRNYILHYGEPNVILRYLLDIVKEPMLPAEAICALLICVSTAMSACDSADYSNVEREIRELISNYQERTDENEEMKSLVFAACTALLQKQPIEPRLGREEEETSSSIEVFDFECFTDEILLET

InterPro domains:
  IPR011989 Armadillo-like helical [G3DSA:1.25.10.10] (156-416)
  IPR016024 Armadillo-type fold [SSF48371] (213-372)
  IPR040369 LisH domain-containing protein ARMC9 [PTHR14881] (152-334)

Radius of gyration: 27.81 Å; chains: 1; bounding box: 53×76×86 Å

Secondary structure (DSSP, 8-state):
-HHHHHHHHHHHHHHHTT-HHHHHHHHHHHHHHHHHTTS--------GGGS-HHHHHTTHHHHHHHHHHHHHHHHHHHHHHHHHHHHHHHHHHHHHHHHHHHHHTT-HHHHHHHHHHHHHHHHHHHHHHT----------S--HHHHHHHHHHHHHHHHHT-HHHHHHHHHHHHHHHHHS-HHHHHHHHHHHHHTTTTTT-HHHHHT---HHHHHHHHHHHHHHTTSHHHHHHHHTTTHHHHHHHHHHHHHHSPTT-HHHHHHHHHHHHHHHH-HHHHHHHHHTTHHHIIIIIIIIIIIITT----HHHHHHHHHHHHHHHHSHHHHHHHHHTS-HHHHHHHHHHHHT-TT--HHHHHHHHHHHHHHHHTS-GGGHHHHHHHHHHHHHHHHT-SSS-HHHHHHHHHHHHHHHTT--EEEE-----------EEEEE-----THHHH--

pLDDT: mean 79.2, std 17.99, range [33.12, 97.25]